Protein AF-A0A354FTM9-F1 (afdb_monomer_lite)

Foldseek 3Di:
DVPLPDPLLQLVLVQCLVVVDQKDKDWQQFDDPVCVSVVCSQPSHQQDDRPNGHRHHQPDKDGDWWQQLAAQQDQLQPPVDRDPDADDQSSLNRTLAGHSHGRGGAMMMTHNFDWPPVPKAKQRQQQQVLQVPALQQPPSDDPVSSVRRGLANTIWMFIWTDDLNRTATETEGEAAQQDDHDPSSRRLRSLLVVLVCLLLQCDAPSNVSSVHHDDPLGKYKYWYQSNFACPDDRRPPSSNCSQLVRQFKVNPDQAFAPADDDPQQGRPFFLVSGNRTDIIITPHFKDFPHWHFDAYDDPDPSNVSNVSDRGTDTDTDIFGADDCCVAWAPWDWDDDPQKIKIKTQGDPQKDKFKWKAQDPDPVGTDTPPVWDWDDDPRMTMTMDGHDPDDMDMDMGIHGD

Sequence (400 aa):
LRTGTNASAKRVAEVVQIVKPDVLLLNEFDYDANGTGATRMNDRFFNVSQNGRDAQDYPHRYLAVSNTGIHSGFDLDNNGVVDRTPGDQNYGGDAFGFGEFPGKYAMVVFSKYPIDTEAIRTFEEILWKDMPGNLIPPGFYTADEQEVFRISSKSHWDIPIEILGTHFHFLVSHPTPPVFDGAEDRNGRRNHDEIRLWADYLTPGSAGYLSGGLEEGERFVIAGDQNADPTKGDSLNAAINQLLDHPRVSGEFVPSRTGTTTASNRFDTATFRLRADYVLPSNEGFQIEDGAVYWPTGSQEGASLVTVSDHRLVYLDLKLVPLIDEVVQDLSVENFDQKLVFHWKAKSEVSYRLEKATNLDADTWIRLDQVDIGFNGNRATAILAEPSGRSFFRIVAYYE

Radius of gyration: 24.52 Å; chains: 1; bounding box: 65×54×74 Å

Structure (mmCIF, N/CA/C/O backbone):
data_AF-A0A354FTM9-F1
#
_entry.id   AF-A0A354FTM9-F1
#
loop_
_atom_site.group_PDB
_atom_site.id
_atom_site.type_symbol
_atom_site.label_atom_id
_atom_site.label_alt_id
_atom_site.label_comp_id
_atom_site.label_asym_id
_atom_site.label_entity_id
_atom_site.label_seq_id
_atom_site.pdbx_PDB_ins_code
_atom_site.Cartn_x
_atom_site.Cartn_y
_atom_site.Cartn_z
_atom_site.occupancy
_atom_site.B_iso_or_equiv
_atom_site.auth_seq_id
_atom_site.auth_comp_id
_atom_site.auth_asym_id
_atom_site.auth_atom_id
_atom_site.pdbx_PDB_model_num
ATOM 1 N N . LEU A 1 1 ? 22.541 10.276 -2.497 1.00 93.88 1 LEU A N 1
ATOM 2 C CA . LEU A 1 1 ? 22.227 10.382 -1.046 1.00 93.88 1 LEU A CA 1
ATOM 3 C C . LEU A 1 1 ? 23.445 10.642 -0.140 1.00 93.88 1 LEU A C 1
ATOM 5 O O . LEU A 1 1 ? 23.343 11.458 0.766 1.00 93.88 1 LEU A O 1
ATOM 9 N N . ARG A 1 2 ? 24.613 10.018 -0.380 1.00 94.88 2 ARG A N 1
ATOM 10 C CA . ARG A 1 2 ? 25.801 10.061 0.513 1.00 94.88 2 ARG A CA 1
ATOM 11 C C . ARG A 1 2 ? 26.266 11.436 1.008 1.00 94.88 2 ARG A C 1
ATOM 13 O O . ARG A 1 2 ? 26.829 11.485 2.085 1.00 94.88 2 ARG A O 1
ATOM 20 N N . THR A 1 3 ? 26.110 12.522 0.260 1.00 94.81 3 THR A N 1
ATOM 21 C CA . THR A 1 3 ? 26.594 13.855 0.676 1.00 94.81 3 THR A CA 1
ATOM 22 C C . THR A 1 3 ? 25.539 14.708 1.380 1.00 94.81 3 THR A C 1
ATOM 24 O O . THR A 1 3 ? 25.886 15.764 1.888 1.00 94.81 3 THR A O 1
ATOM 27 N N . GLY A 1 4 ? 24.260 14.307 1.394 1.00 95.38 4 GLY A N 1
ATOM 28 C CA . GLY A 1 4 ? 23.169 15.175 1.873 1.00 95.38 4 GLY A CA 1
ATOM 29 C C . GLY A 1 4 ? 22.831 16.346 0.931 1.00 95.38 4 GLY A C 1
ATOM 30 O O . GLY A 1 4 ? 22.051 17.226 1.275 1.00 95.38 4 GLY A O 1
ATOM 31 N N . THR A 1 5 ? 23.422 16.397 -0.269 1.00 96.62 5 THR A N 1
ATOM 32 C CA . THR A 1 5 ? 23.278 17.535 -1.200 1.00 96.62 5 THR A CA 1
ATOM 33 C C . THR A 1 5 ? 22.468 17.220 -2.456 1.00 96.62 5 THR A C 1
ATOM 35 O O . THR A 1 5 ? 22.340 18.080 -3.320 1.00 96.62 5 THR A O 1
ATOM 38 N N . ASN A 1 6 ? 21.920 16.006 -2.585 1.00 97.56 6 ASN A N 1
ATOM 39 C CA . ASN A 1 6 ? 21.139 15.623 -3.763 1.00 97.56 6 ASN A CA 1
ATOM 40 C C . ASN A 1 6 ? 19.845 16.456 -3.846 1.00 97.56 6 ASN A C 1
ATOM 42 O O . ASN A 1 6 ? 19.039 16.433 -2.920 1.00 97.56 6 ASN A O 1
ATOM 46 N N . ALA A 1 7 ? 19.670 17.191 -4.946 1.00 96.31 7 ALA A N 1
ATOM 47 C CA . ALA A 1 7 ? 18.560 18.127 -5.108 1.00 96.31 7 ALA A CA 1
ATOM 48 C C . ALA A 1 7 ? 17.190 17.431 -5.159 1.00 96.31 7 ALA A C 1
ATOM 50 O O . ALA A 1 7 ? 16.259 17.894 -4.506 1.00 96.31 7 ALA A O 1
ATOM 51 N N . SER A 1 8 ? 17.068 16.308 -5.875 1.00 95.75 8 SER A N 1
ATOM 52 C CA . SER A 1 8 ? 15.809 15.556 -5.957 1.00 95.75 8 SER A CA 1
ATOM 53 C C . SER A 1 8 ? 15.402 14.995 -4.594 1.00 95.75 8 SER A C 1
ATOM 55 O O . SER A 1 8 ? 14.272 15.200 -4.172 1.00 95.75 8 SER A O 1
ATOM 57 N N . ALA A 1 9 ? 16.337 14.403 -3.847 1.00 97.88 9 ALA A N 1
ATOM 58 C CA . ALA A 1 9 ? 16.083 13.884 -2.504 1.00 97.88 9 ALA A CA 1
ATOM 59 C C . ALA A 1 9 ? 15.653 14.981 -1.515 1.00 97.88 9 ALA A C 1
ATOM 61 O O . ALA A 1 9 ? 14.758 14.754 -0.709 1.00 97.88 9 ALA A O 1
ATOM 62 N N . LYS A 1 10 ? 16.224 16.194 -1.605 1.00 98.38 10 LYS A N 1
ATOM 63 C CA . LYS A 1 10 ? 15.753 17.345 -0.813 1.00 98.38 10 LYS A CA 1
ATOM 64 C C . LYS A 1 10 ? 14.309 17.718 -1.140 1.00 98.38 10 LYS A C 1
ATOM 66 O O . LYS A 1 10 ? 13.534 17.969 -0.230 1.00 98.38 10 LYS A O 1
ATOM 71 N N . ARG A 1 11 ? 13.938 17.721 -2.424 1.00 98.19 11 ARG A N 1
ATOM 72 C CA . ARG A 1 11 ? 12.565 18.020 -2.860 1.00 98.19 11 ARG A CA 1
ATOM 73 C C . ARG A 1 11 ? 11.578 16.936 -2.424 1.00 98.19 11 ARG A C 1
ATOM 75 O O . ARG A 1 11 ? 10.493 17.279 -1.974 1.00 98.19 11 ARG A O 1
ATOM 82 N N . VAL A 1 12 ? 11.958 15.657 -2.504 1.00 98.38 12 VAL A N 1
ATOM 83 C CA . VAL A 1 12 ? 11.147 14.541 -1.975 1.00 98.38 12 VAL A CA 1
ATOM 84 C C . VAL A 1 12 ? 10.955 14.704 -0.469 1.00 98.38 12 VAL A C 1
ATOM 86 O O . VAL A 1 12 ? 9.831 14.639 0.016 1.00 98.38 12 VAL A O 1
ATOM 89 N N . ALA A 1 13 ? 12.029 14.990 0.270 1.00 98.62 13 ALA A N 1
ATOM 90 C CA . ALA A 1 13 ? 11.937 15.235 1.703 1.00 98.62 13 ALA A CA 1
ATOM 91 C C . ALA A 1 13 ? 11.080 16.451 2.050 1.00 98.62 13 ALA A C 1
ATOM 93 O O . ALA A 1 13 ? 10.335 16.396 3.017 1.00 98.62 13 ALA A O 1
ATOM 94 N N . GLU A 1 14 ? 11.123 17.515 1.253 1.00 98.50 14 GLU A N 1
ATOM 95 C CA . GLU A 1 14 ? 10.249 18.665 1.460 1.00 98.50 14 GLU A CA 1
ATOM 96 C C . GLU A 1 14 ? 8.768 18.296 1.294 1.00 98.50 14 GLU A C 1
ATOM 98 O O . GLU A 1 14 ? 7.958 18.710 2.117 1.00 98.50 14 GLU A O 1
ATOM 103 N N . VAL A 1 15 ? 8.411 17.467 0.300 1.00 98.44 15 VAL A N 1
ATOM 104 C CA . VAL A 1 15 ? 7.039 16.934 0.165 1.00 98.44 15 VAL A CA 1
ATOM 105 C C . VAL A 1 15 ? 6.653 16.117 1.399 1.00 98.44 15 VAL A C 1
ATOM 107 O O . VAL A 1 15 ? 5.592 16.348 1.974 1.00 98.44 15 VAL A O 1
ATOM 110 N N . VAL A 1 16 ? 7.530 15.222 1.858 1.00 98.62 16 VAL A N 1
ATOM 111 C CA . VAL A 1 16 ? 7.303 14.419 3.072 1.00 98.62 16 VAL A CA 1
ATOM 112 C C . VAL A 1 16 ? 7.164 15.296 4.320 1.00 98.62 16 VAL A C 1
ATOM 114 O O . VAL A 1 16 ? 6.352 14.993 5.180 1.00 98.62 16 VAL A O 1
ATOM 117 N N . GLN A 1 17 ? 7.873 16.419 4.421 1.00 98.62 17 GLN A N 1
ATOM 118 C CA . GLN A 1 17 ? 7.752 17.359 5.546 1.00 98.62 17 GLN A CA 1
ATOM 119 C C . GLN A 1 17 ? 6.511 18.262 5.469 1.00 98.62 17 GLN A C 1
ATOM 121 O O . GLN A 1 17 ? 6.127 18.853 6.479 1.00 98.62 17 GLN A O 1
ATOM 126 N N . ILE A 1 18 ? 5.888 18.384 4.291 1.00 97.81 18 ILE A N 1
ATOM 127 C CA . ILE A 1 18 ? 4.585 19.041 4.118 1.00 97.81 18 ILE A CA 1
ATOM 128 C C . ILE A 1 18 ? 3.461 18.082 4.503 1.00 97.81 18 ILE A C 1
ATOM 130 O O . ILE A 1 18 ? 2.601 18.454 5.293 1.00 97.81 18 ILE A O 1
ATOM 134 N N . VAL A 1 19 ? 3.480 16.862 3.958 1.00 97.94 19 VAL A N 1
ATOM 135 C CA . VAL A 1 19 ? 2.409 15.870 4.156 1.00 97.94 19 VAL A CA 1
ATOM 136 C C . VAL A 1 19 ? 2.520 15.165 5.514 1.00 97.94 19 VAL A C 1
ATOM 138 O O . VAL A 1 19 ? 1.511 14.834 6.115 1.00 97.94 19 VAL A O 1
ATOM 141 N N . LYS A 1 20 ? 3.743 14.987 6.025 1.00 98.25 20 LYS A N 1
ATOM 142 C CA . LYS A 1 20 ? 4.077 14.400 7.335 1.00 98.25 20 LYS A CA 1
ATOM 143 C C . LYS A 1 20 ? 3.526 12.980 7.594 1.00 98.25 20 LYS A C 1
ATOM 145 O O . LYS A 1 20 ? 3.121 12.717 8.727 1.00 98.25 20 LYS A O 1
ATOM 150 N N . PRO A 1 21 ? 3.575 12.040 6.624 1.00 98.56 21 PRO A N 1
ATOM 151 C CA . PRO A 1 21 ? 3.001 10.704 6.796 1.00 98.56 21 PRO A CA 1
ATOM 152 C C . PRO A 1 21 ? 3.656 9.953 7.962 1.00 98.56 21 PRO A C 1
ATOM 154 O O . PRO A 1 21 ? 4.866 10.077 8.174 1.00 98.56 21 PRO A O 1
ATOM 157 N N . ASP A 1 22 ? 2.883 9.159 8.700 1.00 98.81 22 ASP A N 1
ATOM 158 C CA . ASP A 1 22 ? 3.406 8.325 9.792 1.00 98.81 22 ASP A CA 1
ATOM 159 C C . ASP A 1 22 ? 4.014 7.013 9.285 1.00 98.81 22 ASP A C 1
ATOM 161 O O . ASP A 1 22 ? 5.053 6.574 9.781 1.00 98.81 22 ASP A O 1
ATOM 165 N N . VAL A 1 23 ? 3.410 6.435 8.246 1.00 98.88 23 VAL A N 1
ATOM 166 C CA . VAL A 1 23 ? 3.898 5.262 7.515 1.00 98.88 23 VAL A CA 1
ATOM 167 C C . VAL A 1 23 ? 3.923 5.625 6.034 1.00 98.88 23 VAL A C 1
ATOM 169 O O . VAL A 1 23 ? 2.945 6.134 5.490 1.00 98.88 23 VAL A O 1
ATOM 172 N N . LEU A 1 24 ? 5.067 5.427 5.388 1.00 98.88 24 LEU A N 1
ATOM 173 C CA . LEU A 1 24 ? 5.355 5.895 4.038 1.00 98.88 24 LEU A CA 1
ATOM 174 C C . LEU A 1 24 ? 5.968 4.766 3.214 1.00 98.88 24 LEU A C 1
ATOM 176 O O . LEU A 1 24 ? 7.060 4.291 3.520 1.00 98.88 24 LEU A O 1
ATOM 180 N N . LEU A 1 25 ? 5.302 4.405 2.122 1.00 98.88 25 LEU A N 1
ATOM 181 C CA . LEU A 1 25 ? 5.896 3.633 1.036 1.00 98.88 25 LEU A CA 1
ATOM 182 C C . LEU A 1 25 ? 6.519 4.595 0.016 1.00 98.88 25 LEU A C 1
ATOM 184 O O . LEU A 1 25 ? 5.857 5.525 -0.446 1.00 98.88 25 LEU A O 1
ATOM 188 N N . LEU A 1 26 ? 7.774 4.359 -0.361 1.00 98.50 26 LEU A N 1
ATOM 189 C CA . LEU A 1 26 ? 8.378 4.951 -1.553 1.00 98.50 26 LEU A CA 1
ATOM 190 C C . LEU A 1 26 ? 8.654 3.854 -2.574 1.00 98.50 26 LEU A C 1
ATOM 192 O O . LEU A 1 26 ? 9.444 2.942 -2.319 1.00 98.50 26 LEU A O 1
ATOM 196 N N . ASN A 1 27 ? 8.037 3.997 -3.740 1.00 98.38 27 ASN A N 1
ATOM 197 C CA . ASN A 1 27 ? 8.339 3.193 -4.914 1.00 98.38 27 ASN A CA 1
ATOM 198 C C . ASN A 1 27 ? 9.513 3.793 -5.688 1.00 98.38 27 ASN A C 1
ATOM 200 O O . ASN A 1 27 ? 9.894 4.948 -5.484 1.00 98.38 27 ASN A O 1
ATOM 204 N N . GLU A 1 28 ? 10.090 2.977 -6.562 1.00 97.25 28 GLU A N 1
ATOM 205 C CA . GLU A 1 28 ? 11.263 3.318 -7.365 1.00 97.25 28 GLU A CA 1
ATOM 206 C C . GLU A 1 28 ? 12.483 3.759 -6.542 1.00 97.25 28 GLU A C 1
ATOM 208 O O . GLU A 1 28 ? 13.280 4.612 -6.942 1.00 97.25 28 GLU A O 1
ATOM 213 N N . PHE A 1 29 ? 12.645 3.153 -5.368 1.00 97.44 29 PHE A N 1
ATOM 214 C CA . PHE A 1 29 ? 13.811 3.341 -4.525 1.00 97.44 29 PHE A CA 1
ATOM 215 C C . PHE A 1 29 ? 14.763 2.167 -4.715 1.00 97.44 29 PHE A C 1
ATOM 217 O O . PHE A 1 29 ? 14.463 1.058 -4.283 1.00 97.44 29 PHE A O 1
ATOM 224 N N . ASP A 1 30 ? 15.912 2.407 -5.349 1.00 97.31 30 ASP A N 1
ATOM 225 C CA . ASP A 1 30 ? 16.875 1.342 -5.636 1.00 97.31 30 ASP A CA 1
ATOM 226 C C . ASP A 1 30 ? 17.290 0.578 -4.366 1.00 97.31 30 ASP A C 1
ATOM 228 O O . ASP A 1 30 ? 17.683 1.172 -3.354 1.00 97.31 30 ASP A O 1
ATOM 232 N N . TYR A 1 31 ? 17.233 -0.752 -4.440 1.00 97.31 31 TYR A N 1
ATOM 233 C CA . TYR A 1 31 ? 17.631 -1.643 -3.360 1.00 97.31 31 TYR A CA 1
ATOM 234 C C . TYR A 1 31 ? 19.146 -1.624 -3.157 1.00 97.31 31 TYR A C 1
ATOM 236 O O . TYR A 1 31 ? 19.942 -1.705 -4.094 1.00 97.31 31 TYR A O 1
ATOM 244 N N . ASP A 1 32 ? 19.546 -1.593 -1.890 1.00 95.50 32 ASP A N 1
ATOM 245 C CA . ASP A 1 32 ? 20.908 -1.855 -1.471 1.00 95.50 32 ASP A CA 1
ATOM 246 C C . ASP A 1 32 ? 20.901 -2.777 -0.249 1.00 95.50 32 ASP A C 1
ATOM 248 O O . ASP A 1 32 ? 20.205 -2.522 0.731 1.00 95.50 32 ASP A O 1
ATOM 252 N N . ALA A 1 33 ? 21.709 -3.839 -0.288 1.00 94.44 33 ALA A N 1
ATOM 253 C CA . ALA A 1 33 ? 21.665 -4.913 0.710 1.00 94.44 33 ALA A CA 1
ATOM 254 C C . ALA A 1 33 ? 21.922 -4.463 2.159 1.00 94.44 33 ALA A C 1
ATOM 256 O O . ALA A 1 33 ? 21.533 -5.148 3.098 1.00 94.44 33 ALA A O 1
ATOM 257 N N . ASN A 1 34 ? 22.565 -3.308 2.351 1.00 95.00 34 ASN A N 1
ATOM 258 C CA . ASN A 1 34 ? 22.861 -2.759 3.674 1.00 95.00 34 ASN A CA 1
ATOM 259 C C . ASN A 1 34 ? 21.817 -1.732 4.149 1.00 95.00 34 ASN A C 1
ATOM 261 O O . ASN A 1 34 ? 22.025 -1.115 5.193 1.00 95.00 34 ASN A O 1
ATOM 265 N N . GLY A 1 35 ? 20.769 -1.442 3.365 1.00 95.69 35 GLY A N 1
ATOM 266 C CA . GLY A 1 35 ? 19.795 -0.383 3.666 1.00 95.69 35 GLY A CA 1
ATOM 267 C C . GLY A 1 35 ? 20.425 1.004 3.849 1.00 95.69 35 GLY A C 1
ATOM 268 O O . GLY A 1 35 ? 19.882 1.883 4.527 1.00 95.69 35 GLY A O 1
ATOM 269 N N . THR A 1 36 ? 21.611 1.216 3.283 1.00 97.25 36 THR A N 1
ATOM 270 C CA . THR A 1 36 ? 22.396 2.442 3.398 1.00 97.25 36 THR A CA 1
ATOM 271 C C . THR A 1 36 ? 21.730 3.591 2.650 1.00 97.25 36 THR A C 1
ATOM 273 O O . THR A 1 36 ? 21.819 4.740 3.090 1.00 97.25 36 THR A O 1
ATOM 276 N N . GLY A 1 37 ? 21.082 3.315 1.518 1.00 97.50 37 GLY A N 1
ATOM 277 C CA . GLY A 1 37 ? 20.270 4.274 0.781 1.00 97.50 37 GLY A CA 1
ATOM 278 C C . GLY A 1 37 ? 19.134 4.789 1.654 1.00 97.50 37 GLY A C 1
ATOM 279 O O . GLY A 1 37 ? 19.080 5.991 1.921 1.00 97.50 37 GLY A O 1
ATOM 280 N N . ALA A 1 38 ? 18.300 3.878 2.160 1.00 98.06 38 ALA A N 1
ATOM 281 C CA . ALA A 1 38 ? 17.156 4.193 3.015 1.00 98.06 38 ALA A CA 1
ATOM 282 C C . ALA A 1 38 ? 17.575 4.952 4.286 1.00 98.06 38 ALA A C 1
ATOM 284 O O . ALA A 1 38 ? 17.036 6.014 4.592 1.00 98.06 38 ALA A O 1
ATOM 285 N N . THR A 1 39 ? 18.621 4.480 4.971 1.00 98.38 39 THR A N 1
ATOM 286 C CA . THR A 1 39 ? 19.176 5.145 6.162 1.00 98.38 39 THR A CA 1
ATOM 287 C C . THR A 1 39 ? 19.650 6.564 5.844 1.00 98.38 39 THR A C 1
ATOM 289 O O . THR A 1 39 ? 19.321 7.513 6.546 1.00 98.38 39 THR A O 1
ATOM 292 N N . ARG A 1 40 ? 20.363 6.767 4.727 1.00 98.38 40 ARG A N 1
ATOM 293 C CA . ARG A 1 40 ? 20.787 8.115 4.315 1.00 98.38 40 ARG A CA 1
ATOM 294 C C . ARG A 1 40 ? 19.617 8.999 3.898 1.00 98.38 40 ARG A C 1
ATOM 296 O O . ARG A 1 40 ? 19.742 10.211 4.053 1.00 98.38 40 ARG A O 1
ATOM 303 N N . MET A 1 41 ? 18.554 8.435 3.325 1.00 98.75 41 MET A N 1
ATOM 304 C CA . MET A 1 41 ? 17.345 9.183 2.979 1.00 98.75 41 MET A CA 1
ATOM 305 C C . MET A 1 41 ? 16.679 9.730 4.247 1.00 98.75 41 MET A C 1
ATOM 307 O O . MET A 1 41 ? 16.401 10.927 4.305 1.00 98.75 41 MET A O 1
ATOM 311 N N . ASN A 1 42 ? 16.547 8.897 5.285 1.00 98.69 42 ASN A N 1
ATOM 312 C CA . ASN A 1 42 ? 16.068 9.335 6.595 1.00 98.69 42 ASN A CA 1
ATOM 313 C C . ASN A 1 42 ? 16.993 10.399 7.202 1.00 98.69 42 ASN A C 1
ATOM 315 O O . ASN A 1 42 ? 16.630 11.567 7.295 1.00 98.69 42 ASN A O 1
ATOM 319 N N . ASP A 1 43 ? 18.230 10.023 7.525 1.00 98.50 43 ASP A N 1
ATOM 320 C CA . ASP A 1 43 ? 19.102 10.809 8.404 1.00 98.50 43 ASP A CA 1
ATOM 321 C C . ASP A 1 43 ? 19.551 12.144 7.800 1.00 98.50 43 ASP A C 1
ATOM 323 O O . ASP A 1 43 ? 19.947 13.059 8.518 1.00 98.50 43 ASP A O 1
ATOM 327 N N . ARG A 1 44 ? 19.577 12.252 6.465 1.00 98.56 44 ARG A N 1
ATOM 328 C CA . ARG A 1 44 ? 20.146 13.418 5.768 1.00 98.56 44 ARG A CA 1
ATOM 329 C C . ARG A 1 44 ? 19.124 14.246 5.009 1.00 98.56 44 ARG A C 1
ATOM 331 O O . ARG A 1 44 ? 19.501 15.305 4.504 1.00 98.56 44 ARG A O 1
ATOM 338 N N . PHE A 1 45 ? 17.888 13.766 4.876 1.00 98.75 45 PHE A N 1
ATOM 339 C CA . PHE A 1 45 ? 16.853 14.460 4.116 1.00 98.75 45 PHE A CA 1
ATOM 340 C C . PHE A 1 45 ? 15.534 14.526 4.885 1.00 98.75 45 PHE A C 1
ATOM 342 O O . PHE A 1 45 ? 15.092 15.639 5.150 1.00 98.75 45 PHE A O 1
ATOM 349 N N . PHE A 1 46 ? 14.931 13.402 5.295 1.00 98.75 46 PHE A N 1
ATOM 350 C CA . PHE A 1 46 ? 13.684 13.450 6.077 1.00 98.75 46 PHE A CA 1
ATOM 351 C C . PHE A 1 46 ? 13.898 14.084 7.450 1.00 98.75 46 PHE A C 1
ATOM 353 O O . PHE A 1 46 ? 13.224 15.067 7.770 1.00 98.75 46 PHE A O 1
ATOM 360 N N . ASN A 1 47 ? 14.914 13.631 8.190 1.00 98.56 47 ASN A N 1
ATOM 361 C CA . ASN A 1 47 ? 15.258 14.123 9.525 1.00 98.56 47 ASN A CA 1
ATOM 362 C C . ASN A 1 47 ? 16.140 15.396 9.483 1.00 98.56 47 ASN A C 1
ATOM 364 O O . ASN A 1 47 ? 16.917 15.699 10.385 1.00 98.56 47 ASN A O 1
ATOM 368 N N . VAL A 1 48 ? 16.058 16.158 8.388 1.00 98.44 48 VAL A N 1
ATOM 369 C CA . VAL A 1 48 ? 16.748 17.440 8.215 1.00 98.44 48 VAL A CA 1
ATOM 370 C C . VAL A 1 48 ? 15.770 18.429 7.612 1.00 98.44 48 VAL A C 1
ATOM 372 O O . VAL A 1 48 ? 15.268 18.197 6.517 1.00 98.44 48 VAL A O 1
ATOM 375 N N . SER A 1 49 ? 15.531 19.557 8.281 1.00 98.31 49 SER A N 1
ATOM 376 C CA . SER A 1 49 ? 14.620 20.595 7.786 1.00 98.31 49 SER A CA 1
ATOM 377 C C . SER A 1 49 ? 14.939 21.006 6.342 1.00 98.31 49 SER A C 1
ATOM 379 O O . SER A 1 49 ? 16.063 21.412 6.029 1.00 98.31 49 SER A O 1
ATOM 381 N N . GLN A 1 50 ? 13.941 20.916 5.463 1.00 98.00 50 GLN A N 1
ATOM 382 C CA . GLN A 1 50 ? 13.975 21.465 4.113 1.00 98.00 50 GLN A CA 1
ATOM 383 C C . GLN A 1 50 ? 13.177 22.769 4.113 1.00 98.00 50 GLN A C 1
ATOM 385 O O . GLN A 1 50 ? 12.011 22.790 4.493 1.00 98.00 50 GLN A O 1
ATOM 390 N N . ASN A 1 51 ? 13.809 23.875 3.716 1.00 96.06 51 ASN A N 1
ATOM 391 C CA . ASN A 1 51 ? 13.168 25.193 3.605 1.00 96.06 51 ASN A CA 1
ATOM 392 C C . ASN A 1 51 ? 12.391 25.651 4.863 1.00 96.06 51 ASN A C 1
ATOM 394 O O . ASN A 1 51 ? 11.367 26.319 4.752 1.00 96.06 51 ASN A O 1
ATOM 398 N N . GLY A 1 52 ? 12.890 25.320 6.061 1.00 96.62 52 GLY A N 1
ATOM 399 C CA . GLY A 1 52 ? 12.301 25.748 7.336 1.00 96.62 52 GLY A CA 1
ATOM 400 C C . GLY A 1 52 ? 11.145 24.880 7.839 1.00 96.62 52 GLY A C 1
ATOM 401 O O . GLY A 1 52 ? 10.491 25.262 8.803 1.00 96.62 52 GLY A O 1
ATOM 402 N N . ARG A 1 53 ? 10.890 23.728 7.207 1.00 97.12 53 ARG A N 1
ATOM 403 C CA . ARG A 1 53 ? 9.856 22.768 7.618 1.00 97.12 53 ARG A CA 1
ATOM 404 C C . ARG A 1 53 ? 10.336 21.836 8.719 1.00 97.12 53 ARG A C 1
ATOM 406 O O . ARG A 1 53 ? 11.537 21.584 8.839 1.00 97.12 53 ARG A O 1
ATOM 413 N N . ASP A 1 54 ? 9.394 21.297 9.483 1.00 98.19 54 ASP A N 1
ATOM 414 C CA . ASP A 1 54 ? 9.693 20.334 10.540 1.00 98.19 54 ASP A CA 1
ATOM 415 C C . ASP A 1 54 ? 10.273 19.053 9.945 1.00 98.19 54 ASP A C 1
ATOM 417 O O . ASP A 1 54 ? 9.654 18.411 9.093 1.00 98.19 54 ASP A O 1
ATOM 421 N N . ALA A 1 55 ? 11.451 18.669 10.430 1.00 98.44 55 ALA A N 1
ATOM 422 C CA . ALA A 1 55 ? 12.057 17.387 10.114 1.00 98.44 55 ALA A CA 1
ATOM 423 C C . ALA A 1 55 ? 11.109 16.230 10.487 1.00 98.44 55 ALA A C 1
ATOM 425 O O . ALA A 1 55 ? 10.417 16.293 11.502 1.00 98.44 55 ALA A O 1
ATOM 426 N N . GLN A 1 56 ? 11.082 15.189 9.656 1.00 98.62 56 GLN A N 1
ATOM 427 C CA . GLN A 1 56 ? 10.363 13.942 9.917 1.00 98.62 56 GLN A CA 1
ATOM 428 C C . GLN A 1 56 ? 11.388 12.844 10.192 1.00 98.62 56 GLN A C 1
ATOM 430 O O . GLN A 1 56 ? 12.327 12.682 9.415 1.00 98.62 56 GLN A O 1
ATOM 435 N N . ASP A 1 57 ? 11.219 12.095 11.275 1.00 98.50 57 ASP A N 1
ATOM 436 C CA . ASP A 1 57 ? 12.105 10.982 11.611 1.00 98.50 57 ASP A CA 1
ATOM 437 C C . ASP A 1 57 ? 11.357 9.658 11.501 1.00 98.50 57 ASP A C 1
ATOM 439 O O . ASP A 1 57 ? 10.290 9.493 12.089 1.00 98.50 57 ASP A O 1
ATOM 443 N N . TYR A 1 58 ? 11.931 8.726 10.748 1.00 98.75 58 TYR A N 1
ATOM 444 C CA . TYR A 1 58 ? 11.406 7.384 10.532 1.00 98.75 58 TYR A CA 1
ATOM 445 C C . TYR A 1 58 ? 12.404 6.368 11.093 1.00 98.75 58 TYR A C 1
ATOM 447 O O . TYR A 1 58 ? 13.238 5.837 10.343 1.00 98.75 58 TYR A O 1
ATOM 455 N N . PRO A 1 59 ? 12.377 6.117 12.416 1.00 98.12 59 PRO A N 1
ATOM 456 C CA . PRO A 1 59 ? 13.314 5.214 13.076 1.00 98.12 59 PRO A CA 1
ATOM 457 C C . PRO A 1 59 ? 13.218 3.777 12.554 1.00 98.12 59 PRO A C 1
ATOM 459 O O . PRO A 1 59 ? 14.227 3.068 12.555 1.00 98.12 59 PRO A O 1
ATOM 462 N N . HIS A 1 60 ? 12.053 3.372 12.043 1.00 98.69 60 HIS A N 1
ATOM 463 C CA . HIS A 1 60 ? 11.811 2.037 11.511 1.00 98.69 60 HIS A CA 1
ATOM 464 C C . HIS A 1 60 ? 11.721 2.073 9.991 1.00 98.69 60 HIS A C 1
ATOM 466 O O . HIS A 1 60 ? 11.091 2.953 9.400 1.00 98.69 60 HIS A O 1
ATOM 472 N N . ARG A 1 61 ? 12.404 1.134 9.338 1.00 98.12 61 ARG A N 1
ATOM 473 C CA . ARG A 1 61 ? 12.479 1.056 7.880 1.00 98.12 61 ARG A CA 1
ATOM 474 C C . ARG A 1 61 ? 12.532 -0.395 7.450 1.00 98.12 61 ARG A C 1
ATOM 476 O O . ARG A 1 61 ? 13.231 -1.184 8.082 1.00 98.12 61 ARG A O 1
ATOM 483 N N . TYR A 1 62 ? 11.863 -0.708 6.351 1.00 98.19 62 TYR A N 1
ATOM 484 C CA . TYR A 1 62 ? 11.938 -2.018 5.725 1.00 98.19 62 TYR A CA 1
ATOM 485 C C . TYR A 1 62 ? 12.313 -1.882 4.253 1.00 98.19 62 TYR A C 1
ATOM 487 O O . TYR A 1 62 ? 11.747 -1.076 3.514 1.00 98.19 62 TYR A O 1
ATOM 495 N N . LEU A 1 63 ? 13.312 -2.663 3.858 1.00 96.75 63 LEU A N 1
ATOM 496 C CA . LEU A 1 63 ? 13.828 -2.773 2.505 1.00 96.75 63 LEU A CA 1
ATOM 497 C C . LEU A 1 63 ? 14.199 -4.240 2.297 1.00 96.75 63 LEU A C 1
ATOM 499 O O . LEU A 1 63 ? 14.969 -4.794 3.082 1.00 96.75 63 LEU A O 1
ATOM 503 N N . ALA A 1 64 ? 13.687 -4.843 1.233 1.00 96.56 64 ALA A N 1
ATOM 504 C CA . ALA A 1 64 ? 13.994 -6.214 0.855 1.00 96.56 64 ALA A CA 1
ATOM 505 C C . ALA A 1 64 ? 14.327 -6.305 -0.633 1.00 96.56 64 ALA A C 1
ATOM 507 O O . ALA A 1 64 ? 14.203 -5.328 -1.376 1.00 96.56 64 ALA A O 1
ATOM 508 N N . VAL A 1 65 ? 14.800 -7.481 -1.039 1.00 96.31 65 VAL A N 1
ATOM 509 C CA . VAL A 1 65 ? 15.132 -7.781 -2.430 1.00 96.31 65 VAL A CA 1
ATOM 510 C C . VAL A 1 65 ? 13.899 -7.551 -3.319 1.00 96.31 65 VAL A C 1
ATOM 512 O O . VAL A 1 65 ? 12.754 -7.728 -2.903 1.00 96.31 65 VAL A O 1
ATOM 515 N N . SER A 1 66 ? 14.155 -7.082 -4.538 1.00 96.12 66 SER A N 1
ATOM 516 C CA . SER A 1 66 ? 13.153 -6.852 -5.577 1.00 96.12 66 SER A CA 1
ATOM 517 C C . SER A 1 66 ? 13.550 -7.644 -6.813 1.00 96.12 66 SER A C 1
ATOM 519 O O . SER A 1 66 ? 14.728 -7.663 -7.173 1.00 96.12 66 SER A O 1
ATOM 521 N N . ASN A 1 67 ? 12.570 -8.236 -7.493 1.00 98.25 67 ASN A N 1
ATOM 522 C CA . ASN A 1 67 ? 12.767 -8.983 -8.737 1.00 98.25 67 ASN A CA 1
ATOM 523 C C . ASN A 1 67 ? 13.302 -8.123 -9.890 1.00 98.25 67 ASN A C 1
ATOM 525 O O . ASN A 1 67 ? 13.811 -8.656 -10.881 1.00 98.25 67 ASN A O 1
ATOM 529 N N . THR A 1 68 ? 13.226 -6.800 -9.763 1.00 97.44 68 THR A N 1
ATOM 530 C CA . THR A 1 68 ? 13.752 -5.864 -10.750 1.00 97.44 68 THR A CA 1
ATOM 531 C C . THR A 1 68 ? 15.256 -6.012 -10.952 1.00 97.44 68 THR A C 1
ATOM 533 O O . THR A 1 68 ? 16.065 -5.888 -10.029 1.00 97.44 68 THR A O 1
ATOM 536 N N . GLY A 1 69 ? 15.638 -6.291 -12.196 1.00 97.44 69 GLY A N 1
ATOM 537 C CA . GLY A 1 69 ? 17.024 -6.484 -12.603 1.00 97.44 69 GLY A CA 1
ATOM 538 C C . GLY A 1 69 ? 17.705 -7.727 -12.034 1.00 97.44 69 GLY A C 1
ATOM 539 O O . GLY A 1 69 ? 18.919 -7.859 -12.181 1.00 97.44 69 GLY A O 1
ATOM 540 N N . ILE A 1 70 ? 16.973 -8.650 -11.402 1.00 97.94 70 ILE A N 1
ATOM 541 C CA . ILE A 1 70 ? 17.479 -9.998 -11.123 1.00 97.94 70 ILE A CA 1
ATOM 542 C C . ILE A 1 70 ? 17.314 -10.822 -12.395 1.00 97.94 70 ILE A C 1
ATOM 544 O O . ILE A 1 70 ? 16.195 -11.121 -12.801 1.00 97.94 70 ILE A O 1
ATOM 548 N N . HIS A 1 71 ? 18.429 -11.178 -13.026 1.00 97.31 71 HIS A N 1
ATOM 549 C CA . HIS A 1 71 ? 18.433 -11.934 -14.276 1.00 97.31 71 HIS A CA 1
ATOM 550 C C . HIS A 1 71 ? 17.742 -13.301 -14.115 1.00 97.31 71 HIS A C 1
ATOM 552 O O . HIS A 1 71 ? 18.099 -14.070 -13.220 1.00 97.31 71 HIS A O 1
ATOM 558 N N . SER A 1 72 ? 16.802 -13.634 -15.004 1.00 97.25 72 SER A N 1
ATOM 559 C CA . SER A 1 72 ? 16.013 -14.878 -14.919 1.00 97.25 72 SER A CA 1
ATOM 560 C C . SER A 1 72 ? 16.771 -16.127 -15.384 1.00 97.25 72 SER A C 1
ATOM 562 O O . SER A 1 72 ? 16.504 -17.238 -14.934 1.00 97.25 72 SER A O 1
ATOM 564 N N . GLY A 1 73 ? 17.734 -15.940 -16.290 1.00 97.06 73 GLY A N 1
ATOM 565 C CA . GLY A 1 73 ? 18.453 -17.015 -16.978 1.00 97.06 73 GLY A CA 1
ATOM 566 C C . GLY A 1 73 ? 18.004 -17.232 -18.426 1.00 97.06 73 GLY A C 1
ATOM 567 O O . GLY A 1 73 ? 18.722 -17.928 -19.150 1.00 97.06 73 GLY A O 1
ATOM 568 N N . PHE A 1 74 ? 16.895 -16.607 -18.829 1.00 98.00 74 PHE A N 1
ATOM 569 C CA . PHE A 1 74 ? 16.162 -16.829 -20.077 1.00 98.00 74 PHE A CA 1
ATOM 570 C C . PHE A 1 74 ? 15.929 -15.525 -20.859 1.00 98.00 74 PHE A C 1
ATOM 572 O O . PHE A 1 74 ? 16.117 -14.449 -20.302 1.00 98.00 74 PHE A O 1
ATOM 579 N N . ASP A 1 75 ? 15.516 -15.661 -22.124 1.00 97.19 75 ASP A N 1
ATOM 580 C CA . ASP A 1 75 ? 15.150 -14.576 -23.053 1.00 97.19 75 ASP A CA 1
ATOM 581 C C . ASP A 1 75 ? 13.662 -14.231 -22.856 1.00 97.19 75 ASP A C 1
ATOM 583 O O . ASP A 1 75 ? 12.790 -14.704 -23.584 1.00 97.19 75 ASP A O 1
ATOM 587 N N . LEU A 1 76 ? 13.343 -13.495 -21.785 1.00 96.12 76 LEU A N 1
ATOM 588 C CA . LEU A 1 76 ? 11.946 -13.297 -21.361 1.00 96.12 76 LEU A CA 1
ATOM 589 C C . LEU A 1 76 ? 11.180 -12.276 -22.212 1.00 96.12 76 LEU A C 1
ATOM 591 O O . LEU A 1 76 ? 9.952 -12.184 -22.087 1.00 96.12 76 LEU A O 1
ATOM 595 N N . ASP A 1 77 ? 11.873 -11.497 -23.041 1.00 94.88 77 ASP A N 1
ATOM 596 C CA . ASP A 1 77 ? 11.263 -10.553 -23.978 1.00 94.88 77 ASP A CA 1
ATOM 597 C C . ASP A 1 77 ? 11.245 -11.064 -25.434 1.00 94.88 77 ASP A C 1
ATOM 599 O O . ASP A 1 77 ? 10.647 -10.412 -26.295 1.00 94.88 77 ASP A O 1
ATOM 603 N N . ASN A 1 78 ? 11.797 -12.260 -25.687 1.00 95.38 78 ASN A N 1
ATOM 604 C CA . ASN A 1 78 ? 11.884 -12.919 -26.990 1.00 95.38 78 ASN A CA 1
ATOM 605 C C . ASN A 1 78 ? 12.646 -12.092 -28.046 1.00 95.38 78 ASN A C 1
ATOM 607 O O . ASN A 1 78 ? 12.322 -12.138 -29.242 1.00 95.38 78 ASN A O 1
ATOM 611 N N . ASN A 1 79 ? 13.660 -11.326 -27.637 1.00 94.25 79 ASN A N 1
ATOM 612 C CA . ASN A 1 79 ? 14.480 -10.531 -28.555 1.00 94.25 79 ASN A CA 1
ATOM 613 C C . ASN A 1 79 ? 15.565 -11.364 -29.282 1.00 94.25 79 ASN A C 1
ATOM 615 O O . ASN A 1 79 ? 16.194 -10.877 -30.230 1.00 94.25 79 ASN A O 1
ATOM 619 N N . GLY A 1 80 ? 15.753 -12.629 -28.890 1.00 96.19 80 GLY A N 1
ATOM 620 C CA . GLY A 1 80 ? 16.719 -13.570 -29.455 1.00 96.19 80 GLY A CA 1
ATOM 621 C C . GLY A 1 80 ? 18.095 -13.557 -28.779 1.00 96.19 80 GLY A C 1
ATOM 622 O O . GLY A 1 80 ? 19.016 -14.218 -29.274 1.00 96.19 80 GLY A O 1
ATOM 623 N N . VAL A 1 81 ? 18.269 -12.807 -27.689 1.00 94.75 81 VAL A N 1
ATOM 624 C CA . VAL A 1 81 ? 19.525 -12.628 -26.955 1.00 94.75 81 VAL A CA 1
ATOM 625 C C . VAL A 1 81 ? 19.264 -12.763 -25.461 1.00 94.75 81 VAL A C 1
ATOM 627 O O . VAL A 1 81 ? 18.494 -12.006 -24.903 1.00 94.75 81 VAL A O 1
ATOM 630 N N . VAL A 1 82 ? 19.999 -13.667 -24.805 1.00 96.75 82 VAL A N 1
ATOM 631 C CA . VAL A 1 82 ? 20.065 -13.717 -23.336 1.00 96.75 82 VAL A CA 1
ATOM 632 C C . VAL A 1 82 ? 21.240 -12.858 -22.866 1.00 96.75 82 VAL A C 1
ATOM 634 O O . VAL A 1 82 ? 22.392 -13.315 -22.931 1.00 96.75 82 VAL A O 1
ATOM 637 N N . ASP A 1 83 ? 20.987 -11.633 -22.407 1.00 94.12 83 ASP A N 1
ATOM 638 C CA . ASP A 1 83 ? 22.032 -10.725 -21.923 1.00 94.12 83 ASP A CA 1
ATOM 639 C C . ASP A 1 83 ? 22.231 -10.814 -20.406 1.00 94.12 83 ASP A C 1
ATOM 641 O O . ASP A 1 83 ? 21.458 -10.313 -19.596 1.00 94.12 83 ASP A O 1
ATOM 645 N N . ARG A 1 84 ? 23.362 -11.401 -20.009 1.00 95.00 84 ARG A N 1
ATOM 646 C CA . ARG A 1 84 ? 23.741 -11.601 -18.602 1.00 95.00 84 ARG A CA 1
ATOM 647 C C . ARG A 1 84 ? 24.557 -10.452 -18.008 1.00 95.00 84 ARG A C 1
ATOM 649 O O . ARG A 1 84 ? 25.053 -10.594 -16.889 1.00 95.00 84 ARG A O 1
ATOM 656 N N . THR A 1 85 ? 24.751 -9.355 -18.738 1.00 96.19 85 THR A N 1
ATOM 657 C CA . THR A 1 85 ? 25.583 -8.224 -18.309 1.00 96.19 85 THR A CA 1
ATOM 658 C C . THR A 1 85 ? 24.718 -7.045 -17.861 1.00 96.19 85 THR A C 1
ATOM 660 O O . THR A 1 85 ? 24.142 -6.374 -18.707 1.00 96.19 85 THR A O 1
ATOM 663 N N . PRO A 1 86 ? 24.659 -6.714 -16.556 1.00 96.75 86 PRO A N 1
ATOM 664 C CA . PRO A 1 86 ? 23.927 -5.537 -16.098 1.00 96.75 86 PRO A CA 1
ATOM 665 C C . PRO A 1 86 ? 24.428 -4.245 -16.753 1.00 96.75 86 PRO A C 1
ATOM 667 O O . PRO A 1 86 ? 25.639 -4.031 -16.868 1.00 96.75 86 PRO A O 1
ATOM 670 N N . GLY A 1 87 ? 23.507 -3.341 -17.082 1.00 96.25 87 GLY A N 1
ATOM 671 C CA . GLY A 1 87 ? 23.820 -1.974 -17.497 1.00 96.25 87 GLY A CA 1
ATOM 672 C C . GLY A 1 87 ? 22.965 -1.415 -18.631 1.00 96.25 87 GLY A C 1
ATOM 673 O O . GLY A 1 87 ? 23.038 -0.208 -18.871 1.00 96.25 87 GLY A O 1
ATOM 674 N N . ASP A 1 88 ? 22.161 -2.238 -19.305 1.00 95.94 88 ASP A N 1
ATOM 675 C CA . ASP A 1 88 ? 21.312 -1.797 -20.410 1.00 95.94 88 ASP A CA 1
ATOM 676 C C . ASP A 1 88 ? 19.923 -2.458 -20.429 1.00 95.94 88 ASP A C 1
ATOM 678 O O . ASP A 1 88 ? 19.549 -3.228 -19.542 1.00 95.94 88 ASP A O 1
ATOM 682 N N . GLN A 1 89 ? 19.127 -2.071 -21.427 1.00 95.50 89 GLN A N 1
ATOM 683 C CA . GLN A 1 89 ? 17.742 -2.505 -21.571 1.00 95.50 89 GLN A CA 1
ATOM 684 C C . GLN A 1 89 ? 17.605 -3.978 -21.965 1.00 95.50 89 GLN A C 1
ATOM 686 O O . GLN A 1 89 ? 16.596 -4.566 -21.594 1.00 95.50 89 GLN A O 1
ATOM 691 N N . ASN A 1 90 ? 18.586 -4.569 -22.658 1.00 95.12 90 ASN A N 1
ATOM 692 C CA . ASN A 1 90 ? 18.521 -5.981 -23.043 1.00 95.12 90 ASN A CA 1
ATOM 693 C C . ASN A 1 90 ? 18.639 -6.854 -21.791 1.00 95.12 90 ASN A C 1
ATOM 695 O O . ASN A 1 90 ? 17.784 -7.697 -21.552 1.00 95.12 90 ASN A O 1
ATOM 699 N N . TYR A 1 91 ? 19.604 -6.549 -20.913 1.00 97.12 91 TYR A N 1
ATOM 700 C CA . TYR A 1 91 ? 19.678 -7.185 -19.592 1.00 97.12 91 TYR A CA 1
ATOM 701 C C . TYR A 1 91 ? 18.375 -7.016 -18.797 1.00 97.12 91 TYR A C 1
ATOM 703 O O . TYR A 1 91 ? 17.906 -7.938 -18.130 1.00 97.12 91 TYR A O 1
ATOM 711 N N . GLY A 1 92 ? 17.788 -5.816 -18.851 1.00 96.94 92 GLY A N 1
ATOM 712 C CA . GLY A 1 92 ? 16.525 -5.526 -18.180 1.00 96.94 92 GLY A CA 1
ATOM 713 C C . GLY A 1 92 ? 15.348 -6.344 -18.720 1.00 96.94 92 GLY A C 1
ATOM 714 O O . GLY A 1 92 ? 14.485 -6.723 -17.931 1.00 96.94 92 GLY A O 1
ATOM 715 N N . GLY A 1 93 ? 15.313 -6.625 -20.026 1.00 96.06 93 GLY A N 1
ATOM 716 C CA . GLY A 1 93 ? 14.291 -7.449 -20.680 1.00 96.06 93 GLY A CA 1
ATOM 717 C C . GLY A 1 93 ? 14.265 -8.897 -20.181 1.00 96.06 93 GLY A C 1
ATOM 718 O O . GLY A 1 93 ? 13.185 -9.471 -20.044 1.00 96.06 93 GLY A O 1
ATOM 719 N N . ASP A 1 94 ? 15.429 -9.423 -19.792 1.00 97.00 94 ASP A N 1
ATOM 720 C CA . ASP A 1 94 ? 15.627 -10.806 -19.330 1.00 97.00 94 ASP A CA 1
ATOM 721 C C . ASP A 1 94 ? 15.513 -10.991 -17.811 1.00 97.00 94 ASP A C 1
ATOM 723 O O . ASP A 1 94 ? 15.606 -12.108 -17.283 1.00 97.00 94 ASP A O 1
ATOM 727 N N . ALA A 1 95 ? 15.340 -9.908 -17.060 1.00 97.75 95 ALA A N 1
ATOM 728 C CA . ALA A 1 95 ? 15.185 -9.963 -15.615 1.00 97.75 95 ALA A CA 1
ATOM 729 C C . ALA A 1 95 ? 13.767 -10.391 -15.192 1.00 97.75 95 ALA A C 1
ATOM 731 O O . ALA A 1 95 ? 12.790 -10.191 -15.913 1.00 97.75 95 ALA A O 1
ATOM 732 N N . PHE A 1 96 ? 13.622 -10.951 -13.982 1.00 98.06 96 PHE A N 1
ATOM 733 C CA . PHE A 1 96 ? 12.310 -11.331 -13.439 1.00 98.06 96 PHE A CA 1
ATOM 734 C C . PHE A 1 96 ? 11.337 -10.148 -13.397 1.00 98.06 96 PHE A C 1
ATOM 736 O O . PHE A 1 96 ? 10.148 -10.318 -13.660 1.00 98.06 96 PHE A O 1
ATOM 743 N N . GLY A 1 97 ? 11.823 -8.945 -13.113 1.00 97.56 97 GLY A N 1
ATOM 744 C CA . GLY A 1 97 ? 11.165 -7.696 -13.472 1.00 97.56 97 GLY A CA 1
ATOM 745 C C . GLY A 1 97 ? 12.154 -6.758 -14.142 1.00 97.56 97 GLY A C 1
ATOM 746 O O . GLY A 1 97 ? 13.354 -6.824 -13.873 1.00 97.56 97 GLY A O 1
ATOM 747 N N . PHE A 1 98 ? 11.657 -5.863 -14.993 1.00 97.56 98 PHE A N 1
ATOM 748 C CA . PHE A 1 98 ? 12.528 -4.972 -15.749 1.00 97.56 98 PHE A CA 1
ATOM 749 C C . PHE A 1 98 ? 13.400 -4.101 -14.832 1.00 97.56 98 PHE A C 1
ATOM 751 O O . PHE A 1 98 ? 12.905 -3.419 -13.931 1.00 97.56 98 PHE A O 1
ATOM 758 N N . GLY A 1 99 ? 14.706 -4.113 -15.086 1.00 97.06 99 GLY A N 1
ATOM 759 C CA . GLY A 1 99 ? 15.682 -3.254 -14.429 1.00 97.06 99 GLY A CA 1
ATOM 760 C C . GLY A 1 99 ? 17.090 -3.531 -14.941 1.00 97.06 99 GLY A C 1
ATOM 761 O O . GLY A 1 99 ? 17.530 -4.671 -15.001 1.00 97.06 99 GLY A O 1
ATOM 762 N N . GLU A 1 100 ? 17.830 -2.486 -15.290 1.00 97.56 100 GLU A N 1
ATOM 763 C CA . GLU A 1 100 ? 19.158 -2.607 -15.905 1.00 97.56 100 GLU A CA 1
ATOM 764 C C . GLU A 1 100 ? 20.235 -3.092 -14.914 1.00 97.56 100 GLU A C 1
ATOM 766 O O . GLU A 1 100 ? 21.368 -3.357 -15.303 1.00 97.56 100 GLU A O 1
ATOM 771 N N . PHE A 1 101 ? 19.909 -3.197 -13.624 1.00 97.31 101 PHE A N 1
ATOM 772 C CA . PHE A 1 101 ? 20.754 -3.800 -12.596 1.00 97.31 101 PHE A CA 1
ATOM 773 C C . PHE A 1 101 ? 19.904 -4.325 -11.427 1.00 97.31 101 PHE A C 1
ATOM 775 O O . PHE A 1 101 ? 18.818 -3.788 -11.185 1.00 97.31 101 PHE A O 1
ATOM 782 N N . PRO A 1 102 ? 20.389 -5.332 -10.670 1.00 97.38 102 PRO A N 1
ATOM 783 C CA . PRO A 1 102 ? 19.662 -5.883 -9.530 1.00 97.38 102 PRO A CA 1
ATOM 784 C C . PRO A 1 102 ? 19.273 -4.809 -8.517 1.00 97.38 102 PRO A C 1
ATOM 786 O O . PRO A 1 102 ? 20.132 -4.087 -8.003 1.00 97.38 102 PRO A O 1
ATOM 789 N N . GLY A 1 103 ? 17.980 -4.723 -8.219 1.00 95.38 103 GLY A N 1
ATOM 790 C CA . GLY A 1 103 ? 17.441 -3.787 -7.245 1.00 95.38 103 GLY A CA 1
ATOM 791 C C . GLY A 1 103 ? 17.029 -2.428 -7.803 1.00 95.38 103 GLY A C 1
ATOM 792 O O . GLY A 1 103 ? 16.498 -1.625 -7.036 1.00 95.38 103 GLY A O 1
ATOM 793 N N . LYS A 1 104 ? 17.228 -2.151 -9.099 1.00 96.69 104 LYS A N 1
ATOM 794 C CA . LYS A 1 104 ? 16.732 -0.914 -9.720 1.00 96.69 104 LYS A CA 1
ATOM 795 C C . LYS A 1 104 ? 15.219 -0.799 -9.531 1.00 96.69 104 LYS A C 1
ATOM 797 O O . LYS A 1 104 ? 14.527 -1.792 -9.693 1.00 96.69 104 LYS A O 1
ATOM 802 N N . TYR A 1 105 ? 14.681 0.372 -9.217 1.00 96.62 105 TYR A N 1
ATOM 803 C CA . TYR A 1 105 ? 13.229 0.574 -9.070 1.00 96.62 105 TYR A CA 1
ATOM 804 C C . TYR A 1 105 ? 12.539 -0.266 -7.975 1.00 96.62 105 TYR A C 1
ATOM 806 O O . TYR A 1 105 ? 11.337 -0.529 -8.061 1.00 96.62 105 TYR A O 1
ATOM 814 N N . ALA A 1 106 ? 13.273 -0.699 -6.948 1.00 97.56 106 ALA A N 1
ATOM 815 C CA . ALA A 1 106 ? 12.686 -1.416 -5.819 1.00 97.56 106 ALA A CA 1
ATOM 816 C C . ALA A 1 106 ? 11.764 -0.506 -4.969 1.00 97.56 106 ALA A C 1
ATOM 818 O O . ALA A 1 106 ? 11.354 0.583 -5.378 1.00 97.56 106 ALA A O 1
ATOM 819 N N . MET A 1 107 ? 11.394 -0.973 -3.781 1.00 98.25 107 MET A N 1
ATOM 820 C CA . MET A 1 107 ? 10.503 -0.269 -2.856 1.00 98.25 107 MET A CA 1
ATOM 821 C C . MET A 1 107 ? 11.181 -0.097 -1.498 1.00 98.25 107 MET A C 1
ATOM 823 O O . MET A 1 107 ? 12.097 -0.840 -1.155 1.00 98.25 107 MET A O 1
ATOM 827 N N . VAL A 1 108 ? 10.715 0.850 -0.691 1.00 98.69 108 VAL A N 1
ATOM 828 C CA . VAL A 1 108 ? 11.129 0.983 0.712 1.00 98.69 108 VAL A CA 1
ATOM 829 C C . VAL A 1 108 ? 9.973 1.507 1.555 1.00 98.69 108 VAL A C 1
ATOM 831 O O . VAL A 1 108 ? 9.257 2.419 1.143 1.00 98.69 108 VAL A O 1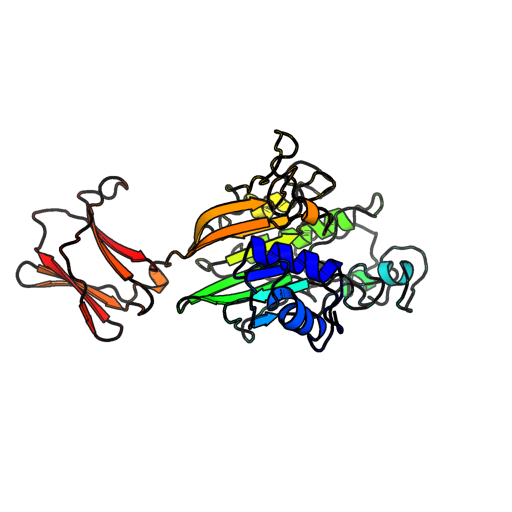
ATOM 834 N N . VAL A 1 109 ? 9.818 0.955 2.757 1.00 98.88 109 VAL A N 1
ATOM 835 C CA . VAL A 1 109 ? 8.877 1.450 3.766 1.00 98.88 109 VAL A CA 1
ATOM 836 C C . VAL A 1 109 ? 9.636 2.212 4.844 1.00 98.88 109 VAL A C 1
ATOM 838 O O . VAL A 1 109 ? 10.648 1.739 5.362 1.00 98.88 109 VAL A O 1
ATOM 841 N N . PHE A 1 110 ? 9.130 3.388 5.193 1.00 98.88 110 PHE A N 1
ATOM 842 C CA . PHE A 1 110 ? 9.546 4.207 6.323 1.00 98.88 110 PHE A CA 1
ATOM 843 C C . PHE A 1 110 ? 8.381 4.306 7.306 1.00 98.88 110 PHE A C 1
ATOM 845 O O . PHE A 1 110 ? 7.256 4.574 6.897 1.00 98.88 110 PHE A O 1
ATOM 852 N N . SER A 1 111 ? 8.636 4.109 8.594 1.00 98.81 111 SER A N 1
ATOM 853 C CA . SER A 1 111 ? 7.602 4.141 9.624 1.00 98.81 111 SER A CA 1
ATOM 854 C C . SER A 1 111 ? 8.094 4.869 10.870 1.00 98.81 111 SER A C 1
ATOM 856 O O . SER A 1 111 ? 9.228 4.678 11.328 1.00 98.81 111 SER A O 1
ATOM 858 N N . LYS A 1 112 ? 7.227 5.722 11.421 1.00 98.81 112 LYS A N 1
ATOM 859 C CA . LYS A 1 112 ? 7.388 6.282 12.768 1.00 98.81 112 LYS A CA 1
ATOM 860 C C . LYS A 1 112 ? 7.139 5.226 13.845 1.00 98.81 112 LYS A C 1
ATOM 862 O O . LYS A 1 112 ? 7.652 5.355 14.952 1.00 98.81 112 LYS A O 1
ATOM 867 N N . TYR A 1 113 ? 6.391 4.182 13.504 1.00 98.62 113 TYR A N 1
ATOM 868 C CA . TYR A 1 113 ? 6.013 3.089 14.386 1.00 98.62 113 TYR A CA 1
ATOM 869 C C . TYR A 1 113 ? 6.865 1.830 14.167 1.00 98.62 113 TYR A C 1
ATOM 871 O O . TYR A 1 113 ? 7.363 1.632 13.051 1.00 98.62 113 TYR A O 1
ATOM 879 N N . PRO A 1 114 ? 7.031 0.968 15.187 1.00 98.62 114 PRO A N 1
ATOM 880 C CA . PRO A 1 114 ? 7.756 -0.287 15.043 1.00 98.62 114 PRO A CA 1
ATOM 881 C C . PRO A 1 114 ? 7.198 -1.177 13.933 1.00 98.62 114 PRO A C 1
ATOM 883 O O . PRO A 1 114 ? 6.000 -1.194 13.656 1.00 98.62 114 PRO A O 1
ATOM 886 N N . ILE A 1 115 ? 8.107 -1.915 13.303 1.00 98.69 115 ILE A N 1
ATOM 887 C CA . ILE A 1 115 ? 7.797 -2.948 12.319 1.00 98.69 115 ILE A CA 1
ATOM 888 C C . ILE A 1 115 ? 8.109 -4.284 12.987 1.00 98.69 115 ILE A C 1
ATOM 890 O O . ILE A 1 115 ? 9.255 -4.484 13.405 1.00 98.69 115 ILE A O 1
ATOM 894 N N . ASP A 1 116 ? 7.133 -5.186 13.060 1.00 98.19 116 ASP A N 1
ATOM 895 C CA . ASP A 1 116 ? 7.383 -6.563 13.491 1.00 98.19 116 ASP A CA 1
ATOM 896 C C . ASP A 1 116 ? 8.043 -7.324 12.340 1.00 98.19 116 ASP A C 1
ATOM 898 O O . ASP A 1 116 ? 7.393 -7.875 11.452 1.00 98.19 116 ASP A O 1
ATOM 902 N N . THR A 1 117 ? 9.374 -7.311 12.336 1.00 96.94 117 THR A N 1
ATOM 903 C CA . THR A 1 117 ? 10.168 -7.915 11.266 1.00 96.94 117 THR A CA 1
ATOM 904 C C . THR A 1 117 ? 10.102 -9.440 11.235 1.00 96.94 117 THR A C 1
ATOM 906 O O . THR A 1 117 ? 10.402 -10.018 10.194 1.00 96.94 117 THR A O 1
ATOM 909 N N . GLU A 1 118 ? 9.753 -10.093 12.349 1.00 97.50 118 GLU A N 1
ATOM 910 C CA . GLU A 1 118 ? 9.673 -11.559 12.417 1.00 97.50 118 GLU A CA 1
ATOM 911 C C . GLU A 1 118 ? 8.390 -12.079 11.756 1.00 97.50 118 GLU A C 1
ATOM 913 O O . GLU A 1 118 ? 8.381 -13.187 11.219 1.00 97.50 118 GLU A O 1
ATOM 918 N N . ALA A 1 119 ? 7.335 -11.260 11.743 1.00 97.69 119 ALA A N 1
ATOM 919 C CA . ALA A 1 119 ? 6.043 -11.578 11.146 1.00 97.69 119 ALA A CA 1
ATOM 920 C C . ALA A 1 119 ? 5.889 -11.136 9.675 1.00 97.69 119 ALA A C 1
ATOM 922 O O . ALA A 1 119 ? 4.852 -11.399 9.063 1.00 97.69 119 ALA A O 1
ATOM 923 N N . ILE A 1 120 ? 6.900 -10.489 9.078 1.00 98.50 120 ILE A N 1
ATOM 924 C CA . ILE A 1 120 ? 6.836 -10.048 7.675 1.00 98.50 120 ILE A CA 1
ATOM 925 C C . ILE A 1 120 ? 6.716 -11.245 6.733 1.00 98.50 120 ILE A C 1
ATOM 927 O O . ILE A 1 120 ? 7.498 -12.196 6.798 1.00 98.50 120 ILE A O 1
ATOM 931 N N . ARG A 1 121 ? 5.799 -11.138 5.767 1.00 98.31 121 ARG A N 1
ATOM 932 C CA . ARG A 1 121 ? 5.700 -12.075 4.643 1.00 98.31 121 ARG A CA 1
ATOM 933 C C . ARG A 1 121 ? 6.084 -11.372 3.349 1.00 98.31 121 ARG A C 1
ATOM 935 O O . ARG A 1 121 ? 5.679 -10.243 3.087 1.00 98.31 121 ARG A O 1
ATOM 942 N N . THR A 1 122 ? 6.851 -12.068 2.518 1.00 97.94 122 THR A N 1
ATOM 943 C CA . THR A 1 122 ? 7.177 -11.637 1.156 1.00 97.94 122 THR A CA 1
ATOM 944 C C . THR A 1 122 ? 6.660 -12.662 0.160 1.00 97.94 122 THR A C 1
ATOM 946 O O . THR A 1 122 ? 6.794 -13.867 0.371 1.00 97.94 122 THR A O 1
ATOM 949 N N . PHE A 1 123 ? 6.093 -12.174 -0.940 1.00 98.31 123 PHE A N 1
ATOM 950 C CA . PHE A 1 123 ? 5.652 -12.990 -2.072 1.00 98.31 123 PHE A CA 1
ATOM 951 C C . PHE A 1 123 ? 6.505 -12.720 -3.323 1.00 98.31 123 PHE A C 1
ATOM 953 O O . PHE A 1 123 ? 6.049 -12.878 -4.457 1.00 98.31 123 PHE A O 1
ATOM 960 N N . GLU A 1 124 ? 7.753 -12.284 -3.120 1.00 97.44 124 GLU A N 1
ATOM 961 C CA . GLU A 1 124 ? 8.740 -12.043 -4.179 1.00 97.44 124 GLU A CA 1
ATOM 962 C C . GLU A 1 124 ? 8.910 -13.262 -5.097 1.00 97.44 124 GLU A C 1
ATOM 964 O O . GLU A 1 124 ? 8.885 -13.129 -6.318 1.00 97.44 124 GLU A O 1
ATOM 969 N N . GLU A 1 125 ? 9.076 -14.452 -4.519 1.00 98.00 125 GLU A N 1
ATOM 970 C CA . GLU A 1 125 ? 9.497 -15.648 -5.260 1.00 98.00 125 GLU A CA 1
ATOM 971 C C . GLU A 1 125 ? 8.337 -16.539 -5.723 1.00 98.00 125 GLU A C 1
ATOM 973 O O . GLU A 1 125 ? 8.573 -17.615 -6.267 1.00 98.00 125 GLU A O 1
ATOM 978 N N . ILE A 1 126 ? 7.084 -16.105 -5.537 1.00 98.56 126 ILE A N 1
ATOM 979 C CA . ILE A 1 126 ? 5.915 -16.867 -5.991 1.00 98.56 126 ILE A CA 1
ATOM 980 C C . ILE A 1 126 ? 5.936 -16.969 -7.517 1.00 98.56 126 ILE A C 1
ATOM 982 O O . ILE A 1 126 ? 5.993 -15.953 -8.215 1.00 98.56 126 ILE A O 1
ATOM 986 N N . LEU A 1 127 ? 5.874 -18.193 -8.042 1.00 98.69 127 LEU A N 1
ATOM 987 C CA . LEU A 1 127 ? 5.859 -18.440 -9.480 1.00 98.69 127 LEU A CA 1
ATOM 988 C C . LEU A 1 127 ? 4.501 -18.067 -10.073 1.00 98.69 127 LEU A C 1
ATOM 990 O O . LEU A 1 127 ? 3.452 -18.372 -9.506 1.00 98.69 127 LEU A O 1
ATOM 994 N N . TRP A 1 128 ? 4.503 -17.448 -11.254 1.00 98.69 128 TRP A N 1
ATOM 995 C CA . TRP A 1 128 ? 3.261 -17.044 -11.917 1.00 98.69 128 TRP A CA 1
ATOM 996 C C . TRP A 1 128 ? 2.395 -18.253 -12.286 1.00 98.69 128 TRP A C 1
ATOM 998 O O . TRP A 1 128 ? 1.174 -18.215 -12.138 1.00 98.69 128 TRP A O 1
ATOM 1008 N N . LYS A 1 129 ? 3.024 -19.373 -12.658 1.00 98.62 129 LYS A N 1
ATOM 1009 C CA . LYS A 1 129 ? 2.310 -20.612 -12.988 1.00 98.62 129 LYS A CA 1
ATOM 1010 C C . LYS A 1 129 ? 1.571 -21.235 -11.796 1.00 98.62 129 LYS A C 1
ATOM 1012 O O . LYS A 1 129 ? 0.614 -21.976 -12.014 1.00 98.62 129 LYS A O 1
ATOM 1017 N N . ASP A 1 130 ? 1.996 -20.938 -10.565 1.00 98.50 130 ASP A N 1
ATOM 1018 C CA . ASP A 1 130 ? 1.424 -21.528 -9.350 1.00 98.50 130 ASP A CA 1
ATOM 1019 C C . ASP A 1 130 ? 0.127 -20.824 -8.933 1.00 98.50 130 ASP A C 1
ATOM 1021 O O . ASP A 1 130 ? -0.676 -21.397 -8.194 1.00 98.50 130 ASP A O 1
ATOM 1025 N N . MET A 1 131 ? -0.126 -19.613 -9.444 1.00 98.62 131 MET A N 1
ATOM 1026 C CA . MET A 1 131 ? -1.418 -18.954 -9.288 1.00 98.62 131 MET A CA 1
ATOM 1027 C C . MET A 1 131 ? -2.500 -19.736 -10.061 1.00 98.62 131 MET A C 1
ATOM 1029 O O . MET A 1 131 ? -2.399 -19.901 -11.286 1.00 98.62 131 MET A O 1
ATOM 1033 N N . PRO A 1 132 ? -3.576 -20.194 -9.390 1.00 98.19 132 PRO A N 1
ATOM 1034 C CA . PRO A 1 132 ? -4.665 -20.900 -10.052 1.00 98.19 132 PRO A CA 1
ATOM 1035 C C . PRO A 1 132 ? -5.353 -20.027 -11.103 1.00 98.19 132 PRO A C 1
ATOM 1037 O O . PRO A 1 132 ? -5.835 -18.931 -10.807 1.00 98.19 132 PRO A O 1
ATOM 1040 N N . GLY A 1 133 ? -5.433 -20.532 -12.336 1.00 97.88 133 GLY A N 1
ATOM 1041 C CA . GLY A 1 133 ? -6.043 -19.795 -13.444 1.00 97.88 133 GLY A CA 1
ATOM 1042 C C . GLY A 1 133 ? -5.287 -18.517 -13.810 1.00 97.88 133 GLY A C 1
ATOM 1043 O O . GLY A 1 133 ? -5.928 -17.545 -14.199 1.00 97.88 133 GLY A O 1
ATOM 1044 N N . ASN A 1 134 ? -3.962 -18.508 -13.632 1.00 98.50 134 ASN A N 1
ATOM 1045 C CA . ASN A 1 134 ? -3.099 -17.415 -14.069 1.00 98.50 134 ASN A CA 1
ATOM 1046 C C . ASN A 1 134 ? -3.319 -17.051 -15.545 1.00 98.50 134 ASN A C 1
ATOM 1048 O O . ASN A 1 134 ? -3.777 -17.853 -16.365 1.00 98.50 134 ASN A O 1
ATOM 1052 N N . LEU A 1 135 ? -2.946 -15.823 -15.872 1.00 98.38 135 LEU A N 1
ATOM 1053 C CA . LEU A 1 135 ? -3.058 -15.231 -17.190 1.00 98.38 135 LEU A CA 1
ATOM 1054 C C . LEU A 1 135 ? -1.728 -15.231 -17.945 1.00 98.38 135 LEU A C 1
ATOM 1056 O O . LEU A 1 135 ? -1.542 -14.369 -18.802 1.00 98.38 135 LEU A O 1
ATOM 1060 N N . ILE A 1 136 ? -0.825 -16.188 -17.688 1.00 98.56 136 ILE A N 1
ATOM 1061 C CA . ILE A 1 136 ? 0.400 -16.343 -18.488 1.00 98.56 136 ILE A CA 1
ATOM 1062 C C . ILE A 1 136 ? 0.020 -16.353 -19.984 1.00 98.56 136 ILE A C 1
ATOM 1064 O O . ILE A 1 136 ? -0.842 -17.145 -20.386 1.00 98.56 136 ILE A O 1
ATOM 1068 N N . PRO A 1 137 ? 0.623 -15.491 -20.830 1.00 97.38 137 PRO A N 1
ATOM 1069 C CA . PRO A 1 137 ? 0.248 -15.395 -22.233 1.00 97.38 137 PRO A CA 1
ATOM 1070 C C . PRO A 1 137 ? 0.466 -16.735 -22.955 1.00 97.38 137 PRO A C 1
ATOM 1072 O O . PRO A 1 137 ? 1.590 -17.256 -22.965 1.00 97.38 137 PRO A O 1
ATOM 1075 N N . PRO A 1 138 ? -0.577 -17.316 -23.580 1.00 95.81 138 PRO A N 1
ATOM 1076 C CA . PRO A 1 138 ? -0.465 -18.622 -24.214 1.00 95.81 138 PRO A CA 1
ATOM 1077 C C . PRO A 1 138 ? 0.605 -18.647 -25.309 1.00 95.81 138 PRO A C 1
ATOM 1079 O O . PRO A 1 138 ? 0.520 -17.914 -26.291 1.00 95.81 138 PRO A O 1
ATOM 1082 N N . GLY A 1 139 ? 1.590 -19.532 -25.155 1.00 95.56 139 GLY A N 1
ATOM 1083 C CA . GLY A 1 139 ? 2.644 -19.755 -26.147 1.00 95.56 139 GLY A CA 1
ATOM 1084 C C . GLY A 1 139 ? 3.746 -18.694 -26.196 1.00 95.56 139 GLY A C 1
ATOM 1085 O O . GLY A 1 139 ? 4.605 -18.807 -27.064 1.00 95.56 139 GLY A O 1
ATOM 1086 N N . PHE A 1 140 ? 3.741 -17.698 -25.300 1.00 97.31 140 PHE A N 1
ATOM 1087 C CA . PHE A 1 140 ? 4.799 -16.681 -25.244 1.00 97.31 140 PHE A CA 1
ATOM 1088 C C . PHE A 1 140 ? 6.027 -17.149 -24.455 1.00 97.31 140 PHE A C 1
ATOM 1090 O O . PHE A 1 140 ? 7.148 -16.949 -24.907 1.00 97.31 140 PHE A O 1
ATOM 1097 N N . TYR A 1 141 ? 5.803 -17.800 -23.310 1.00 97.88 141 TYR A N 1
ATOM 1098 C CA . TYR A 1 141 ? 6.860 -18.385 -22.484 1.00 97.88 141 TYR A CA 1
ATOM 1099 C C . TYR A 1 141 ? 6.940 -19.896 -22.691 1.00 97.88 141 TYR A C 1
ATOM 1101 O O . TYR A 1 141 ? 5.919 -20.597 -22.677 1.00 97.88 141 TYR A O 1
ATOM 1109 N N . THR A 1 142 ? 8.155 -20.409 -22.835 1.00 97.94 142 THR A N 1
ATOM 1110 C CA . THR A 1 142 ? 8.467 -21.839 -22.843 1.00 97.94 142 THR A CA 1
ATOM 1111 C C . THR A 1 142 ? 8.144 -22.489 -21.494 1.00 97.94 142 THR A C 1
ATOM 1113 O O . THR A 1 142 ? 7.940 -21.817 -20.483 1.00 97.94 142 THR A O 1
ATOM 1116 N N . ALA A 1 143 ? 8.098 -23.825 -21.460 1.00 97.62 143 ALA A N 1
ATOM 1117 C CA . ALA A 1 143 ? 7.872 -24.550 -20.211 1.00 97.62 143 ALA A CA 1
ATOM 1118 C C . ALA A 1 143 ? 8.968 -24.250 -19.172 1.00 97.62 143 ALA A C 1
ATOM 1120 O O . ALA A 1 143 ? 8.644 -23.972 -18.025 1.00 97.62 143 ALA A O 1
ATOM 1121 N N . ASP A 1 144 ? 10.239 -24.227 -19.587 1.00 98.19 144 ASP A N 1
ATOM 1122 C CA . ASP A 1 144 ? 11.372 -23.977 -18.688 1.00 98.19 144 ASP A CA 1
ATOM 1123 C C . ASP A 1 144 ? 11.364 -22.544 -18.124 1.00 98.19 144 ASP A C 1
ATOM 1125 O O . ASP A 1 144 ? 11.697 -22.339 -16.959 1.00 98.19 144 ASP A O 1
ATOM 1129 N N . GLU A 1 145 ? 10.923 -21.556 -18.907 1.00 98.38 145 GLU A N 1
ATOM 1130 C CA . GLU A 1 145 ? 10.733 -20.180 -18.424 1.00 98.38 145 GLU A CA 1
ATOM 1131 C C . GLU A 1 145 ? 9.627 -20.100 -17.370 1.00 98.38 145 GLU A C 1
ATOM 1133 O O . GLU A 1 145 ? 9.807 -19.478 -16.322 1.00 98.38 145 GLU A O 1
ATOM 1138 N N . GLN A 1 146 ? 8.496 -20.772 -17.600 1.00 98.31 146 GLN A N 1
ATOM 1139 C CA . GLN A 1 146 ? 7.386 -20.800 -16.643 1.00 98.31 146 GLN A CA 1
ATOM 1140 C C . GLN A 1 146 ? 7.761 -21.485 -15.318 1.00 98.31 146 GLN A C 1
ATOM 1142 O O . GLN A 1 146 ? 7.169 -21.167 -14.288 1.00 98.31 146 GLN A O 1
ATOM 1147 N N . GLU A 1 147 ? 8.754 -22.382 -15.306 1.00 98.25 147 GLU A N 1
ATOM 1148 C CA . GLU A 1 147 ? 9.263 -23.009 -14.078 1.00 98.25 147 GLU A CA 1
ATOM 1149 C C . GLU A 1 147 ? 9.988 -22.032 -13.143 1.00 98.25 147 GLU A C 1
ATOM 1151 O O . GLU A 1 147 ? 10.101 -22.311 -11.950 1.00 98.25 147 GLU A O 1
ATOM 1156 N N . VAL A 1 148 ? 10.469 -20.896 -13.656 1.00 97.94 148 VAL A N 1
ATOM 1157 C CA . VAL A 1 148 ? 11.205 -19.903 -12.857 1.00 97.94 148 VAL A CA 1
ATOM 1158 C C . VAL A 1 148 ? 10.513 -18.549 -12.780 1.00 97.94 148 VAL A C 1
ATOM 1160 O O . VAL A 1 148 ? 10.847 -17.749 -11.905 1.00 97.94 148 VAL A O 1
ATOM 1163 N N . PHE A 1 149 ? 9.587 -18.249 -13.693 1.00 98.06 149 PHE A N 1
ATOM 1164 C CA . PHE A 1 149 ? 9.062 -16.899 -13.820 1.00 98.06 149 PHE A CA 1
ATOM 1165 C C . PHE A 1 149 ? 8.125 -16.540 -12.663 1.00 98.06 149 PHE A C 1
ATOM 1167 O O . PHE A 1 149 ? 7.098 -17.178 -12.424 1.00 98.06 149 PHE A O 1
ATOM 1174 N N . ARG A 1 150 ? 8.507 -15.491 -11.936 1.00 98.31 150 ARG A N 1
ATOM 1175 C CA . ARG A 1 150 ? 7.833 -15.007 -10.727 1.00 98.31 150 ARG A CA 1
ATOM 1176 C C . ARG A 1 150 ? 6.668 -14.094 -11.095 1.00 98.31 150 ARG A C 1
ATOM 1178 O O . ARG A 1 150 ? 6.788 -13.300 -12.023 1.00 98.31 150 ARG A O 1
ATOM 1185 N N . ILE A 1 151 ? 5.564 -14.141 -10.356 1.00 98.44 151 ILE A N 1
ATOM 1186 C CA . ILE A 1 151 ? 4.416 -13.250 -10.595 1.00 98.44 151 ILE A CA 1
ATOM 1187 C C . ILE A 1 151 ? 4.758 -11.792 -10.286 1.00 98.44 151 ILE A C 1
ATOM 1189 O O . ILE A 1 151 ? 4.551 -10.919 -11.123 1.00 98.44 151 ILE A O 1
ATOM 1193 N N . SER A 1 152 ? 5.372 -11.541 -9.131 1.00 98.12 152 SER A N 1
ATOM 1194 C CA . SER A 1 152 ? 5.785 -10.207 -8.703 1.00 98.12 152 SER A CA 1
ATOM 1195 C C . SER A 1 152 ? 6.913 -9.687 -9.596 1.00 98.12 152 SER A C 1
ATOM 1197 O O . SER A 1 152 ? 7.981 -10.285 -9.659 1.00 98.12 152 SER A O 1
ATOM 1199 N N . SER A 1 153 ? 6.725 -8.555 -10.260 1.00 97.25 153 SER A N 1
ATOM 1200 C CA . SER A 1 153 ? 7.762 -7.871 -11.039 1.00 97.25 153 SER A CA 1
ATOM 1201 C C . SER A 1 153 ? 8.741 -7.107 -10.146 1.00 97.25 153 SER A C 1
ATOM 1203 O O . SER A 1 153 ? 9.927 -7.033 -10.453 1.00 97.25 153 SER A O 1
ATOM 1205 N N . LYS A 1 154 ? 8.267 -6.572 -9.016 1.00 97.75 154 LYS A N 1
ATOM 1206 C CA . LYS A 1 154 ? 9.098 -5.997 -7.946 1.00 97.75 154 LYS A CA 1
ATOM 1207 C C . LYS A 1 154 ? 9.033 -6.912 -6.732 1.00 97.75 154 LYS A C 1
ATOM 1209 O O . LYS A 1 154 ? 9.892 -7.769 -6.551 1.00 97.75 154 LYS A O 1
ATOM 1214 N N . SER A 1 155 ? 7.982 -6.762 -5.931 1.00 97.00 155 SER A N 1
ATOM 1215 C CA . SER A 1 155 ? 7.642 -7.644 -4.818 1.00 97.00 155 SER A CA 1
ATOM 1216 C C . SER A 1 155 ? 6.228 -7.337 -4.307 1.00 97.00 155 SER A C 1
ATOM 1218 O O . SER A 1 155 ? 5.639 -6.322 -4.687 1.00 97.00 155 SER A O 1
ATOM 1220 N N . HIS A 1 156 ? 5.724 -8.198 -3.428 1.00 98.69 156 HIS A N 1
ATOM 1221 C CA . HIS A 1 156 ? 4.543 -7.966 -2.597 1.00 98.69 156 HIS A CA 1
ATOM 1222 C C . HIS A 1 156 ? 4.948 -8.249 -1.152 1.00 98.69 156 HIS A C 1
ATOM 1224 O O . HIS A 1 156 ? 5.433 -9.348 -0.861 1.00 98.69 156 HIS A O 1
ATOM 1230 N N . TRP A 1 157 ? 4.777 -7.272 -0.264 1.00 98.81 157 TRP A N 1
ATOM 1231 C CA . TRP A 1 157 ? 5.128 -7.404 1.149 1.00 98.81 157 TRP A CA 1
ATOM 1232 C C . TRP A 1 157 ? 3.900 -7.215 2.021 1.00 98.81 157 TRP A C 1
ATOM 1234 O O . TRP A 1 157 ? 3.168 -6.244 1.860 1.00 98.81 157 TRP A O 1
ATOM 1244 N N . ASP A 1 158 ? 3.712 -8.132 2.957 1.00 98.81 158 ASP A N 1
ATOM 1245 C CA . ASP A 1 158 ? 2.836 -7.948 4.101 1.00 98.81 158 ASP A CA 1
ATOM 1246 C C . ASP A 1 158 ? 3.710 -7.586 5.307 1.00 98.81 158 ASP A C 1
ATOM 1248 O O . ASP A 1 158 ? 4.517 -8.402 5.764 1.00 98.81 158 ASP A O 1
ATOM 1252 N N . ILE A 1 159 ? 3.601 -6.333 5.757 1.00 98.81 159 ILE A N 1
ATOM 1253 C CA . ILE A 1 159 ? 4.456 -5.747 6.791 1.00 98.81 159 ILE A CA 1
ATOM 1254 C C . ILE A 1 159 ? 3.596 -5.338 7.990 1.00 98.81 159 ILE A C 1
ATOM 1256 O O . ILE A 1 159 ? 2.922 -4.308 7.922 1.00 98.81 159 ILE A O 1
ATOM 1260 N N . PRO A 1 160 ? 3.638 -6.076 9.109 1.00 98.62 160 PRO A N 1
ATOM 1261 C CA . PRO A 1 160 ? 2.916 -5.676 10.308 1.00 98.62 160 PRO A CA 1
ATOM 1262 C C . PRO A 1 160 ? 3.547 -4.431 10.949 1.00 98.62 160 PRO A C 1
ATOM 1264 O O . PRO A 1 160 ? 4.744 -4.397 11.255 1.00 98.62 160 PRO A O 1
ATOM 1267 N N . ILE A 1 161 ? 2.730 -3.396 11.147 1.00 98.75 161 ILE A N 1
ATOM 1268 C CA . ILE A 1 161 ? 3.101 -2.139 11.803 1.00 98.75 161 ILE A CA 1
ATOM 1269 C C . ILE A 1 161 ? 2.423 -2.077 13.169 1.00 98.75 161 ILE A C 1
ATOM 1271 O O . ILE A 1 161 ? 1.194 -2.107 13.252 1.00 98.75 161 ILE A O 1
ATOM 1275 N N . GLU A 1 162 ? 3.211 -1.953 14.234 1.00 97.81 162 GLU A N 1
ATOM 1276 C CA . GLU A 1 162 ? 2.701 -1.901 15.605 1.00 97.81 162 GLU A CA 1
ATOM 1277 C C . GLU A 1 162 ? 2.203 -0.500 15.966 1.00 97.81 162 GLU A C 1
ATOM 1279 O O . GLU A 1 162 ? 2.936 0.478 15.871 1.00 97.81 162 GLU A O 1
ATOM 1284 N N . ILE A 1 163 ? 0.977 -0.378 16.463 1.00 94.81 163 ILE A N 1
ATOM 1285 C CA . ILE A 1 163 ? 0.402 0.899 16.885 1.00 94.81 163 ILE A CA 1
ATOM 1286 C C . ILE A 1 163 ? -0.526 0.682 18.079 1.00 94.81 163 ILE A C 1
ATOM 1288 O O . ILE A 1 163 ? -1.375 -0.199 18.056 1.00 94.81 163 ILE A O 1
ATOM 1292 N N . LEU A 1 164 ? -0.363 1.471 19.148 1.00 91.19 164 LEU A N 1
ATOM 1293 C CA . LEU A 1 164 ? -1.252 1.467 20.326 1.00 91.19 164 LEU A CA 1
ATOM 1294 C C . LEU A 1 164 ? -1.544 0.060 20.904 1.00 91.19 164 LEU A C 1
ATOM 1296 O O . LEU A 1 164 ? -2.688 -0.272 21.214 1.00 91.19 164 LEU A O 1
ATOM 1300 N N . GLY A 1 165 ? -0.515 -0.788 21.035 1.00 88.56 165 GLY A N 1
ATOM 1301 C CA . GLY A 1 165 ? -0.656 -2.149 21.585 1.00 88.56 165 GLY A CA 1
ATOM 1302 C C . GLY A 1 165 ? -1.417 -3.132 20.679 1.00 88.56 165 GLY A C 1
ATOM 1303 O O . GLY A 1 165 ? -1.850 -4.201 21.127 1.00 88.56 165 GLY A O 1
ATOM 1304 N N . THR A 1 166 ? -1.601 -2.760 19.414 1.00 92.44 166 THR A N 1
ATOM 1305 C CA . THR A 1 166 ? -2.136 -3.585 18.329 1.00 92.44 166 THR A CA 1
ATOM 1306 C C . THR A 1 166 ? -1.263 -3.434 17.083 1.00 92.44 166 THR A C 1
ATOM 1308 O O . THR A 1 166 ? -0.169 -2.872 17.156 1.00 92.44 166 THR A O 1
ATOM 1311 N N . HIS A 1 167 ? -1.715 -3.949 15.944 1.00 95.81 167 HIS A N 1
ATOM 1312 C CA . HIS A 1 167 ? -1.051 -3.759 14.665 1.00 95.81 167 HIS A CA 1
ATOM 1313 C C . HIS A 1 167 ? -2.052 -3.630 13.515 1.00 95.81 167 HIS A C 1
ATOM 1315 O O . HIS A 1 167 ? -3.249 -3.902 13.654 1.00 95.81 167 HIS A O 1
ATOM 1321 N N . PHE A 1 168 ? -1.537 -3.202 12.369 1.00 98.31 168 PHE A N 1
ATOM 1322 C CA . PHE A 1 168 ? -2.180 -3.398 11.078 1.00 98.31 168 PHE A CA 1
ATOM 1323 C C . PHE A 1 168 ? -1.158 -3.926 10.073 1.00 98.31 168 PHE A C 1
ATOM 1325 O O . PHE A 1 168 ? 0.040 -3.663 10.187 1.00 98.31 168 PHE A O 1
ATOM 1332 N N . HIS A 1 169 ? -1.642 -4.644 9.071 1.00 98.75 169 HIS A N 1
ATOM 1333 C CA . HIS A 1 169 ? -0.843 -5.154 7.969 1.00 98.75 169 HIS A CA 1
ATOM 1334 C C . HIS A 1 169 ? -0.691 -4.087 6.882 1.00 98.75 169 HIS A C 1
ATOM 1336 O O . HIS A 1 169 ? -1.671 -3.668 6.262 1.00 98.75 169 HIS A O 1
ATOM 1342 N N . PHE A 1 170 ? 0.529 -3.624 6.631 1.00 98.88 170 PHE A N 1
ATOM 1343 C CA . PHE A 1 170 ? 0.825 -2.742 5.509 1.00 98.88 170 PHE A CA 1
ATOM 1344 C C . PHE A 1 170 ? 1.164 -3.586 4.278 1.00 98.88 170 PHE A C 1
ATOM 1346 O O . PHE A 1 170 ? 2.277 -4.099 4.146 1.00 98.88 170 PHE A O 1
ATOM 1353 N N . LEU A 1 171 ? 0.169 -3.761 3.406 1.00 98.94 171 LEU A N 1
ATOM 1354 C CA . LEU A 1 171 ? 0.236 -4.602 2.213 1.00 98.94 171 LEU A CA 1
ATOM 1355 C C . LEU A 1 171 ? 0.751 -3.763 1.043 1.00 98.94 171 LEU A C 1
ATOM 1357 O O . LEU A 1 171 ? 0.006 -2.983 0.449 1.00 98.94 171 LEU A O 1
ATOM 1361 N N . VAL A 1 172 ? 2.038 -3.875 0.725 1.00 98.81 172 VAL A N 1
ATOM 1362 C CA . VAL A 1 172 ? 2.679 -2.999 -0.262 1.00 98.81 172 VAL A CA 1
ATOM 1363 C C . VAL A 1 172 ? 3.143 -3.736 -1.502 1.00 98.81 172 VAL A C 1
ATOM 1365 O O . VAL A 1 172 ? 3.750 -4.806 -1.428 1.00 98.81 172 VAL A O 1
ATOM 1368 N N . SER A 1 173 ? 2.869 -3.144 -2.660 1.00 98.69 173 SER A N 1
ATOM 1369 C CA . SER A 1 173 ? 3.305 -3.665 -3.952 1.00 98.69 173 SER A CA 1
ATOM 1370 C C . SER A 1 173 ? 3.540 -2.548 -4.965 1.00 98.69 173 SER A C 1
ATOM 1372 O O . SER A 1 173 ? 3.049 -1.426 -4.830 1.00 98.69 173 SER A O 1
ATOM 1374 N N . HIS A 1 174 ? 4.300 -2.877 -6.005 1.00 98.56 174 HIS A N 1
ATOM 1375 C CA . HIS A 1 174 ? 4.472 -2.042 -7.188 1.00 98.56 174 HIS A CA 1
ATOM 1376 C C . HIS A 1 174 ? 4.415 -2.945 -8.430 1.00 98.56 174 HIS A C 1
ATOM 1378 O O . HIS A 1 174 ? 5.468 -3.316 -8.958 1.00 98.56 174 HIS A O 1
ATOM 1384 N N . PRO A 1 175 ? 3.208 -3.369 -8.855 1.00 98.19 175 PRO A N 1
ATOM 1385 C CA . PRO A 1 175 ? 3.006 -4.169 -10.056 1.00 98.19 175 PRO A CA 1
ATOM 1386 C C . PRO A 1 175 ? 3.656 -3.586 -11.312 1.00 98.19 175 PRO A C 1
ATOM 1388 O O . PRO A 1 175 ? 4.036 -2.412 -11.382 1.00 98.19 175 PRO A O 1
ATOM 1391 N N . THR A 1 176 ? 3.798 -4.417 -12.337 1.00 97.75 176 THR A N 1
ATOM 1392 C CA . THR A 1 176 ? 4.339 -3.991 -13.624 1.00 97.75 176 THR A CA 1
ATOM 1393 C C . THR A 1 176 ? 3.399 -2.979 -14.292 1.00 97.75 176 THR A C 1
ATOM 1395 O O . THR A 1 176 ? 2.181 -3.162 -14.232 1.00 97.75 176 THR A O 1
ATOM 1398 N N . PRO A 1 177 ? 3.916 -1.927 -14.952 1.00 97.50 177 PRO A N 1
ATOM 1399 C CA . PRO A 1 177 ? 3.113 -1.114 -15.859 1.00 97.50 177 PRO A CA 1
ATOM 1400 C C . PRO A 1 177 ? 2.508 -1.998 -16.960 1.00 97.50 177 PRO A C 1
ATOM 1402 O O . PRO A 1 177 ? 3.270 -2.758 -17.557 1.00 97.50 177 PRO A O 1
ATOM 1405 N N . PRO A 1 178 ? 1.197 -1.920 -17.261 1.00 96.56 178 PRO A N 1
ATOM 1406 C CA . PRO A 1 178 ? 0.510 -2.779 -18.233 1.00 96.56 178 PRO A CA 1
ATOM 1407 C C . PRO A 1 178 ? 0.733 -2.311 -19.683 1.00 96.56 178 PRO A C 1
ATOM 1409 O O . PRO A 1 178 ? -0.199 -2.184 -20.465 1.00 96.56 178 PRO A O 1
ATOM 1412 N N . VAL A 1 179 ? 1.970 -1.948 -20.008 1.00 94.50 179 VAL A N 1
ATOM 1413 C CA . VAL A 1 179 ? 2.401 -1.381 -21.294 1.00 94.50 179 VAL A CA 1
ATOM 1414 C C . VAL A 1 179 ? 3.806 -1.898 -21.621 1.00 94.50 179 VAL A C 1
ATOM 1416 O O . VAL A 1 179 ? 4.409 -2.590 -20.807 1.00 94.50 179 VAL A O 1
ATOM 1419 N N . PHE A 1 180 ? 4.386 -1.503 -22.759 1.00 91.38 180 PHE A N 1
ATOM 1420 C CA . PHE A 1 180 ? 5.736 -1.904 -23.208 1.00 91.38 180 PHE A CA 1
ATOM 1421 C C . PHE A 1 180 ? 5.852 -3.373 -23.656 1.00 91.38 180 PHE A C 1
ATOM 1423 O O . PHE A 1 180 ? 6.859 -4.042 -23.415 1.00 91.38 180 PHE A O 1
ATOM 1430 N N . ASP A 1 181 ? 4.822 -3.862 -24.335 1.00 92.56 181 ASP A N 1
ATOM 1431 C CA . ASP A 1 181 ? 4.702 -5.213 -24.876 1.00 92.56 181 ASP A CA 1
ATOM 1432 C C . ASP A 1 181 ? 3.906 -5.242 -26.198 1.00 92.56 181 ASP A C 1
ATOM 1434 O O . ASP A 1 181 ? 3.522 -4.203 -26.747 1.00 92.56 181 ASP A O 1
ATOM 1438 N N . GLY A 1 182 ? 3.767 -6.434 -26.782 1.00 94.00 182 GLY A N 1
ATOM 1439 C CA . GLY A 1 182 ? 3.054 -6.677 -28.030 1.00 94.00 182 GLY A CA 1
ATOM 1440 C C . GLY A 1 182 ? 1.632 -7.207 -27.830 1.00 94.00 182 GLY A C 1
ATOM 1441 O O . GLY A 1 182 ? 1.007 -7.068 -26.782 1.00 94.00 182 GLY A O 1
ATOM 1442 N N . ALA A 1 183 ? 1.098 -7.844 -28.875 1.00 94.69 183 ALA A N 1
ATOM 1443 C CA . ALA A 1 183 ? -0.269 -8.374 -28.885 1.00 94.69 183 ALA A CA 1
ATOM 1444 C C . ALA A 1 183 ? -0.510 -9.514 -27.873 1.00 94.69 183 ALA A C 1
ATOM 1446 O O . ALA A 1 183 ? -1.659 -9.885 -27.631 1.00 94.69 183 ALA A O 1
ATOM 1447 N N . GLU A 1 184 ? 0.552 -10.090 -27.311 1.00 95.88 184 GLU A N 1
ATOM 1448 C CA . GLU A 1 184 ? 0.496 -11.056 -26.217 1.00 95.88 184 GLU A CA 1
ATOM 1449 C C . GLU A 1 184 ? -0.041 -10.455 -24.908 1.00 95.88 184 GLU A C 1
ATOM 1451 O O . GLU A 1 184 ? -0.610 -11.202 -24.106 1.00 95.88 184 GLU A O 1
ATOM 1456 N N . ASP A 1 185 ? 0.098 -9.133 -24.718 1.00 96.88 185 ASP A N 1
ATOM 1457 C CA . ASP A 1 185 ? -0.317 -8.393 -23.517 1.00 96.88 185 ASP A CA 1
ATOM 1458 C C . ASP A 1 185 ? 0.288 -8.975 -22.222 1.00 96.88 185 ASP A C 1
ATOM 1460 O O . ASP A 1 185 ? -0.395 -9.239 -21.230 1.00 96.88 185 ASP A O 1
ATOM 1464 N N . ARG A 1 186 ? 1.591 -9.287 -22.242 1.00 96.62 186 ARG A N 1
ATOM 1465 C CA . ARG A 1 186 ? 2.276 -9.948 -21.117 1.00 96.62 186 ARG A CA 1
ATOM 1466 C C . ARG A 1 186 ? 2.269 -9.094 -19.855 1.00 96.62 186 ARG A C 1
ATOM 1468 O O . ARG A 1 186 ? 2.105 -9.636 -18.764 1.00 96.62 186 ARG A O 1
ATOM 1475 N N . ASN A 1 187 ? 2.415 -7.782 -19.991 1.00 97.88 187 ASN A N 1
ATOM 1476 C CA . ASN A 1 187 ? 2.456 -6.854 -18.880 1.00 97.88 187 ASN A CA 1
ATOM 1477 C C . ASN A 1 187 ? 1.051 -6.512 -18.385 1.00 97.88 187 ASN A C 1
ATOM 1479 O O . ASN A 1 187 ? 0.871 -6.461 -17.172 1.00 97.88 187 ASN A O 1
ATOM 1483 N N . GLY A 1 188 ? 0.043 -6.355 -19.251 1.00 98.25 188 GLY A N 1
ATOM 1484 C CA . GLY A 1 188 ? -1.342 -6.177 -18.796 1.00 98.25 188 GLY A CA 1
ATOM 1485 C C . GLY A 1 188 ? -1.875 -7.406 -18.062 1.00 98.25 188 GLY A C 1
ATOM 1486 O O . GLY A 1 188 ? -2.465 -7.282 -16.986 1.00 98.25 188 GLY A O 1
ATOM 1487 N N . ARG A 1 189 ? -1.574 -8.610 -18.564 1.00 98.62 189 ARG A N 1
ATOM 1488 C CA . ARG A 1 189 ? -1.891 -9.883 -17.892 1.00 98.62 189 ARG A CA 1
ATOM 1489 C C . ARG A 1 189 ? -1.164 -10.053 -16.563 1.00 98.62 189 ARG A C 1
ATOM 1491 O O . ARG A 1 189 ? -1.776 -10.479 -15.586 1.00 98.62 189 ARG A O 1
ATOM 1498 N N . ARG A 1 190 ? 0.129 -9.724 -16.512 1.00 98.62 190 ARG A N 1
ATOM 1499 C CA . ARG A 1 190 ? 0.911 -9.819 -15.275 1.00 98.62 190 ARG A CA 1
ATOM 1500 C C . ARG A 1 190 ? 0.460 -8.787 -14.246 1.00 98.62 190 ARG A C 1
ATOM 1502 O O . ARG A 1 190 ? 0.252 -9.166 -13.104 1.00 98.62 190 ARG A O 1
ATOM 1509 N N . ASN A 1 191 ? 0.222 -7.537 -14.650 1.00 98.81 191 ASN A N 1
ATOM 1510 C CA . ASN A 1 191 ? -0.336 -6.488 -13.790 1.00 98.81 191 ASN A CA 1
ATOM 1511 C C . ASN A 1 191 ? -1.669 -6.934 -13.172 1.00 98.81 191 ASN A C 1
ATOM 1513 O O . ASN A 1 191 ? -1.871 -6.791 -11.967 1.00 98.81 191 ASN A O 1
ATOM 1517 N N . HIS A 1 192 ? -2.545 -7.533 -13.986 1.00 98.81 192 HIS A N 1
ATOM 1518 C CA . HIS A 1 192 ? -3.808 -8.083 -13.511 1.00 98.81 192 HIS A CA 1
ATOM 1519 C C . HIS A 1 192 ? -3.615 -9.111 -12.397 1.00 98.81 192 HIS A C 1
ATOM 1521 O O . HIS A 1 192 ? -4.276 -9.027 -11.361 1.00 98.81 192 HIS A O 1
ATOM 1527 N N . ASP A 1 193 ? -2.715 -10.068 -12.606 1.00 98.88 193 ASP A N 1
ATOM 1528 C CA . ASP A 1 193 ? -2.475 -11.145 -11.653 1.00 98.88 193 ASP A CA 1
ATOM 1529 C C . ASP A 1 193 ? -1.684 -10.674 -10.421 1.00 98.88 193 ASP A C 1
ATOM 1531 O O . ASP A 1 193 ? -1.960 -11.122 -9.312 1.00 98.88 193 ASP A O 1
ATOM 1535 N N . GLU A 1 194 ? -0.770 -9.713 -10.559 1.00 98.88 194 GLU A N 1
ATOM 1536 C CA . GLU A 1 194 ? -0.124 -9.047 -9.421 1.00 98.88 194 GLU A CA 1
ATOM 1537 C C . GLU A 1 194 ? -1.166 -8.356 -8.523 1.00 98.88 194 GLU A C 1
ATOM 1539 O O . GLU A 1 194 ? -1.163 -8.555 -7.314 1.00 98.88 194 GLU A O 1
ATOM 1544 N N . ILE A 1 195 ? -2.131 -7.629 -9.094 1.00 98.88 195 ILE A N 1
ATOM 1545 C CA . ILE A 1 195 ? -3.230 -7.029 -8.316 1.00 98.88 195 ILE A CA 1
ATOM 1546 C C . ILE A 1 195 ? -4.138 -8.111 -7.713 1.00 98.88 195 ILE A C 1
ATOM 1548 O O . ILE A 1 195 ? -4.531 -8.020 -6.545 1.00 98.88 195 ILE A O 1
ATOM 1552 N N . ARG A 1 196 ? -4.453 -9.159 -8.486 1.00 98.81 196 ARG A N 1
ATOM 1553 C CA . ARG A 1 196 ? -5.251 -10.299 -8.022 1.00 98.81 196 ARG A CA 1
ATOM 1554 C C . ARG A 1 196 ? -4.607 -10.996 -6.829 1.00 98.81 196 ARG A C 1
ATOM 1556 O O . ARG A 1 196 ? -5.337 -11.480 -5.973 1.00 98.81 196 ARG A O 1
ATOM 1563 N N . LEU A 1 197 ? -3.277 -11.022 -6.732 1.00 98.81 197 LEU A N 1
ATOM 1564 C CA . LEU A 1 197 ? -2.574 -11.615 -5.595 1.00 98.81 197 LEU A CA 1
ATOM 1565 C C . LEU A 1 197 ? -3.091 -11.050 -4.270 1.00 98.81 197 LEU A C 1
ATOM 1567 O O . LEU A 1 197 ? -3.363 -11.828 -3.359 1.00 98.81 197 LEU A O 1
ATOM 1571 N N . TRP A 1 198 ? -3.311 -9.734 -4.176 1.00 98.81 198 TRP A N 1
ATOM 1572 C CA . TRP A 1 198 ? -3.908 -9.131 -2.984 1.00 98.81 198 TRP A CA 1
ATOM 1573 C C . TRP 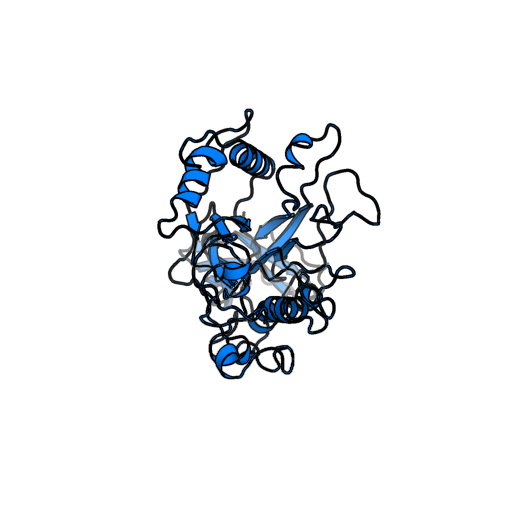A 1 198 ? -5.379 -9.498 -2.792 1.00 98.81 198 TRP A C 1
ATOM 1575 O O . TRP A 1 198 ? -5.784 -9.779 -1.667 1.00 98.81 198 TRP A O 1
ATOM 1585 N N . ALA A 1 199 ? -6.175 -9.556 -3.860 1.00 98.69 199 ALA A N 1
ATOM 1586 C CA . ALA A 1 199 ? -7.568 -9.992 -3.759 1.00 98.69 199 ALA A CA 1
ATOM 1587 C C . ALA A 1 199 ? -7.671 -11.445 -3.251 1.00 98.69 199 ALA A C 1
ATOM 1589 O O . ALA A 1 199 ? -8.437 -11.728 -2.328 1.00 98.69 199 ALA A O 1
ATOM 1590 N N . ASP A 1 200 ? -6.844 -12.348 -3.784 1.00 98.75 200 ASP A N 1
ATOM 1591 C CA . ASP A 1 200 ? -6.754 -13.741 -3.344 1.00 98.75 200 ASP A CA 1
ATOM 1592 C C . ASP A 1 200 ? -6.221 -13.820 -1.903 1.00 98.75 200 ASP A C 1
ATOM 1594 O O . ASP A 1 200 ? -6.755 -14.592 -1.108 1.00 98.75 200 ASP A O 1
ATOM 1598 N N . TYR A 1 201 ? -5.236 -12.986 -1.532 1.00 98.75 201 TYR A N 1
ATOM 1599 C CA . TYR A 1 201 ? -4.695 -12.890 -0.168 1.00 98.75 201 TYR A CA 1
ATOM 1600 C C . TYR A 1 201 ? -5.752 -12.499 0.869 1.00 98.75 201 TYR A C 1
ATOM 1602 O O . TYR A 1 201 ? -5.750 -13.023 1.981 1.00 98.75 201 TYR A O 1
ATOM 1610 N N . LEU A 1 202 ? -6.673 -11.609 0.503 1.00 98.62 202 LEU A N 1
ATOM 1611 C CA . LEU A 1 202 ? -7.752 -11.145 1.373 1.00 98.62 202 LEU A CA 1
ATOM 1612 C C . LEU A 1 202 ? -8.989 -12.055 1.352 1.00 98.62 202 LEU A C 1
ATOM 1614 O O . LEU A 1 202 ? -9.828 -11.946 2.253 1.00 98.62 202 LEU A O 1
ATOM 1618 N N . THR A 1 203 ? -9.116 -12.936 0.356 1.00 97.94 203 THR A N 1
ATOM 1619 C CA . THR A 1 203 ? -10.266 -13.832 0.193 1.00 97.94 203 THR A CA 1
ATOM 1620 C C . THR A 1 203 ? -10.020 -15.175 0.895 1.00 97.94 203 THR A C 1
ATOM 1622 O O . THR A 1 203 ? -9.105 -15.915 0.514 1.00 97.94 203 THR A O 1
ATOM 1625 N N . PRO A 1 204 ? -10.859 -15.562 1.876 1.00 95.56 204 PRO A N 1
ATOM 1626 C CA . PRO A 1 204 ? -10.739 -16.852 2.548 1.00 95.56 204 PRO A CA 1
ATOM 1627 C C . PRO A 1 204 ? -10.699 -18.027 1.562 1.00 95.56 204 PRO A C 1
ATOM 1629 O O . PRO A 1 204 ? -11.597 -18.211 0.742 1.00 95.56 204 PRO A O 1
ATOM 1632 N N . GLY A 1 205 ? -9.648 -18.844 1.654 1.00 95.69 205 GLY A N 1
ATOM 1633 C CA . GLY A 1 205 ? -9.470 -20.047 0.834 1.00 95.69 205 GLY A CA 1
ATOM 1634 C C . GLY A 1 205 ? -8.873 -19.835 -0.565 1.00 95.69 205 GLY A C 1
ATOM 1635 O O . GLY A 1 205 ? -8.536 -20.829 -1.207 1.00 95.69 205 GLY A O 1
ATOM 1636 N N . SER A 1 206 ? -8.674 -18.596 -1.028 1.00 97.31 206 SER A N 1
ATOM 1637 C CA . SER A 1 206 ? -8.105 -18.322 -2.364 1.00 97.31 206 SER A CA 1
ATOM 1638 C C . SER A 1 206 ? -6.571 -18.289 -2.384 1.00 97.31 206 SER A C 1
ATOM 1640 O O . SER A 1 206 ? -5.946 -18.629 -3.385 1.00 97.31 206 SER A O 1
ATOM 1642 N N . ALA A 1 207 ? -5.940 -17.965 -1.256 1.00 97.50 207 ALA A N 1
ATOM 1643 C CA . ALA A 1 207 ? -4.493 -17.764 -1.126 1.00 97.50 207 ALA A CA 1
ATOM 1644 C C . ALA A 1 207 ? -3.666 -19.044 -0.877 1.00 97.50 207 ALA A C 1
ATOM 1646 O O . ALA A 1 207 ? -2.592 -18.993 -0.272 1.00 97.50 207 ALA A O 1
ATOM 1647 N N . GLY A 1 208 ? -4.141 -20.221 -1.301 1.00 97.94 208 GLY A N 1
ATOM 1648 C CA . GLY A 1 208 ? -3.438 -21.490 -1.051 1.00 97.94 208 GLY A CA 1
ATOM 1649 C C . GLY A 1 208 ? -2.009 -21.515 -1.614 1.00 97.94 208 GLY A C 1
ATOM 1650 O O . GLY A 1 208 ? -1.087 -21.981 -0.948 1.00 97.94 208 GLY A O 1
ATOM 1651 N N . TYR A 1 209 ? -1.810 -20.927 -2.796 1.00 97.88 209 TYR A N 1
ATOM 1652 C CA . TYR A 1 209 ? -0.504 -20.796 -3.456 1.00 97.88 209 TYR A CA 1
ATOM 1653 C C . TYR A 1 209 ? 0.432 -19.771 -2.777 1.00 97.88 209 TYR A C 1
ATOM 1655 O O . TYR A 1 209 ? 1.615 -19.715 -3.093 1.00 97.88 209 TYR A O 1
ATOM 1663 N N . LEU A 1 210 ? -0.075 -18.999 -1.807 1.00 98.19 210 LEU A N 1
ATOM 1664 C CA . LEU A 1 210 ? 0.681 -18.052 -0.976 1.00 98.19 210 LEU A CA 1
ATOM 1665 C C . LEU A 1 210 ? 0.998 -18.616 0.421 1.00 98.19 210 LEU A C 1
ATOM 1667 O O . LEU A 1 210 ? 1.455 -17.885 1.300 1.00 98.19 210 LEU A O 1
ATOM 1671 N N . SER A 1 211 ? 0.749 -19.913 0.643 1.00 96.56 211 SER A N 1
ATOM 1672 C CA . SER A 1 211 ? 0.801 -20.561 1.964 1.00 96.56 211 SER A CA 1
ATOM 1673 C C . SER A 1 211 ? -0.213 -19.997 2.973 1.00 96.56 211 SER A C 1
ATOM 1675 O O . SER A 1 211 ? 0.044 -19.996 4.174 1.00 96.56 211 SER A O 1
ATOM 1677 N N . GLY A 1 212 ? -1.373 -19.539 2.489 1.00 97.06 212 GLY A N 1
ATOM 1678 C CA . GLY A 1 212 ? -2.465 -18.997 3.306 1.00 97.06 212 GLY A CA 1
ATOM 1679 C C . GLY A 1 212 ? -2.668 -17.493 3.115 1.00 97.06 212 GLY A C 1
ATOM 1680 O O . GLY A 1 212 ? -1.750 -16.780 2.710 1.00 97.06 212 GLY A O 1
ATOM 1681 N N . GLY A 1 213 ? -3.885 -17.024 3.385 1.00 97.31 213 GLY A N 1
ATOM 1682 C CA . GLY A 1 213 ? -4.281 -15.619 3.240 1.00 97.31 213 GLY A CA 1
ATOM 1683 C C . GLY A 1 213 ? -4.102 -14.814 4.523 1.00 97.31 213 GLY A C 1
ATOM 1684 O O . GLY A 1 213 ? -3.546 -15.315 5.500 1.00 97.31 213 GLY A O 1
ATOM 1685 N N . LEU A 1 214 ? -4.592 -13.577 4.505 1.00 97.19 214 LEU A N 1
ATOM 1686 C CA . LEU A 1 214 ? -4.802 -12.772 5.700 1.00 97.19 214 LEU A CA 1
ATOM 1687 C C . LEU A 1 214 ? -6.117 -13.189 6.366 1.00 97.19 214 LEU A C 1
ATOM 1689 O O . LEU A 1 214 ? -7.170 -13.175 5.718 1.00 97.19 214 LEU A O 1
ATOM 1693 N N . GLU A 1 215 ? -6.063 -13.518 7.654 1.00 92.62 215 GLU A N 1
ATOM 1694 C CA . GLU A 1 215 ? -7.228 -13.958 8.427 1.00 92.62 215 GLU A CA 1
ATOM 1695 C C . GLU A 1 215 ? -8.357 -12.916 8.421 1.00 92.62 215 GLU A C 1
ATOM 1697 O O . GLU A 1 215 ? -8.134 -11.713 8.241 1.00 92.62 215 GLU A O 1
ATOM 1702 N N . GLU A 1 216 ? -9.600 -13.376 8.570 1.00 89.88 216 GLU A N 1
ATOM 1703 C CA . GLU A 1 216 ? -10.752 -12.480 8.703 1.00 89.88 216 GLU A CA 1
ATOM 1704 C C . GLU A 1 216 ? -10.632 -11.618 9.968 1.00 89.88 216 GLU A C 1
ATOM 1706 O O . GLU A 1 216 ? -10.103 -12.049 10.987 1.00 89.88 216 GLU A O 1
ATOM 1711 N N . GLY A 1 217 ? -11.134 -10.383 9.902 1.00 87.00 217 GLY A N 1
ATOM 1712 C CA . GLY A 1 217 ? -11.056 -9.434 11.016 1.00 87.00 217 GLY A CA 1
ATOM 1713 C C . GLY A 1 217 ? -9.713 -8.712 11.153 1.00 87.00 217 GLY A C 1
ATOM 1714 O O . GLY A 1 217 ? -9.643 -7.755 11.911 1.00 87.00 217 GLY A O 1
ATOM 1715 N N . GLU A 1 218 ? -8.676 -9.084 10.399 1.00 94.00 218 GLU A N 1
ATOM 1716 C CA . GLU A 1 218 ? -7.400 -8.361 10.432 1.00 94.00 218 GLU A CA 1
ATOM 1717 C C . GLU A 1 218 ? -7.491 -6.969 9.797 1.00 94.00 218 GLU A C 1
ATOM 1719 O O . GLU A 1 218 ? -8.120 -6.778 8.744 1.00 94.00 218 GLU A O 1
ATOM 1724 N N . ARG A 1 219 ? -6.805 -6.004 10.422 1.00 96.88 219 ARG A N 1
ATOM 1725 C CA . ARG A 1 219 ? -6.647 -4.643 9.894 1.00 96.88 219 ARG A CA 1
ATOM 1726 C C . ARG A 1 219 ? -5.549 -4.620 8.853 1.00 96.88 219 ARG A C 1
ATOM 1728 O O . ARG A 1 219 ? -4.452 -5.115 9.103 1.00 96.88 219 ARG A O 1
ATOM 1735 N N . PHE A 1 220 ? -5.787 -3.946 7.738 1.00 98.75 220 PHE A N 1
ATOM 1736 C CA . PHE A 1 220 ? -4.747 -3.748 6.739 1.00 98.75 220 PHE A CA 1
ATOM 1737 C C . PHE A 1 220 ? -4.878 -2.413 6.015 1.00 98.75 220 PHE A C 1
ATOM 1739 O O . PHE A 1 220 ? -5.935 -1.788 5.995 1.00 98.75 220 PHE A O 1
ATOM 1746 N N . VAL A 1 221 ? -3.786 -1.991 5.387 1.00 98.88 221 VAL A N 1
ATOM 1747 C CA . VAL A 1 221 ? -3.763 -0.904 4.411 1.00 98.88 221 VAL A CA 1
ATOM 1748 C C . VAL A 1 221 ? -2.973 -1.387 3.207 1.00 98.88 221 VAL A C 1
ATOM 1750 O O . VAL A 1 221 ? -1.782 -1.667 3.326 1.00 98.88 221 VAL A O 1
ATOM 1753 N N . ILE A 1 222 ? -3.628 -1.481 2.050 1.00 98.94 222 ILE A N 1
ATOM 1754 C CA . ILE A 1 222 ? -2.945 -1.708 0.776 1.00 98.94 222 ILE A CA 1
ATOM 1755 C C . ILE A 1 222 ? -2.360 -0.379 0.312 1.00 98.94 222 ILE A C 1
ATOM 1757 O O . ILE A 1 222 ? -3.089 0.612 0.261 1.00 98.94 222 ILE A O 1
ATOM 1761 N N . ALA A 1 223 ? -1.083 -0.336 -0.058 1.00 98.88 223 ALA A N 1
ATOM 1762 C CA . ALA A 1 223 ? -0.491 0.859 -0.650 1.00 98.88 223 ALA A CA 1
ATOM 1763 C C . ALA A 1 223 ? 0.472 0.542 -1.791 1.00 98.88 223 ALA A C 1
ATOM 1765 O O . ALA A 1 223 ? 1.218 -0.433 -1.749 1.00 98.88 223 ALA A O 1
ATOM 1766 N N . GLY A 1 224 ? 0.474 1.392 -2.816 1.00 98.56 224 GLY A N 1
ATOM 1767 C CA . GLY A 1 224 ? 1.385 1.230 -3.940 1.00 98.56 224 GLY A CA 1
ATOM 1768 C C . GLY A 1 224 ? 0.944 1.922 -5.213 1.00 98.56 224 GLY A C 1
ATOM 1769 O O . GLY A 1 224 ? -0.208 2.334 -5.350 1.00 98.56 224 GLY A O 1
ATOM 1770 N N . ASP A 1 225 ? 1.877 1.990 -6.155 1.00 98.62 225 ASP A N 1
ATOM 1771 C CA . ASP A 1 225 ? 1.586 2.229 -7.559 1.00 98.62 225 ASP A CA 1
ATOM 1772 C C . ASP A 1 225 ? 1.125 0.898 -8.146 1.00 98.62 225 ASP A C 1
ATOM 1774 O O . ASP A 1 225 ? 1.939 0.025 -8.437 1.00 98.62 225 ASP A O 1
ATOM 1778 N N . GLN A 1 226 ? -0.190 0.731 -8.255 1.00 98.56 226 GLN A N 1
ATOM 1779 C CA . GLN A 1 226 ? -0.816 -0.462 -8.819 1.00 98.56 226 GLN A CA 1
ATOM 1780 C C . GLN A 1 226 ? -0.795 -0.446 -10.351 1.00 98.56 226 GLN A C 1
ATOM 1782 O O . GLN A 1 226 ? -1.183 -1.431 -10.976 1.00 98.56 226 GLN A O 1
ATOM 1787 N N . ASN A 1 227 ? -0.349 0.653 -10.975 1.00 98.50 227 ASN A N 1
ATOM 1788 C CA . ASN A 1 227 ? -0.259 0.804 -12.425 1.00 98.50 227 ASN A CA 1
ATOM 1789 C C . ASN A 1 227 ? -1.583 0.541 -13.178 1.00 98.50 227 ASN A C 1
ATOM 1791 O O . ASN A 1 227 ? -1.593 0.238 -14.370 1.00 98.50 227 ASN A O 1
ATOM 1795 N N . ALA A 1 228 ? -2.720 0.680 -12.494 1.00 98.25 228 ALA A N 1
ATOM 1796 C CA . ALA A 1 228 ? -4.034 0.355 -13.029 1.00 98.25 228 ALA A CA 1
ATOM 1797 C C . ALA A 1 228 ? -5.064 1.416 -12.630 1.00 98.25 228 ALA A C 1
ATOM 1799 O O . ALA A 1 228 ? -5.312 1.641 -11.447 1.00 98.25 228 ALA A O 1
ATOM 1800 N N . ASP A 1 229 ? -5.678 2.055 -13.626 1.00 97.94 229 ASP A N 1
ATOM 1801 C CA . ASP A 1 229 ? -6.807 2.972 -13.444 1.00 97.94 229 ASP A CA 1
ATOM 1802 C C . ASP A 1 229 ? -8.129 2.187 -13.513 1.00 97.94 229 ASP A C 1
ATOM 1804 O O . ASP A 1 229 ? -8.238 1.236 -14.289 1.00 97.94 229 ASP A O 1
ATOM 1808 N N . PRO A 1 230 ? -9.159 2.558 -12.729 1.00 96.69 230 PRO A N 1
ATOM 1809 C CA . PRO A 1 230 ? -10.426 1.825 -12.696 1.00 96.69 230 PRO A CA 1
ATOM 1810 C C . PRO A 1 230 ? -11.227 1.896 -14.004 1.00 96.69 230 PRO A C 1
ATOM 1812 O O . PRO A 1 230 ? -12.179 1.136 -14.179 1.00 96.69 230 PRO A O 1
ATOM 1815 N N . THR A 1 231 ? -10.909 2.842 -14.896 1.00 94.94 231 THR A N 1
ATOM 1816 C CA . THR A 1 231 ? -11.729 3.166 -16.079 1.00 94.94 231 THR A CA 1
ATOM 1817 C C . THR A 1 231 ? -10.943 3.453 -17.359 1.00 94.94 231 THR A C 1
ATOM 1819 O O . THR A 1 231 ? -11.531 3.457 -18.442 1.00 94.94 231 THR A O 1
ATOM 1822 N N . LYS A 1 232 ? -9.647 3.751 -17.255 1.00 93.81 232 LYS A N 1
ATOM 1823 C CA . LYS A 1 232 ? -8.770 4.168 -18.358 1.00 93.81 232 LYS A CA 1
ATOM 1824 C C . LYS A 1 232 ? -7.502 3.305 -18.394 1.00 93.81 232 LYS A C 1
ATOM 1826 O O . LYS A 1 232 ? -7.260 2.497 -17.506 1.00 93.81 232 LYS A O 1
ATOM 1831 N N . GLY A 1 233 ? -6.648 3.569 -19.380 1.00 92.62 233 GLY A N 1
ATOM 1832 C CA . GLY A 1 233 ? -5.346 2.917 -19.510 1.00 92.62 233 GLY A CA 1
ATOM 1833 C C . GLY A 1 233 ? -5.451 1.493 -20.045 1.00 92.62 233 GLY A C 1
ATOM 1834 O O . GLY A 1 233 ? -6.518 1.062 -20.480 1.00 92.62 233 GLY A O 1
ATOM 1835 N N . ASP A 1 234 ? -4.320 0.795 -20.005 1.00 91.62 234 ASP A N 1
ATOM 1836 C CA . ASP A 1 234 ? -4.131 -0.486 -20.693 1.00 91.62 234 ASP A CA 1
ATOM 1837 C C . ASP A 1 234 ? -4.157 -1.693 -19.734 1.00 91.62 234 ASP A C 1
ATOM 1839 O O . ASP A 1 234 ? -3.901 -2.821 -20.138 1.00 91.62 234 ASP A O 1
ATOM 1843 N N . SER A 1 235 ? -4.508 -1.486 -18.455 1.00 92.25 235 SER A N 1
ATOM 1844 C CA . SER A 1 235 ? -4.664 -2.591 -17.499 1.00 92.25 235 SER A CA 1
ATOM 1845 C C . SER A 1 235 ? -5.775 -3.543 -17.949 1.00 92.25 235 SER A C 1
ATOM 1847 O O . SER A 1 235 ? -6.919 -3.137 -18.194 1.00 92.25 235 SER A O 1
ATOM 1849 N N . LEU A 1 236 ? -5.444 -4.832 -18.033 1.00 96.06 236 LEU A N 1
ATOM 1850 C CA . LEU A 1 236 ? -6.371 -5.861 -18.480 1.00 96.06 236 LEU A CA 1
ATOM 1851 C C . LEU A 1 236 ? -7.571 -5.960 -17.527 1.00 96.06 236 LEU A C 1
ATOM 1853 O O . LEU A 1 236 ? -7.416 -6.053 -16.311 1.00 96.06 236 LEU A O 1
ATOM 1857 N N . ASN A 1 237 ? -8.783 -5.972 -18.090 1.00 95.12 237 ASN A N 1
ATOM 1858 C CA . ASN A 1 237 ? -10.050 -6.125 -17.361 1.00 95.12 237 ASN A CA 1
ATOM 1859 C C . ASN A 1 237 ? -10.267 -5.125 -16.206 1.00 95.12 237 ASN A C 1
ATOM 1861 O O . ASN A 1 237 ? -10.997 -5.441 -15.269 1.00 95.12 237 ASN A O 1
ATOM 1865 N N . ALA A 1 238 ? -9.664 -3.930 -16.270 1.00 95.00 238 ALA A N 1
ATOM 1866 C CA . ALA A 1 238 ? -9.702 -2.948 -15.182 1.00 95.00 238 ALA A CA 1
ATOM 1867 C C . ALA A 1 238 ? -9.282 -3.570 -13.834 1.00 95.00 238 ALA A C 1
ATOM 1869 O O . ALA A 1 238 ? -10.010 -3.499 -12.841 1.00 95.00 238 ALA A O 1
ATOM 1870 N N . ALA A 1 239 ? -8.108 -4.212 -13.824 1.00 98.06 239 ALA A N 1
ATOM 1871 C CA . ALA A 1 239 ? -7.652 -5.103 -12.760 1.00 98.06 239 ALA A CA 1
ATOM 1872 C C . ALA A 1 239 ? -7.771 -4.537 -11.341 1.00 98.06 239 ALA A C 1
ATOM 1874 O O . ALA A 1 239 ? -8.070 -5.291 -10.418 1.00 98.06 239 ALA A O 1
ATOM 1875 N N . ILE A 1 240 ? -7.577 -3.228 -11.156 1.00 98.62 240 ILE A N 1
ATOM 1876 C CA . ILE A 1 240 ? -7.664 -2.577 -9.844 1.00 98.62 240 ILE A CA 1
ATOM 1877 C C . ILE A 1 240 ? -9.038 -2.704 -9.178 1.00 98.62 240 ILE A C 1
ATOM 1879 O O . ILE A 1 240 ? -9.128 -2.694 -7.949 1.00 98.62 240 ILE A O 1
ATOM 1883 N N . ASN A 1 241 ? -10.106 -2.888 -9.957 1.00 98.44 241 ASN A N 1
ATOM 1884 C CA . ASN A 1 241 ? -11.449 -3.080 -9.414 1.00 98.44 241 ASN A CA 1
ATOM 1885 C C . ASN A 1 241 ? -11.552 -4.373 -8.585 1.00 98.44 241 ASN A C 1
ATOM 1887 O O . ASN A 1 241 ? -12.368 -4.437 -7.674 1.00 98.44 241 ASN A O 1
ATOM 1891 N N . GLN A 1 242 ? -10.651 -5.347 -8.789 1.00 98.56 242 GLN A N 1
ATOM 1892 C CA . GLN A 1 242 ? -10.523 -6.516 -7.907 1.00 98.56 242 GLN A CA 1
ATOM 1893 C C . GLN A 1 242 ? -10.243 -6.133 -6.446 1.00 98.56 242 GLN A C 1
ATOM 1895 O O . GLN A 1 242 ? -10.617 -6.887 -5.554 1.00 98.56 242 GLN A O 1
ATOM 1900 N N . LEU A 1 243 ? -9.594 -4.986 -6.198 1.00 98.75 243 LEU A N 1
ATOM 1901 C CA . LEU A 1 243 ? -9.342 -4.453 -4.856 1.00 98.75 243 LEU A CA 1
ATOM 1902 C C . LEU A 1 243 ? -10.372 -3.402 -4.450 1.00 98.75 243 LEU A C 1
ATOM 1904 O O . LEU A 1 243 ? -10.820 -3.419 -3.309 1.00 98.75 243 LEU A O 1
ATOM 1908 N N . LEU A 1 244 ? -10.762 -2.500 -5.359 1.00 98.56 244 LEU A N 1
ATOM 1909 C CA . LEU A 1 244 ? -11.727 -1.438 -5.039 1.00 98.56 244 LEU A CA 1
ATOM 1910 C C . LEU A 1 244 ? -13.110 -1.992 -4.678 1.00 98.56 244 LEU A C 1
ATOM 1912 O O . LEU A 1 244 ? -13.758 -1.445 -3.790 1.00 98.56 244 LEU A O 1
ATOM 1916 N N . ASP A 1 245 ? -13.521 -3.086 -5.322 1.00 98.19 245 ASP A N 1
ATOM 1917 C CA . ASP A 1 245 ? -14.813 -3.734 -5.086 1.00 98.19 245 ASP A CA 1
ATOM 1918 C C . ASP A 1 245 ? -14.710 -4.900 -4.082 1.00 98.19 245 ASP A C 1
ATOM 1920 O O . ASP A 1 245 ? -15.697 -5.590 -3.812 1.00 98.19 245 ASP A O 1
ATOM 1924 N N . HIS A 1 246 ? -13.520 -5.157 -3.524 1.00 98.44 246 HIS A N 1
ATOM 1925 C CA . HIS A 1 246 ? -13.320 -6.258 -2.587 1.00 98.44 246 HIS A CA 1
ATOM 1926 C C . HIS A 1 246 ? -14.076 -5.992 -1.270 1.00 98.44 246 HIS A C 1
ATOM 1928 O O . HIS A 1 246 ? -13.881 -4.942 -0.658 1.00 98.44 246 HIS A O 1
ATOM 1934 N N . PRO A 1 247 ? -14.861 -6.948 -0.735 1.00 96.94 247 PRO A N 1
ATOM 1935 C CA . PRO A 1 247 ? -15.752 -6.706 0.410 1.00 96.94 247 PRO A CA 1
ATOM 1936 C C . PRO A 1 247 ? -15.034 -6.312 1.710 1.00 96.94 247 PRO A C 1
ATOM 1938 O O . PRO A 1 247 ? -15.632 -5.706 2.597 1.00 96.94 247 PRO A O 1
ATOM 1941 N N . ARG A 1 248 ? -13.747 -6.651 1.844 1.00 97.62 248 ARG A N 1
ATOM 1942 C CA . ARG A 1 248 ? -12.919 -6.266 3.002 1.00 97.62 248 ARG A CA 1
ATOM 1943 C C . ARG A 1 248 ? -12.220 -4.913 2.848 1.00 97.62 248 ARG A C 1
ATOM 1945 O O . ARG A 1 248 ? -11.654 -4.438 3.827 1.00 97.62 248 ARG A O 1
ATOM 1952 N N . VAL A 1 249 ? -12.219 -4.318 1.656 1.00 98.44 249 VAL A N 1
ATOM 1953 C CA . VAL A 1 249 ? -11.483 -3.086 1.342 1.00 98.44 249 VAL A CA 1
ATOM 1954 C C . VAL A 1 249 ? -12.439 -1.896 1.351 1.00 98.44 249 VAL A C 1
ATOM 1956 O O . VAL A 1 249 ? -13.540 -1.962 0.807 1.00 98.44 249 VAL A O 1
ATOM 1959 N N . SER A 1 250 ? -12.006 -0.782 1.935 1.00 97.25 250 SER A N 1
ATOM 1960 C CA . SER A 1 250 ? -12.725 0.488 1.874 1.00 97.25 250 SER A CA 1
ATOM 1961 C C . SER A 1 250 ? -12.363 1.239 0.586 1.00 97.25 250 SER A C 1
ATOM 1963 O O . SER A 1 250 ? -11.554 2.167 0.581 1.00 97.25 250 SER A O 1
ATOM 1965 N N . GLY A 1 251 ? -12.918 0.788 -0.544 1.00 94.12 251 GLY A N 1
ATOM 1966 C CA . GLY A 1 251 ? -12.617 1.333 -1.877 1.00 94.12 251 GLY A CA 1
ATOM 1967 C C . GLY A 1 251 ? -13.432 2.567 -2.287 1.00 94.12 251 GLY A C 1
ATOM 1968 O O . GLY A 1 251 ? -13.086 3.231 -3.267 1.00 94.12 251 GLY A O 1
ATOM 1969 N N . GLU A 1 252 ? -14.503 2.891 -1.552 1.00 93.75 252 GLU A N 1
ATOM 1970 C CA . GLU A 1 252 ? -15.462 3.944 -1.925 1.00 93.75 252 GLU A CA 1
ATOM 1971 C C . GLU A 1 252 ? -14.901 5.364 -1.780 1.00 93.75 252 GLU A C 1
ATOM 1973 O O . GLU A 1 252 ? -15.239 6.259 -2.563 1.00 93.75 252 GLU A O 1
ATOM 1978 N N . PHE A 1 253 ? -14.043 5.595 -0.782 1.00 96.50 253 PHE A N 1
ATOM 1979 C CA . PHE A 1 253 ? -13.399 6.891 -0.614 1.00 96.50 253 PHE A CA 1
ATOM 1980 C C . PHE A 1 253 ? -12.298 7.062 -1.664 1.00 96.50 25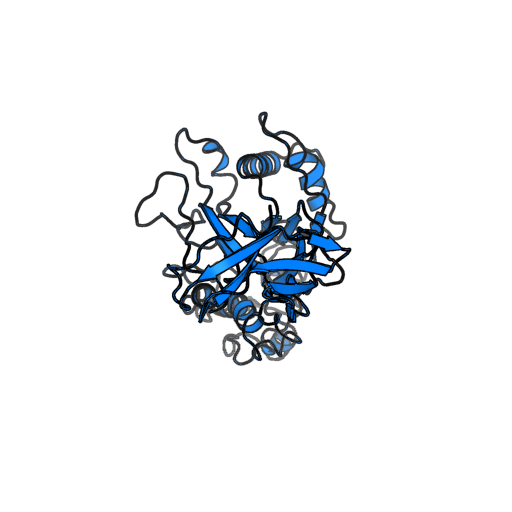3 PHE A C 1
ATOM 1982 O O . PHE A 1 253 ? -11.287 6.361 -1.659 1.00 96.50 253 PHE A O 1
ATOM 1989 N N . VAL A 1 254 ? -12.478 8.030 -2.564 1.00 97.25 254 VAL A N 1
ATOM 1990 C CA . VAL A 1 254 ? -11.498 8.345 -3.609 1.00 97.25 254 VAL A CA 1
ATOM 1991 C C . VAL A 1 254 ? -10.851 9.706 -3.328 1.00 97.25 254 VAL A C 1
ATOM 1993 O O . VAL A 1 254 ? -11.509 10.740 -3.523 1.00 97.25 254 VAL A O 1
ATOM 1996 N N . PRO A 1 255 ? -9.563 9.737 -2.925 1.00 97.00 255 PRO A N 1
ATOM 1997 C CA . PRO A 1 255 ? -8.828 10.976 -2.702 1.00 97.00 255 PRO A CA 1
ATOM 1998 C C . PRO A 1 255 ? -8.880 11.880 -3.932 1.00 97.00 255 PRO A C 1
ATOM 2000 O O . PRO A 1 255 ? -8.539 11.478 -5.045 1.00 97.00 255 PRO A O 1
ATOM 2003 N N . SER A 1 256 ? -9.313 13.123 -3.738 1.00 96.81 256 SER A N 1
ATOM 2004 C CA . SER A 1 256 ? -9.262 14.137 -4.793 1.00 96.81 256 SER A CA 1
ATOM 2005 C C . SER A 1 256 ? -7.929 14.876 -4.738 1.00 96.81 256 SER A C 1
ATOM 2007 O O . SER A 1 256 ? -7.308 15.007 -3.684 1.00 96.81 256 SER A O 1
ATOM 2009 N N . ARG A 1 257 ? -7.473 15.396 -5.874 1.00 96.00 257 ARG A N 1
ATOM 2010 C CA . ARG A 1 257 ? -6.266 16.227 -5.907 1.00 96.00 257 ARG A CA 1
ATOM 2011 C C . ARG A 1 257 ? -6.453 17.570 -5.194 1.00 96.00 257 ARG A C 1
ATOM 2013 O O . ARG A 1 257 ? -7.491 18.209 -5.331 1.00 96.00 257 ARG A O 1
ATOM 2020 N N . THR A 1 258 ? -5.418 18.043 -4.499 1.00 94.00 258 THR A N 1
ATOM 2021 C CA . THR A 1 258 ? -5.468 19.303 -3.724 1.00 94.00 258 THR A CA 1
ATOM 2022 C C . THR A 1 258 ? -5.472 20.582 -4.576 1.00 94.00 258 THR A C 1
ATOM 2024 O O . THR A 1 258 ? -5.892 21.644 -4.112 1.00 94.00 258 THR A O 1
ATOM 2027 N N . GLY A 1 259 ? -4.964 20.523 -5.811 1.00 90.50 259 GLY A N 1
ATOM 2028 C CA . GLY A 1 259 ? -4.870 21.673 -6.716 1.00 90.50 259 GLY A CA 1
ATOM 2029 C C . GLY A 1 259 ? -6.026 21.819 -7.701 1.00 90.50 259 GLY A C 1
ATOM 2030 O O . GLY A 1 259 ? -7.132 21.321 -7.496 1.00 90.50 259 GLY A O 1
ATOM 2031 N N . THR A 1 260 ? -5.762 22.522 -8.808 1.00 89.75 260 THR A N 1
ATOM 2032 C CA . THR A 1 260 ? -6.763 22.776 -9.858 1.00 89.75 260 THR A CA 1
ATOM 2033 C C . THR A 1 260 ? -7.390 21.472 -10.347 1.00 89.75 260 THR A C 1
ATOM 2035 O O . THR A 1 260 ? -6.717 20.618 -10.929 1.00 89.75 260 THR A O 1
ATOM 2038 N N . THR A 1 261 ? -8.699 21.361 -10.139 1.00 93.25 261 THR A N 1
ATOM 2039 C CA . THR A 1 261 ? -9.467 20.138 -10.355 1.00 93.25 261 THR A CA 1
ATOM 2040 C C . THR A 1 261 ? -10.524 20.345 -11.433 1.00 93.25 261 THR A C 1
ATOM 2042 O O . THR A 1 261 ? -11.250 21.337 -11.435 1.00 93.25 261 THR A O 1
ATOM 2045 N N . THR A 1 262 ? -10.625 19.383 -12.345 1.00 93.62 262 THR A N 1
ATOM 2046 C CA . THR A 1 262 ? -11.699 19.227 -13.330 1.00 93.62 262 THR A CA 1
ATOM 2047 C C . THR A 1 262 ? -12.317 17.843 -13.166 1.00 93.62 262 THR A C 1
ATOM 2049 O O . THR A 1 262 ? -11.715 16.954 -12.569 1.00 93.62 262 THR A O 1
ATOM 2052 N N . ALA A 1 263 ? -13.495 17.615 -13.751 1.00 92.75 263 ALA A N 1
ATOM 2053 C CA . ALA A 1 263 ? -14.116 16.289 -13.735 1.00 92.75 263 ALA A CA 1
ATOM 2054 C C . ALA A 1 263 ? -13.199 15.186 -14.306 1.00 92.75 263 ALA A C 1
ATOM 2056 O O . ALA A 1 263 ? -13.229 14.058 -13.832 1.00 92.75 263 ALA A O 1
ATOM 2057 N N . SER A 1 264 ? -12.361 15.516 -15.294 1.00 91.94 264 SER A N 1
ATOM 2058 C CA . SER A 1 264 ? -11.502 14.548 -15.981 1.00 91.94 264 SER A CA 1
ATOM 2059 C C . SER A 1 264 ? -10.193 14.220 -15.265 1.00 91.94 264 SER A C 1
ATOM 2061 O O . SER A 1 264 ? -9.614 13.182 -15.579 1.00 91.94 264 SER A O 1
ATOM 2063 N N . ASN A 1 265 ? -9.725 15.090 -14.360 1.00 94.19 265 ASN A N 1
ATOM 2064 C CA . ASN A 1 265 ? -8.399 14.986 -13.741 1.00 94.19 265 ASN A CA 1
ATOM 2065 C C . ASN A 1 265 ? -8.429 14.802 -12.217 1.00 94.19 265 ASN A C 1
ATOM 2067 O O . ASN A 1 265 ? -7.370 14.782 -11.586 1.00 94.19 265 ASN A O 1
ATOM 2071 N N . ARG A 1 266 ? -9.635 14.773 -11.630 1.00 95.88 266 ARG A N 1
ATOM 2072 C CA . ARG A 1 266 ? -9.878 14.871 -10.185 1.00 95.88 266 ARG A CA 1
ATOM 2073 C C . ARG A 1 266 ? -9.147 13.806 -9.378 1.00 95.88 266 ARG A C 1
ATOM 2075 O O . ARG A 1 266 ? -8.696 14.109 -8.276 1.00 95.88 266 ARG A O 1
ATOM 2082 N N . PHE A 1 267 ? -9.041 12.612 -9.948 1.00 97.12 267 PHE A N 1
ATOM 2083 C CA . PHE A 1 267 ? -8.481 11.421 -9.316 1.00 97.12 267 PHE A CA 1
ATOM 2084 C C . PHE A 1 267 ? -7.165 10.973 -9.959 1.00 97.12 267 PHE A C 1
ATOM 2086 O O . PHE A 1 267 ? -6.652 9.920 -9.603 1.00 97.12 267 PHE A O 1
ATOM 2093 N N . ASP A 1 268 ? -6.619 11.750 -10.904 1.00 97.38 268 ASP A N 1
ATOM 2094 C CA . ASP A 1 268 ? -5.322 11.435 -11.501 1.00 97.38 268 ASP A CA 1
ATOM 2095 C C . ASP A 1 268 ? -4.242 11.504 -10.415 1.00 97.38 268 ASP A C 1
ATOM 2097 O O . ASP A 1 268 ? -4.109 12.527 -9.734 1.00 97.38 268 ASP A O 1
ATOM 2101 N N . THR A 1 269 ? -3.430 10.458 -10.314 1.00 98.12 269 THR A N 1
ATOM 2102 C CA . THR A 1 269 ? -2.275 10.394 -9.409 1.00 98.12 269 THR A CA 1
ATOM 2103 C C . THR A 1 269 ? -0.965 10.584 -10.158 1.00 98.12 269 THR A C 1
ATOM 2105 O O . THR A 1 269 ? 0.022 10.994 -9.561 1.00 98.12 269 THR A O 1
ATOM 2108 N N . ALA A 1 270 ? -0.972 10.439 -11.485 1.00 97.38 270 ALA A N 1
ATOM 2109 C CA . ALA A 1 270 ? 0.219 10.583 -12.309 1.00 97.38 270 ALA A CA 1
ATOM 2110 C C . ALA A 1 270 ? 0.061 11.571 -13.474 1.00 97.38 270 ALA A C 1
ATOM 2112 O O . ALA A 1 270 ? -1.037 11.919 -13.926 1.00 97.38 270 ALA A O 1
ATOM 2113 N N . THR A 1 271 ? 1.190 12.081 -13.972 1.00 96.12 271 THR A N 1
ATOM 2114 C CA . THR A 1 271 ? 1.244 13.095 -15.043 1.00 96.12 271 THR A CA 1
ATOM 2115 C C . THR A 1 271 ? 0.604 12.615 -16.342 1.00 96.12 271 THR A C 1
ATOM 2117 O O . THR A 1 271 ? 0.023 13.435 -17.059 1.00 96.12 271 THR A O 1
ATOM 2120 N N . PHE A 1 272 ? 0.613 11.301 -16.573 1.00 95.50 272 PHE A N 1
ATOM 2121 C CA . PHE A 1 272 ? -0.032 10.603 -17.683 1.00 95.50 272 PHE A CA 1
ATOM 2122 C C . PHE A 1 272 ? -1.554 10.403 -17.522 1.00 95.50 272 PHE A C 1
ATOM 2124 O O . PHE A 1 272 ? -2.158 9.694 -18.317 1.00 95.50 272 PHE A O 1
ATOM 2131 N N . ARG A 1 273 ? -2.202 11.113 -16.580 1.00 95.69 273 ARG A N 1
ATOM 2132 C CA . ARG A 1 273 ? -3.676 11.262 -16.483 1.00 95.69 273 ARG A CA 1
ATOM 2133 C C . ARG A 1 273 ? -4.429 9.978 -16.096 1.00 95.69 273 ARG A C 1
ATOM 2135 O O . ARG A 1 273 ? -5.569 9.777 -16.528 1.00 95.69 273 ARG A O 1
ATOM 2142 N N . LEU A 1 274 ? -3.789 9.142 -15.281 1.00 97.25 274 LEU A N 1
ATOM 2143 C CA . LEU A 1 274 ? -4.355 7.926 -14.695 1.00 97.25 274 LEU A CA 1
ATOM 2144 C C . LEU A 1 274 ? -4.333 8.006 -13.164 1.00 97.25 274 LEU A C 1
ATOM 2146 O O . LEU A 1 274 ? -3.483 8.693 -12.584 1.00 97.25 274 LEU A O 1
ATOM 2150 N N . ARG A 1 275 ? -5.256 7.288 -12.523 1.00 97.94 275 ARG A N 1
ATOM 2151 C CA . ARG A 1 275 ? -5.185 6.907 -11.110 1.00 97.94 275 ARG A CA 1
ATOM 2152 C C . ARG A 1 275 ? -4.391 5.604 -11.013 1.00 97.94 275 ARG A C 1
ATOM 2154 O O . ARG A 1 275 ? -4.961 4.534 -11.166 1.00 97.94 275 ARG A O 1
ATOM 2161 N N . ALA A 1 276 ? -3.083 5.699 -10.828 1.00 98.25 276 ALA A N 1
ATOM 2162 C CA . ALA A 1 276 ? -2.190 4.544 -10.731 1.00 98.25 276 ALA A CA 1
ATOM 2163 C C . ALA A 1 276 ? -1.824 4.211 -9.274 1.00 98.25 276 ALA A C 1
ATOM 2165 O O . ALA A 1 276 ? -1.585 3.053 -8.946 1.00 98.25 276 ALA A O 1
ATOM 2166 N N . ASP A 1 277 ? -1.860 5.207 -8.386 1.00 98.75 277 ASP A N 1
ATOM 2167 C CA . ASP A 1 277 ? -1.396 5.106 -7.003 1.00 98.75 277 ASP A CA 1
ATOM 2168 C C . ASP A 1 277 ? -2.568 5.006 -6.017 1.00 98.75 277 ASP A C 1
ATOM 2170 O O . ASP A 1 277 ? -3.567 5.728 -6.124 1.00 98.75 277 ASP A O 1
ATOM 2174 N N . TYR A 1 278 ? -2.440 4.121 -5.030 1.00 98.81 278 TYR A N 1
ATOM 2175 C CA . TYR A 1 278 ? -3.523 3.765 -4.118 1.00 98.81 278 TYR A CA 1
ATOM 2176 C C . TYR A 1 278 ? -3.046 3.673 -2.670 1.00 98.81 278 TYR A C 1
ATOM 2178 O O . TYR A 1 278 ? -1.941 3.212 -2.395 1.00 98.81 278 TYR A O 1
ATOM 2186 N N . VAL A 1 279 ? -3.930 4.081 -1.758 1.00 98.81 279 VAL A N 1
ATOM 2187 C CA . VAL A 1 279 ? -3.908 3.764 -0.326 1.00 98.81 279 VAL A CA 1
ATOM 2188 C C . VAL A 1 279 ? -5.325 3.305 0.009 1.00 98.81 279 VAL A C 1
ATOM 2190 O O . VAL A 1 279 ? -6.259 4.094 -0.126 1.00 98.81 279 VAL A O 1
ATOM 2193 N N . LEU A 1 280 ? -5.503 2.027 0.341 1.00 98.81 280 LEU A N 1
ATOM 2194 C CA . LEU A 1 280 ? -6.808 1.384 0.513 1.00 98.81 280 LEU A CA 1
ATOM 2195 C C . LEU A 1 280 ? -6.845 0.652 1.863 1.00 98.81 280 LEU A C 1
ATOM 2197 O O . LEU A 1 280 ? -6.255 -0.425 1.984 1.00 98.81 280 LEU A O 1
ATOM 2201 N N . PRO A 1 281 ? -7.493 1.221 2.891 1.00 98.56 281 PRO A N 1
ATOM 2202 C CA . PRO A 1 281 ? -7.605 0.578 4.189 1.00 98.56 281 PRO A CA 1
ATOM 2203 C C . PRO A 1 281 ? -8.651 -0.539 4.152 1.00 98.56 281 PRO A C 1
ATOM 2205 O O . PRO A 1 281 ? -9.541 -0.562 3.297 1.00 98.56 281 PRO A O 1
ATOM 2208 N N . SER A 1 282 ? -8.571 -1.457 5.108 1.00 98.25 282 SER A N 1
ATOM 2209 C CA . SER A 1 282 ? -9.649 -2.390 5.412 1.00 98.25 282 SER A CA 1
ATOM 2210 C C . SER A 1 282 ? -10.904 -1.651 5.881 1.00 98.25 282 SER A C 1
ATOM 2212 O O . SER A 1 282 ? -10.819 -0.593 6.503 1.00 98.25 282 SER A O 1
ATOM 2214 N N . ASN A 1 283 ? -12.078 -2.236 5.636 1.00 95.44 283 ASN A N 1
ATOM 2215 C CA . ASN A 1 283 ? -13.331 -1.773 6.252 1.00 95.44 283 ASN A CA 1
ATOM 2216 C C . ASN A 1 283 ? -13.306 -1.937 7.779 1.00 95.44 283 ASN A C 1
ATOM 2218 O O . ASN A 1 283 ? -13.942 -1.183 8.510 1.00 95.44 283 ASN A O 1
ATOM 2222 N N . GLU A 1 284 ? -12.549 -2.923 8.250 1.00 93.06 284 GLU A N 1
ATOM 2223 C CA . GLU A 1 284 ? -12.375 -3.215 9.662 1.00 93.06 284 GLU A CA 1
ATOM 2224 C C . GLU A 1 284 ? -11.271 -2.352 10.277 1.00 93.06 284 GLU A C 1
ATOM 2226 O O . GLU A 1 284 ? -10.185 -2.195 9.715 1.00 93.06 284 GLU A O 1
ATOM 2231 N N . GLY A 1 285 ? -11.543 -1.819 11.468 1.00 94.06 285 GLY A N 1
ATOM 2232 C CA . GLY A 1 285 ? -10.536 -1.217 12.339 1.00 94.06 285 GLY A CA 1
ATOM 2233 C C . GLY A 1 285 ? -9.970 0.142 11.917 1.00 94.06 285 GLY A C 1
ATOM 2234 O O . GLY A 1 285 ? -9.067 0.635 12.594 1.00 94.06 285 GLY A O 1
ATOM 2235 N N . PHE A 1 286 ? -10.520 0.776 10.878 1.00 96.31 286 PHE A N 1
ATOM 2236 C CA . PHE A 1 286 ? -10.183 2.142 10.478 1.00 96.31 286 PHE A CA 1
ATOM 2237 C C . PHE A 1 286 ? -11.424 2.978 10.172 1.00 96.31 286 PHE A C 1
ATOM 2239 O O . PHE A 1 286 ? -12.421 2.496 9.644 1.00 96.31 286 PHE A O 1
ATOM 2246 N N . GLN A 1 287 ? -11.327 4.270 10.462 1.00 96.00 287 GLN A N 1
ATOM 2247 C CA . GLN A 1 287 ? -12.214 5.298 9.941 1.00 96.00 287 GLN A CA 1
ATOM 2248 C C . GLN A 1 287 ? -11.375 6.274 9.116 1.00 96.00 287 GLN A C 1
ATOM 2250 O O . GLN A 1 287 ? -10.386 6.809 9.610 1.00 96.00 287 GLN A O 1
ATOM 2255 N N . ILE A 1 288 ? -11.778 6.524 7.872 1.00 97.62 288 ILE A N 1
ATOM 2256 C CA . ILE A 1 288 ? -11.139 7.536 7.024 1.00 97.62 288 ILE A CA 1
ATOM 2257 C C . ILE A 1 288 ? -11.621 8.919 7.479 1.00 97.62 288 ILE A C 1
ATOM 2259 O O . ILE A 1 288 ? -12.827 9.179 7.479 1.00 97.62 288 ILE A O 1
ATOM 2263 N N . GLU A 1 289 ? -10.697 9.790 7.887 1.00 97.62 289 GLU A N 1
ATOM 2264 C CA . GLU A 1 289 ? -10.996 11.168 8.300 1.00 97.62 289 GLU A CA 1
ATOM 2265 C C . GLU A 1 289 ? -10.809 12.161 7.149 1.00 97.62 289 GLU A C 1
ATOM 2267 O O . GLU A 1 289 ? -11.664 13.022 6.933 1.00 97.62 289 GLU A O 1
ATOM 2272 N N . ASP A 1 290 ? -9.726 12.012 6.387 1.00 97.69 290 ASP A N 1
ATOM 2273 C CA . ASP A 1 290 ? -9.428 12.811 5.198 1.00 97.69 290 ASP A CA 1
ATOM 2274 C C . ASP A 1 290 ? -8.495 12.031 4.254 1.00 97.69 290 ASP A C 1
ATOM 2276 O O . ASP A 1 290 ? -8.034 10.927 4.553 1.00 97.69 290 ASP A O 1
ATOM 2280 N N . GLY A 1 291 ? -8.216 12.589 3.084 1.00 97.81 291 GLY A N 1
ATOM 2281 C CA . GLY A 1 291 ? -7.219 12.063 2.171 1.00 97.81 291 GLY A CA 1
ATOM 2282 C C . GLY A 1 291 ? -7.179 12.822 0.859 1.00 97.81 291 GLY A C 1
ATOM 2283 O O . GLY A 1 291 ? -8.195 13.306 0.350 1.00 97.81 291 GLY A O 1
ATOM 2284 N N . ALA A 1 292 ? -5.992 12.908 0.268 1.00 98.00 292 ALA A N 1
ATOM 2285 C CA . ALA A 1 292 ? -5.814 13.636 -0.976 1.00 98.00 292 ALA A CA 1
ATOM 2286 C C . ALA A 1 292 ? -4.716 13.053 -1.865 1.00 98.00 292 ALA A C 1
ATOM 2288 O O . ALA A 1 292 ? -3.799 12.358 -1.425 1.00 98.00 292 ALA A O 1
ATOM 2289 N N . VAL A 1 293 ? -4.785 13.424 -3.143 1.00 98.38 293 VAL A N 1
ATOM 2290 C CA . VAL A 1 293 ? -3.627 13.376 -4.038 1.00 98.38 293 VAL A CA 1
ATOM 2291 C C . VAL A 1 293 ? -2.887 14.705 -3.894 1.00 98.38 293 VAL A C 1
ATOM 2293 O O . VAL A 1 293 ? -3.412 15.764 -4.261 1.00 98.38 293 VAL A O 1
ATOM 2296 N N . TYR A 1 294 ? -1.666 14.674 -3.360 1.00 97.62 294 TYR A N 1
ATOM 2297 C CA . TYR A 1 294 ? -0.848 15.865 -3.155 1.00 97.62 294 TYR A CA 1
ATOM 2298 C C . TYR A 1 294 ? -0.411 16.453 -4.503 1.00 97.62 294 TYR A C 1
ATOM 2300 O O . TYR A 1 294 ? 0.603 16.079 -5.097 1.00 97.62 294 TYR A O 1
ATOM 2308 N N . TRP A 1 295 ? -1.207 17.397 -5.006 1.00 96.94 295 TRP A N 1
ATOM 2309 C CA . TRP A 1 295 ? -1.010 18.011 -6.313 1.00 96.94 295 TRP A CA 1
ATOM 2310 C C . TRP A 1 295 ? -1.228 19.529 -6.269 1.00 96.94 295 TRP A C 1
ATOM 2312 O O . TRP A 1 295 ? -2.122 20.044 -6.950 1.00 96.94 295 TRP A O 1
ATOM 2322 N N . PRO A 1 296 ? -0.415 20.272 -5.500 1.00 96.00 296 PRO A N 1
ATOM 2323 C CA . PRO A 1 296 ? -0.533 21.722 -5.418 1.00 96.00 296 PRO A CA 1
ATOM 2324 C C . PRO A 1 296 ? -0.282 22.393 -6.779 1.00 96.00 296 PRO A C 1
ATOM 2326 O O . PRO A 1 296 ? 0.514 21.934 -7.601 1.00 96.00 296 PRO A O 1
ATOM 2329 N N . THR A 1 297 ? -0.968 23.508 -7.020 1.00 93.94 297 THR A N 1
ATOM 2330 C CA . THR A 1 297 ? -0.909 24.313 -8.247 1.00 93.94 297 THR A CA 1
ATOM 2331 C C . THR A 1 297 ? -0.803 25.806 -7.933 1.00 93.94 297 THR A C 1
ATOM 2333 O O . THR A 1 297 ? -1.193 26.264 -6.861 1.00 93.94 297 THR A O 1
ATOM 2336 N N . GLY A 1 298 ? -0.294 26.595 -8.883 1.00 92.25 298 GLY A N 1
ATOM 2337 C CA . GLY A 1 298 ? -0.242 28.054 -8.755 1.00 92.25 298 GLY A CA 1
ATOM 2338 C C . GLY A 1 298 ? 0.577 28.509 -7.544 1.00 92.25 298 GLY A C 1
ATOM 2339 O O . GLY A 1 298 ? 1.747 28.161 -7.424 1.00 92.25 298 GLY A O 1
ATOM 2340 N N . SER A 1 299 ? -0.041 29.297 -6.661 1.00 92.19 299 SER A N 1
ATOM 2341 C CA . SER A 1 299 ? 0.578 29.808 -5.431 1.00 92.19 299 SER A CA 1
ATOM 2342 C C . SER A 1 299 ? 0.386 28.900 -4.210 1.00 92.19 299 SER A C 1
ATOM 2344 O O . SER A 1 299 ? 0.719 29.319 -3.104 1.00 92.19 299 SER A O 1
ATOM 2346 N N . GLN A 1 300 ? -0.193 27.703 -4.373 1.00 93.44 300 GLN A N 1
ATOM 2347 C CA . GLN A 1 300 ? -0.347 26.753 -3.269 1.00 93.44 300 GLN A CA 1
ATOM 2348 C C . GLN A 1 300 ? 1.020 26.303 -2.745 1.00 93.44 300 GLN A C 1
ATOM 2350 O O . GLN A 1 300 ? 2.005 26.215 -3.486 1.00 93.44 300 GLN A O 1
ATOM 2355 N N . GLU A 1 301 ? 1.067 25.993 -1.454 1.00 91.56 301 GLU A N 1
ATOM 2356 C CA . GLU A 1 301 ? 2.269 25.483 -0.813 1.00 91.56 301 GLU A CA 1
ATOM 2357 C C . GLU A 1 301 ? 2.776 24.211 -1.510 1.00 91.56 301 GLU A C 1
ATOM 2359 O O . GLU A 1 301 ? 2.024 23.273 -1.762 1.00 91.56 301 GLU A O 1
ATOM 2364 N N . GLY A 1 302 ? 4.066 24.208 -1.857 1.00 94.06 302 GLY A N 1
ATOM 2365 C CA . GLY A 1 302 ? 4.713 23.103 -2.563 1.00 94.06 302 GLY A CA 1
ATOM 2366 C C . GLY A 1 302 ? 4.361 22.975 -4.048 1.00 94.06 302 GLY A C 1
ATOM 2367 O O . GLY A 1 302 ? 4.751 21.992 -4.672 1.00 94.06 302 GLY A O 1
ATOM 2368 N N . ALA A 1 303 ? 3.713 23.965 -4.678 1.00 95.19 303 ALA A N 1
ATOM 2369 C CA . ALA A 1 303 ? 3.463 23.949 -6.128 1.00 95.19 303 ALA A CA 1
ATOM 2370 C C . ALA A 1 303 ? 4.750 23.779 -6.966 1.00 95.19 303 ALA A C 1
ATOM 2372 O O . ALA A 1 303 ? 4.733 23.129 -8.008 1.00 95.19 303 ALA A O 1
ATOM 2373 N N . SER A 1 304 ? 5.894 24.291 -6.498 1.00 94.50 304 SER A N 1
ATOM 2374 C CA . SER A 1 304 ? 7.204 24.075 -7.136 1.00 94.50 304 SER A CA 1
ATOM 2375 C C . SER A 1 304 ? 7.734 22.641 -6.986 1.00 94.50 304 SER A C 1
ATOM 2377 O O . SER A 1 304 ? 8.640 22.241 -7.718 1.00 94.50 304 SER A O 1
ATOM 2379 N N . LEU A 1 305 ? 7.190 21.851 -6.058 1.00 95.94 305 LEU A N 1
ATOM 2380 C CA . LEU A 1 305 ? 7.552 20.455 -5.803 1.00 95.94 305 LEU A CA 1
ATOM 2381 C C . LEU A 1 305 ? 6.738 19.477 -6.641 1.00 95.94 305 LEU A C 1
ATOM 2383 O O . LEU A 1 305 ? 7.122 18.320 -6.753 1.00 95.94 305 LEU A O 1
ATOM 2387 N N . VAL A 1 306 ? 5.677 19.937 -7.306 1.00 93.19 306 VAL A N 1
ATOM 2388 C CA . VAL A 1 306 ? 4.802 19.087 -8.123 1.00 93.19 306 VAL A CA 1
ATOM 2389 C C . VAL A 1 306 ? 5.534 18.387 -9.275 1.00 93.19 306 VAL A C 1
ATOM 2391 O O . VAL A 1 306 ? 4.979 17.490 -9.885 1.00 93.19 306 VAL A O 1
ATOM 2394 N N . THR A 1 307 ? 6.761 18.793 -9.612 1.00 93.50 307 THR A N 1
ATOM 2395 C CA . THR A 1 307 ? 7.608 18.159 -10.639 1.00 93.50 307 THR A CA 1
ATOM 2396 C C . THR A 1 307 ? 8.718 17.286 -10.050 1.00 93.50 307 THR A C 1
ATOM 2398 O O . THR A 1 307 ? 9.695 16.997 -10.737 1.00 93.50 307 THR A O 1
ATOM 2401 N N . VAL A 1 308 ? 8.640 16.930 -8.763 1.00 95.25 308 VAL A N 1
ATOM 2402 C CA . VAL A 1 308 ? 9.625 16.047 -8.117 1.00 95.25 308 VAL A CA 1
ATOM 2403 C C . VAL A 1 308 ? 9.561 14.617 -8.654 1.00 95.25 308 VAL A C 1
ATOM 2405 O O . VAL A 1 308 ? 10.589 13.955 -8.729 1.00 95.25 308 VAL A O 1
ATOM 2408 N N . SER A 1 309 ? 8.366 14.187 -9.052 1.00 97.38 309 SER A N 1
ATOM 2409 C CA . SER A 1 309 ? 8.063 12.897 -9.660 1.00 97.38 309 SER A CA 1
ATOM 2410 C C . SER A 1 309 ? 6.987 13.105 -10.732 1.00 97.38 309 SER A C 1
ATOM 2412 O O . SER A 1 309 ? 6.270 14.115 -10.757 1.00 97.38 309 SER A O 1
ATOM 2414 N N . ASP A 1 310 ? 6.905 12.178 -11.667 1.00 96.88 310 ASP A N 1
ATOM 2415 C CA . ASP A 1 310 ? 5.805 11.992 -12.605 1.00 96.88 310 ASP A CA 1
ATOM 2416 C C . ASP A 1 310 ? 4.552 11.389 -11.946 1.00 96.88 310 ASP A C 1
ATOM 2418 O O . ASP A 1 310 ? 3.462 11.610 -12.471 1.00 96.88 310 ASP A O 1
ATOM 2422 N N . HIS A 1 311 ? 4.674 10.788 -10.762 1.00 98.44 311 HIS A N 1
ATOM 2423 C CA . HIS A 1 311 ? 3.588 10.407 -9.851 1.00 98.44 311 HIS A CA 1
ATOM 2424 C C . HIS A 1 311 ? 3.384 11.451 -8.743 1.00 98.44 311 HIS A C 1
ATOM 2426 O O . HIS A 1 311 ? 4.197 12.364 -8.543 1.00 98.44 311 HIS A O 1
ATOM 2432 N N . ARG A 1 312 ? 2.257 11.388 -8.035 1.00 97.94 312 ARG A N 1
ATOM 2433 C CA . ARG A 1 312 ? 1.952 12.226 -6.871 1.00 97.94 312 ARG A CA 1
ATOM 2434 C C . ARG A 1 312 ? 1.660 11.365 -5.668 1.00 97.94 312 ARG A C 1
ATOM 2436 O O . ARG A 1 312 ? 0.963 10.365 -5.761 1.00 97.94 312 ARG A O 1
ATOM 2443 N N . LEU A 1 313 ? 2.139 11.841 -4.524 1.00 98.31 313 LEU A N 1
ATOM 2444 C CA . LEU A 1 313 ? 1.860 11.232 -3.238 1.00 98.31 313 LEU A CA 1
ATOM 2445 C C . LEU A 1 313 ? 0.344 11.199 -3.005 1.00 98.31 313 LEU A C 1
ATOM 2447 O O . LEU A 1 313 ? -0.318 12.239 -3.049 1.00 98.31 313 LEU A O 1
ATOM 2451 N N . VAL A 1 314 ? -0.173 10.004 -2.744 1.00 98.75 314 VAL A N 1
ATOM 2452 C CA . VAL A 1 314 ? -1.540 9.755 -2.281 1.00 98.75 314 VAL A CA 1
ATOM 2453 C C . VAL A 1 314 ? -1.468 9.436 -0.796 1.00 98.75 314 VAL A C 1
ATOM 2455 O O . VAL A 1 314 ? -0.617 8.651 -0.383 1.00 98.75 314 VAL A O 1
ATOM 2458 N N . TYR A 1 315 ? -2.323 10.058 0.010 1.00 98.75 315 TYR A N 1
ATOM 2459 C CA . TYR A 1 315 ? -2.404 9.773 1.441 1.00 98.75 315 TYR A CA 1
ATOM 2460 C C . TYR A 1 315 ? -3.853 9.707 1.905 1.00 98.75 315 TYR A C 1
ATOM 2462 O O . TYR A 1 315 ? -4.737 10.313 1.294 1.00 98.75 315 TYR A O 1
ATOM 2470 N N . LEU A 1 316 ? -4.049 8.993 3.009 1.00 98.75 316 LEU A N 1
ATOM 2471 C CA . LEU A 1 316 ? -5.255 9.017 3.821 1.00 98.75 316 LEU A CA 1
ATOM 2472 C C . LEU A 1 316 ? -4.866 9.343 5.259 1.00 98.75 316 LEU A C 1
ATOM 2474 O O . LEU A 1 316 ? -3.861 8.828 5.751 1.00 98.75 316 LEU A O 1
ATOM 2478 N N . ASP A 1 317 ? -5.703 10.130 5.917 1.00 98.44 317 ASP A N 1
ATOM 2479 C CA . ASP A 1 317 ? -5.696 10.289 7.362 1.00 98.44 317 ASP A CA 1
ATOM 2480 C C . ASP A 1 317 ? -6.679 9.267 7.936 1.00 98.44 317 ASP A C 1
ATOM 2482 O O . ASP A 1 317 ? -7.884 9.300 7.660 1.00 98.44 317 ASP A O 1
ATOM 2486 N N . LEU A 1 318 ? -6.141 8.301 8.679 1.00 97.75 318 LEU A N 1
ATOM 2487 C CA . LEU A 1 318 ? -6.893 7.175 9.216 1.00 97.75 318 LEU A CA 1
ATOM 2488 C C . LEU A 1 318 ? -6.946 7.263 10.733 1.00 97.75 318 LEU A C 1
ATOM 2490 O O . LEU A 1 318 ? -5.919 7.253 11.412 1.00 97.75 318 LEU A O 1
ATOM 2494 N N . LYS A 1 319 ? -8.159 7.246 11.271 1.00 96.00 319 LYS A N 1
ATOM 2495 C CA . LYS A 1 319 ? -8.383 7.026 12.689 1.00 96.00 319 LYS A CA 1
ATOM 2496 C C . LYS A 1 319 ? -8.473 5.535 12.965 1.00 96.00 319 LYS A C 1
ATOM 2498 O O . LYS A 1 319 ? -9.319 4.840 12.402 1.00 96.00 319 LYS A O 1
ATOM 2503 N N . LEU A 1 320 ? -7.626 5.049 13.867 1.00 95.31 320 LEU A N 1
ATOM 2504 C CA . LEU A 1 320 ? -7.679 3.667 14.328 1.00 95.31 320 LEU A CA 1
ATOM 2505 C C . LEU A 1 320 ? -8.970 3.427 15.123 1.00 95.31 320 LEU A C 1
ATOM 2507 O O . LEU A 1 320 ? -9.317 4.189 16.030 1.00 95.31 320 LEU A O 1
ATOM 2511 N N . VAL A 1 321 ? -9.670 2.343 14.798 1.00 94.25 321 VAL A N 1
ATOM 2512 C CA . VAL A 1 321 ? -10.878 1.895 15.494 1.00 94.25 321 VAL A CA 1
ATOM 2513 C C . VAL A 1 321 ? -10.593 0.534 16.140 1.00 94.25 321 VAL A C 1
ATOM 2515 O O . VAL A 1 321 ? -10.071 -0.376 15.483 1.00 94.25 321 VAL A O 1
ATOM 2518 N N . PRO A 1 322 ? -10.890 0.353 17.439 1.00 93.12 322 PRO A N 1
ATOM 2519 C CA . PRO A 1 322 ? -10.753 -0.950 18.070 1.00 93.12 322 PRO A CA 1
ATOM 2520 C C . PRO A 1 322 ? -11.677 -1.988 17.432 1.00 93.12 322 PRO A C 1
ATOM 2522 O O . PRO A 1 322 ? -12.866 -1.735 17.246 1.00 93.12 322 PRO A O 1
ATOM 2525 N N . LEU A 1 323 ? -11.145 -3.176 17.161 1.00 92.31 323 LEU A N 1
ATOM 2526 C CA . LEU A 1 323 ? -11.948 -4.350 16.857 1.00 92.31 323 LEU A CA 1
ATOM 2527 C C . LEU A 1 323 ? -12.481 -4.876 18.178 1.00 92.31 323 LEU A C 1
ATOM 2529 O O . LEU A 1 323 ? -11.715 -5.090 19.119 1.00 92.31 323 LEU A O 1
ATOM 2533 N N . ILE A 1 324 ? -13.798 -5.037 1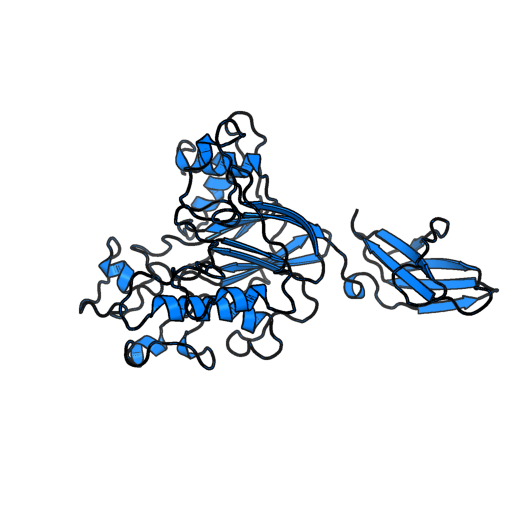8.279 1.00 90.00 324 ILE A N 1
ATOM 2534 C CA . ILE A 1 324 ? -14.423 -5.286 19.578 1.00 90.00 324 ILE A CA 1
ATOM 2535 C C . ILE A 1 324 ? -13.929 -6.591 20.215 1.00 90.00 324 ILE A C 1
ATOM 2537 O O . ILE A 1 324 ? -13.633 -6.600 21.407 1.00 90.00 324 ILE A O 1
ATOM 2541 N N . ASP A 1 325 ? -13.723 -7.637 19.414 1.00 89.00 325 ASP A N 1
ATOM 2542 C CA . ASP A 1 325 ? -13.242 -8.950 19.868 1.00 89.00 325 ASP A CA 1
ATOM 2543 C C . ASP A 1 325 ? -11.782 -8.912 20.358 1.00 89.00 325 ASP A C 1
ATOM 2545 O O . ASP A 1 325 ? -11.345 -9.739 21.162 1.00 89.00 325 ASP A O 1
ATOM 2549 N N . GLU A 1 326 ? -11.018 -7.910 19.919 1.00 89.44 326 GLU A N 1
ATOM 2550 C CA . GLU A 1 326 ? -9.641 -7.689 20.351 1.00 89.44 326 GLU A CA 1
ATOM 2551 C C . GLU A 1 326 ? -9.577 -7.034 21.741 1.00 89.44 326 GLU A C 1
ATOM 2553 O O . GLU A 1 326 ? -8.657 -7.297 22.522 1.00 89.44 326 GLU A O 1
ATOM 2558 N N . VAL A 1 327 ? -10.541 -6.161 22.049 1.00 92.75 327 VAL A N 1
ATOM 2559 C CA . VAL A 1 327 ? -10.481 -5.252 23.209 1.00 92.75 327 VAL A CA 1
ATOM 2560 C C . VAL A 1 327 ? -11.515 -5.563 24.291 1.00 92.75 327 VAL A C 1
ATOM 2562 O O . VAL A 1 327 ? -11.396 -5.076 25.414 1.00 92.75 327 VAL A O 1
ATOM 2565 N N . VAL A 1 328 ? -12.503 -6.405 23.992 1.00 94.69 328 VAL A N 1
ATOM 2566 C CA . VAL A 1 328 ? -13.487 -6.924 24.945 1.00 94.69 328 VAL A CA 1
ATOM 2567 C C . VAL A 1 328 ? -13.472 -8.448 24.886 1.00 94.69 328 VAL A C 1
ATOM 2569 O O . VAL A 1 328 ? -14.126 -9.063 24.052 1.00 94.69 328 VAL A O 1
ATOM 2572 N N . GLN A 1 329 ? -12.741 -9.065 25.812 1.00 94.75 329 GLN A N 1
ATOM 2573 C CA . GLN A 1 329 ? -12.669 -10.522 25.958 1.00 94.75 329 GLN A CA 1
ATOM 2574 C C . GLN A 1 329 ? -13.392 -10.972 27.231 1.00 94.75 329 GLN A C 1
ATOM 2576 O O . GLN A 1 329 ? -13.512 -10.205 28.185 1.00 94.75 329 GLN A O 1
ATOM 2581 N N . ASP A 1 330 ? -13.856 -12.222 27.267 1.00 95.69 330 ASP A N 1
ATOM 2582 C CA . ASP A 1 330 ? -14.456 -12.840 28.460 1.00 95.69 330 ASP A CA 1
ATOM 2583 C C . ASP A 1 330 ? -15.591 -12.006 29.094 1.00 95.69 330 ASP A C 1
ATOM 2585 O O . ASP A 1 330 ? -15.689 -11.895 30.319 1.00 95.69 330 ASP A O 1
ATOM 2589 N N . LEU A 1 331 ? -16.437 -11.384 28.262 1.00 96.56 331 LEU A N 1
ATOM 2590 C CA . LEU A 1 331 ? -17.549 -10.562 28.738 1.00 96.56 331 LEU A CA 1
ATOM 2591 C C . LEU A 1 331 ? -18.535 -11.407 29.560 1.00 96.56 331 LEU A C 1
ATOM 2593 O O . LEU A 1 331 ? -19.166 -12.328 29.039 1.00 96.56 331 LEU A O 1
ATOM 2597 N N . SER A 1 332 ? -18.724 -11.046 30.827 1.00 96.31 332 SER A N 1
ATOM 2598 C CA . SER A 1 332 ? -19.771 -11.585 31.690 1.00 96.31 332 SER A CA 1
ATOM 2599 C C . SER A 1 332 ? -20.674 -10.478 32.223 1.00 96.31 332 SER A C 1
ATOM 2601 O O . SER A 1 332 ? -20.258 -9.334 32.428 1.00 96.31 332 SER A O 1
ATOM 2603 N N . VAL A 1 333 ? -21.943 -10.826 32.429 1.00 94.75 333 VAL A N 1
ATOM 2604 C CA . VAL A 1 333 ? -22.944 -9.935 33.015 1.00 94.75 333 VAL A CA 1
ATOM 2605 C C . VAL A 1 333 ? -23.625 -10.666 34.157 1.00 94.75 333 VAL A C 1
ATOM 2607 O O . VAL A 1 333 ? -24.182 -11.748 33.970 1.00 94.75 333 VAL A O 1
ATOM 2610 N N . GLU A 1 334 ? -23.584 -10.065 35.336 1.00 94.44 334 GLU A N 1
ATOM 2611 C CA . GLU A 1 334 ? -24.178 -10.600 36.554 1.00 94.44 334 GLU A CA 1
ATOM 2612 C C . GLU A 1 334 ? -25.255 -9.643 37.065 1.00 94.44 334 GLU A C 1
ATOM 2614 O O . GLU A 1 334 ? -25.138 -8.423 36.933 1.00 94.44 334 GLU A O 1
ATOM 2619 N N . ASN A 1 335 ? -26.317 -10.196 37.650 1.00 91.38 335 ASN A N 1
ATOM 26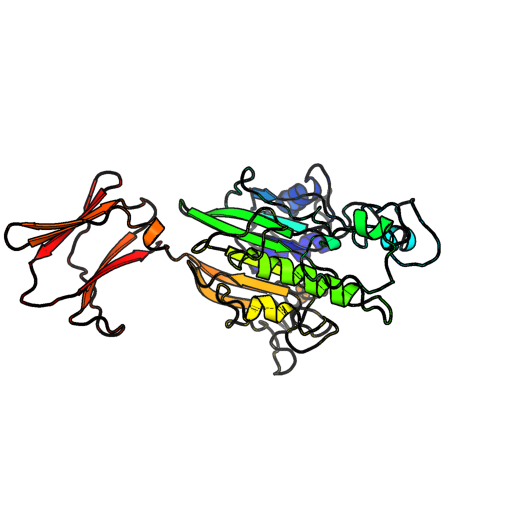20 C CA . ASN A 1 335 ? -27.324 -9.415 38.355 1.00 91.38 335 ASN A CA 1
ATOM 2621 C C . ASN A 1 335 ? -27.176 -9.662 39.854 1.00 91.38 335 ASN A C 1
ATOM 2623 O O . ASN A 1 335 ? -27.260 -10.803 40.314 1.00 91.38 335 ASN A O 1
ATOM 2627 N N . PHE A 1 336 ? -26.946 -8.592 40.605 1.00 88.56 336 PHE A N 1
ATOM 2628 C CA . PHE A 1 336 ? -26.808 -8.647 42.050 1.00 88.56 336 PHE A CA 1
ATOM 2629 C C . PHE A 1 336 ? -27.376 -7.375 42.678 1.00 88.56 336 PHE A C 1
ATOM 2631 O O . PHE A 1 336 ? -26.996 -6.274 42.293 1.00 88.56 336 PHE A O 1
ATOM 2638 N N . ASP A 1 337 ? -28.263 -7.526 43.665 1.00 90.81 337 ASP A N 1
ATOM 2639 C CA . ASP A 1 337 ? -28.817 -6.409 44.449 1.00 90.81 337 ASP A CA 1
ATOM 2640 C C . ASP A 1 337 ? -29.430 -5.283 43.584 1.00 90.81 337 ASP A C 1
ATOM 2642 O O . ASP A 1 337 ? -29.104 -4.106 43.737 1.00 90.81 337 ASP A O 1
ATOM 2646 N N . GLN A 1 338 ? -30.295 -5.656 42.626 1.00 90.69 338 GLN A N 1
ATOM 2647 C CA . GLN A 1 338 ? -30.933 -4.738 41.662 1.00 90.69 338 GLN A CA 1
ATOM 2648 C C . GLN A 1 338 ? -29.929 -3.936 40.813 1.00 90.69 338 GLN A C 1
ATOM 2650 O O . GLN A 1 338 ? -30.214 -2.822 40.355 1.00 90.69 338 GLN A O 1
ATOM 2655 N N . LYS A 1 339 ? -28.733 -4.492 40.600 1.00 93.00 339 LYS A N 1
ATOM 2656 C CA . LYS A 1 339 ? -27.693 -3.930 39.740 1.00 93.00 339 LYS A CA 1
ATOM 2657 C C . LYS A 1 339 ? -27.275 -4.946 38.695 1.00 93.00 339 LYS A C 1
ATOM 2659 O O . LYS A 1 339 ? -27.163 -6.136 38.976 1.00 93.00 339 LYS A O 1
ATOM 2664 N N . LEU A 1 340 ? -26.978 -4.441 37.508 1.00 94.25 340 LEU A N 1
ATOM 2665 C CA . LEU A 1 340 ? -26.249 -5.168 36.483 1.00 94.25 340 LEU A CA 1
ATOM 2666 C C . LEU A 1 340 ? -24.764 -4.834 36.610 1.00 94.25 340 LEU A C 1
ATOM 2668 O O . LEU A 1 340 ? -24.382 -3.662 36.641 1.00 94.25 340 LEU A O 1
ATOM 2672 N N . VAL A 1 341 ? -23.938 -5.870 36.677 1.00 95.50 341 VAL A N 1
ATOM 2673 C CA . VAL A 1 341 ? -22.484 -5.762 36.750 1.00 95.50 341 VAL A CA 1
ATOM 2674 C C . VAL A 1 341 ? -21.898 -6.400 35.503 1.00 95.50 341 VAL A C 1
ATOM 2676 O O . VAL A 1 341 ? -22.076 -7.591 35.265 1.00 95.50 341 VAL A O 1
ATOM 2679 N N . PHE A 1 342 ? -21.213 -5.593 34.703 1.00 96.75 342 PHE A N 1
ATOM 2680 C CA . PHE A 1 342 ? -20.496 -6.025 33.512 1.00 96.75 342 PHE A CA 1
ATOM 2681 C C . PHE A 1 342 ? -19.035 -6.222 33.883 1.00 96.75 342 PHE A C 1
ATOM 2683 O O . PHE A 1 342 ? -18.436 -5.339 34.500 1.00 96.75 342 PHE A O 1
ATOM 2690 N N . HIS A 1 343 ? -18.458 -7.342 33.468 1.00 97.00 343 HIS A N 1
ATOM 2691 C CA . HIS A 1 343 ? -17.031 -7.605 33.563 1.00 97.00 343 HIS A CA 1
ATOM 2692 C C . HIS A 1 343 ? -16.493 -8.014 32.206 1.00 97.00 343 HIS A C 1
ATOM 2694 O O . HIS A 1 343 ? -17.108 -8.823 31.526 1.00 97.00 343 HIS A O 1
ATOM 2700 N N . TRP A 1 344 ? -15.332 -7.497 31.832 1.00 97.69 344 TRP A N 1
ATOM 2701 C CA . TRP A 1 344 ? -14.601 -7.986 30.670 1.00 97.69 344 TRP A CA 1
ATOM 2702 C C . TRP A 1 344 ? -13.107 -7.831 30.892 1.00 97.69 344 TRP A C 1
ATOM 2704 O O . TRP A 1 344 ? -12.652 -7.056 31.740 1.00 97.69 344 TRP A O 1
ATOM 2714 N N . LYS A 1 345 ? -12.339 -8.585 30.120 1.00 96.81 345 LYS A N 1
ATOM 2715 C CA . LYS A 1 345 ? -10.912 -8.382 29.968 1.00 96.81 345 LYS A CA 1
ATOM 2716 C C . LYS A 1 345 ? -10.688 -7.300 28.907 1.00 96.81 345 LYS A C 1
ATOM 2718 O O . LYS A 1 345 ? -11.097 -7.453 27.760 1.00 96.81 345 LYS A O 1
ATOM 2723 N N . ALA A 1 346 ? -10.074 -6.207 29.337 1.00 94.56 346 ALA A N 1
ATOM 2724 C CA . ALA A 1 346 ? -9.804 -4.984 28.602 1.00 94.56 346 ALA A CA 1
ATOM 2725 C C . ALA A 1 346 ? -8.311 -4.844 28.267 1.00 94.56 346 ALA A C 1
ATOM 2727 O O . ALA A 1 346 ? -7.445 -5.366 28.977 1.00 94.56 346 ALA A O 1
ATOM 2728 N N . LYS A 1 347 ? -8.017 -4.078 27.216 1.00 92.50 347 LYS A N 1
ATOM 2729 C CA . LYS A 1 347 ? -6.680 -3.550 26.904 1.00 92.50 347 LYS A CA 1
ATOM 2730 C C . LYS A 1 347 ? -6.441 -2.179 27.541 1.00 92.50 347 LYS A C 1
ATOM 2732 O O . LYS A 1 347 ? -7.376 -1.386 27.637 1.00 92.50 347 LYS A O 1
ATOM 2737 N N . SER A 1 348 ? -5.200 -1.923 27.958 1.00 89.69 348 SER A N 1
ATOM 2738 C CA . SER A 1 348 ? -4.768 -0.697 28.648 1.00 89.69 348 SER A CA 1
ATOM 2739 C C . SER A 1 348 ? -4.733 0.536 27.753 1.00 89.69 348 SER A C 1
ATOM 2741 O O . SER A 1 348 ? -4.868 1.650 28.242 1.00 89.69 348 SER A O 1
ATOM 2743 N N . GLU A 1 349 ? -4.546 0.335 26.455 1.00 91.25 349 GLU A N 1
ATOM 2744 C CA . GLU A 1 349 ? -4.402 1.381 25.441 1.00 91.25 349 GLU A CA 1
ATOM 2745 C C . GLU A 1 349 ? -5.761 1.900 24.945 1.00 91.25 349 GLU A C 1
ATOM 2747 O O . GLU A 1 349 ? -5.818 2.781 24.091 1.00 91.25 349 GLU A O 1
ATOM 2752 N N . VAL A 1 350 ? -6.858 1.328 25.447 1.00 93.81 350 VAL A N 1
ATOM 2753 C CA . VAL A 1 350 ? -8.213 1.530 24.938 1.00 93.81 350 VAL A CA 1
ATOM 2754 C C . VAL A 1 350 ? -9.076 2.144 26.029 1.00 93.81 350 VAL A C 1
ATOM 2756 O O . VAL A 1 350 ? -9.109 1.661 27.161 1.00 93.81 350 VAL A O 1
ATOM 2759 N N . SER A 1 351 ? -9.831 3.170 25.660 1.00 94.25 351 SER A N 1
ATOM 2760 C CA . SER A 1 351 ? -10.877 3.749 26.494 1.00 94.25 351 SER A CA 1
ATOM 2761 C C . SER A 1 351 ? -12.223 3.108 26.163 1.00 94.25 351 SER A C 1
ATOM 2763 O O . SER A 1 351 ? -12.500 2.717 25.026 1.00 94.25 351 SER A O 1
ATOM 2765 N N . TYR A 1 352 ? -13.082 2.989 27.173 1.00 95.81 352 TYR A N 1
ATOM 2766 C CA . TYR A 1 352 ? -14.381 2.333 27.054 1.00 95.81 352 TYR A CA 1
ATOM 2767 C C . TYR A 1 352 ? -15.479 3.253 27.568 1.00 95.81 352 TYR A C 1
ATOM 2769 O O . TYR A 1 352 ? -15.271 4.052 28.479 1.00 95.81 352 TYR A O 1
ATOM 2777 N N . ARG A 1 353 ? -16.682 3.092 27.025 1.00 95.25 353 ARG A N 1
ATOM 2778 C CA . ARG A 1 353 ? -17.914 3.629 27.605 1.00 95.25 353 ARG A CA 1
ATOM 2779 C C . ARG A 1 353 ? -19.061 2.651 27.417 1.00 95.25 353 ARG A C 1
ATOM 2781 O O . ARG A 1 353 ? -19.009 1.782 26.545 1.00 95.25 353 ARG A O 1
ATOM 2788 N N . LEU A 1 354 ? -20.119 2.825 28.201 1.00 95.44 354 LEU A N 1
ATOM 2789 C CA . LEU A 1 354 ? -21.367 2.096 28.011 1.00 95.44 354 LEU A CA 1
ATOM 2790 C C . LEU A 1 354 ? -22.428 2.969 27.354 1.00 95.44 354 LEU A C 1
ATOM 2792 O O . LEU A 1 354 ? -22.569 4.158 27.645 1.00 95.44 354 LEU A O 1
ATOM 2796 N N . GLU A 1 355 ? -23.217 2.340 26.495 1.00 94.81 355 GLU A N 1
ATOM 2797 C CA . GLU A 1 355 ? -24.390 2.948 25.881 1.00 94.81 355 GLU A CA 1
ATOM 2798 C C . GLU A 1 355 ? -25.609 2.039 26.073 1.00 94.81 355 GLU A C 1
ATOM 2800 O O . GLU A 1 355 ? -25.478 0.815 26.173 1.00 94.81 355 GLU A O 1
ATOM 2805 N N . LYS A 1 356 ? -26.801 2.641 26.139 1.00 93.25 356 LYS A N 1
ATOM 2806 C CA . LYS A 1 356 ? -28.082 1.951 26.343 1.00 93.25 356 LYS A CA 1
ATOM 2807 C C . LYS A 1 356 ? -29.084 2.322 25.258 1.00 93.25 356 LYS A C 1
ATOM 2809 O O . LYS A 1 356 ? -29.199 3.493 24.913 1.00 93.25 356 LYS A O 1
ATOM 2814 N N . ALA A 1 357 ? -29.876 1.353 24.819 1.00 92.94 357 ALA A N 1
ATOM 2815 C CA . ALA A 1 357 ? -31.011 1.564 23.927 1.00 92.94 357 ALA A CA 1
ATOM 2816 C C . ALA A 1 357 ? -32.250 0.771 24.381 1.00 92.94 357 ALA A C 1
ATOM 2818 O O . ALA A 1 357 ? -32.166 -0.178 25.168 1.00 92.94 357 ALA A O 1
ATOM 2819 N N . THR A 1 358 ? -33.428 1.176 23.903 1.00 89.81 358 THR A N 1
ATOM 2820 C CA . THR A 1 358 ? -34.699 0.456 24.125 1.00 89.81 358 THR A CA 1
ATOM 2821 C C . THR A 1 358 ? -34.983 -0.578 23.034 1.00 89.81 358 THR A C 1
ATOM 2823 O O . THR A 1 358 ? -35.763 -1.505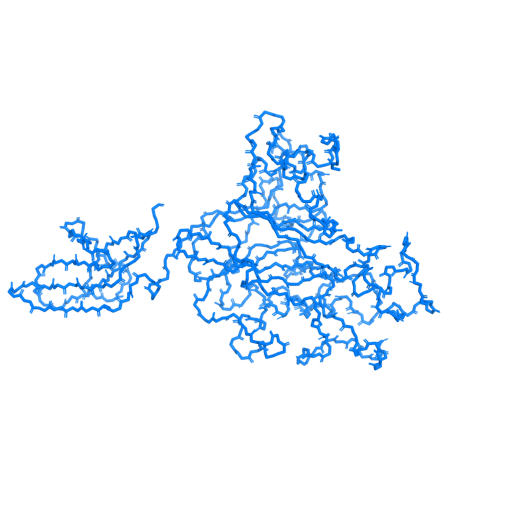 23.256 1.00 89.81 358 THR A O 1
ATOM 2826 N N . ASN A 1 359 ? -34.322 -0.457 21.883 1.00 87.38 359 ASN A N 1
ATOM 2827 C CA . ASN A 1 359 ? -34.311 -1.419 20.786 1.00 87.38 359 ASN A CA 1
ATOM 2828 C C . ASN A 1 359 ? -32.879 -1.546 20.217 1.00 87.38 359 ASN A C 1
ATOM 2830 O O . ASN A 1 359 ? -31.940 -1.008 20.798 1.00 87.38 359 ASN A O 1
ATOM 2834 N N . LEU A 1 360 ? -32.699 -2.311 19.138 1.00 88.12 360 LEU A N 1
ATOM 2835 C CA . LEU A 1 360 ? -31.393 -2.502 18.490 1.00 88.12 360 LEU A CA 1
ATOM 2836 C C . LEU A 1 360 ? -31.156 -1.535 17.314 1.00 88.12 360 LEU A C 1
ATOM 2838 O O . LEU A 1 360 ? -30.145 -1.662 16.628 1.00 88.12 360 LEU A O 1
ATOM 2842 N N . ASP A 1 361 ? -32.054 -0.575 17.081 1.00 84.06 361 ASP A N 1
ATOM 2843 C CA . ASP A 1 361 ? -31.945 0.360 15.962 1.00 84.06 361 ASP A CA 1
ATOM 2844 C C . ASP A 1 361 ? -30.848 1.404 16.244 1.00 84.06 361 ASP A C 1
ATOM 2846 O O . ASP A 1 361 ? -30.741 1.938 17.354 1.00 84.06 361 ASP A O 1
ATOM 2850 N N . ALA A 1 362 ? -30.027 1.697 15.229 1.00 63.47 362 ALA A N 1
ATOM 2851 C CA . ALA A 1 362 ? -28.767 2.438 15.362 1.00 63.47 362 ALA A CA 1
ATOM 2852 C C . ALA A 1 362 ? -28.909 3.872 15.915 1.00 63.47 362 ALA A C 1
ATOM 2854 O O . ALA A 1 362 ? -27.982 4.366 16.558 1.00 63.47 362 ALA A O 1
ATOM 2855 N N . ASP A 1 363 ? -30.074 4.504 15.757 1.00 75.69 363 ASP A N 1
ATOM 2856 C CA . ASP A 1 363 ? -30.289 5.915 16.111 1.00 75.69 363 ASP A CA 1
ATOM 2857 C C . ASP A 1 363 ? -30.768 6.135 17.560 1.00 75.69 363 ASP A C 1
ATOM 2859 O O . ASP A 1 363 ? -31.087 7.258 17.951 1.00 75.69 363 ASP A O 1
ATOM 2863 N N . THR A 1 364 ? -30.854 5.077 18.377 1.00 83.25 364 THR A N 1
ATOM 2864 C CA . THR A 1 364 ? -31.484 5.146 19.715 1.00 83.25 364 THR A CA 1
ATOM 2865 C C . THR A 1 364 ? -30.525 4.959 20.894 1.00 83.25 364 THR A C 1
ATOM 2867 O O . THR A 1 364 ? -30.960 4.951 22.049 1.00 83.25 364 THR A O 1
ATOM 2870 N N . TRP A 1 365 ? -29.222 4.822 20.632 1.00 92.94 365 TRP A N 1
ATOM 2871 C CA . TRP A 1 365 ? -28.217 4.576 21.667 1.00 92.94 365 TRP A CA 1
ATOM 2872 C C . TRP A 1 365 ? -27.863 5.853 22.434 1.00 92.94 365 TRP A C 1
ATOM 2874 O O . TRP A 1 365 ? -27.387 6.836 21.871 1.00 92.94 365 TRP A O 1
ATOM 2884 N N . ILE A 1 366 ? -28.067 5.819 23.749 1.00 92.81 366 ILE A N 1
ATOM 2885 C CA . ILE A 1 366 ? -27.777 6.918 24.671 1.00 92.81 366 ILE A CA 1
ATOM 2886 C C . ILE A 1 366 ? -26.512 6.579 25.458 1.00 92.81 366 ILE A C 1
ATOM 2888 O O . ILE A 1 366 ? -26.415 5.495 26.042 1.00 92.81 366 ILE A O 1
ATOM 2892 N N . ARG A 1 367 ? -25.558 7.515 25.503 1.00 94.31 367 ARG A N 1
ATOM 2893 C CA . ARG A 1 367 ? -24.350 7.390 26.329 1.00 94.31 367 ARG A CA 1
ATOM 2894 C C . ARG A 1 367 ? -24.698 7.398 27.811 1.00 94.31 367 ARG A C 1
ATOM 2896 O O . ARG A 1 367 ? -25.515 8.196 28.263 1.00 94.31 367 ARG A O 1
ATOM 2903 N N . LEU A 1 368 ? -24.073 6.499 28.562 1.00 93.88 368 LEU A N 1
ATOM 2904 C CA . LEU A 1 368 ? -24.196 6.424 30.013 1.00 93.88 368 LEU A CA 1
ATOM 2905 C C . LEU A 1 368 ? -22.993 7.112 30.668 1.00 93.88 368 LEU A C 1
ATOM 2907 O O . LEU A 1 368 ? -22.205 6.458 31.343 1.00 93.88 368 LEU A O 1
ATOM 2911 N N . ASP A 1 369 ? -22.854 8.424 30.467 1.00 91.69 369 ASP A N 1
ATOM 2912 C CA . ASP A 1 369 ? -21.691 9.204 30.931 1.00 91.69 369 ASP A CA 1
ATOM 2913 C C . ASP A 1 369 ? -21.519 9.188 32.463 1.00 91.69 369 ASP A C 1
ATOM 2915 O O . ASP A 1 369 ? -20.440 9.455 32.977 1.00 91.69 369 ASP A O 1
ATOM 2919 N N . GLN A 1 370 ? -22.579 8.857 33.206 1.00 90.50 370 GLN A N 1
ATOM 2920 C CA . GLN A 1 370 ? -22.555 8.690 34.660 1.00 90.50 370 GLN A CA 1
ATOM 2921 C C . GLN A 1 370 ? -22.028 7.326 35.140 1.00 90.50 370 GLN A C 1
ATOM 2923 O O . GLN A 1 370 ? -21.973 7.097 36.348 1.00 90.50 370 GLN A O 1
ATOM 2928 N N . VAL A 1 371 ? -21.763 6.380 34.234 1.00 92.38 371 VAL A N 1
ATOM 2929 C CA . VAL A 1 371 ? -21.290 5.039 34.598 1.00 92.38 371 VAL A CA 1
ATOM 2930 C C . VAL A 1 371 ? -19.773 5.002 34.516 1.00 92.38 371 VAL A C 1
ATOM 2932 O O . VAL A 1 371 ? -19.200 4.922 33.431 1.00 92.38 371 VAL A O 1
ATOM 2935 N N . ASP A 1 372 ? -19.139 4.995 35.684 1.00 93.19 372 ASP A N 1
ATOM 2936 C CA . ASP A 1 372 ? -17.699 4.800 35.794 1.00 93.19 372 ASP A CA 1
ATOM 2937 C C . ASP A 1 372 ? -17.319 3.349 35.466 1.00 93.19 372 ASP A C 1
ATOM 2939 O O . ASP A 1 372 ? -17.938 2.392 35.948 1.00 93.19 372 ASP A O 1
ATOM 2943 N N . ILE A 1 373 ? -16.261 3.188 34.671 1.00 95.81 373 ILE A N 1
ATOM 2944 C CA . ILE A 1 373 ? -15.646 1.892 34.382 1.00 95.81 373 ILE A CA 1
ATOM 2945 C C . ILE A 1 373 ? -14.387 1.770 35.237 1.00 95.81 373 ILE A C 1
ATOM 2947 O O . ILE A 1 373 ? -13.403 2.477 35.033 1.00 95.81 373 ILE A O 1
ATOM 2951 N N . GLY A 1 374 ? -14.431 0.876 36.223 1.00 95.31 374 GLY A N 1
ATOM 2952 C CA . GLY A 1 374 ? -13.299 0.588 37.097 1.00 95.31 374 GLY A CA 1
ATOM 2953 C C . GLY A 1 374 ? -12.370 -0.455 36.483 1.00 95.31 374 GLY A C 1
ATOM 2954 O O . GLY A 1 374 ? -12.837 -1.475 35.976 1.00 95.31 374 GLY A O 1
ATOM 2955 N N . PHE A 1 375 ? -11.059 -0.238 36.591 1.00 95.62 375 PHE A N 1
ATOM 2956 C CA . PHE A 1 375 ? -10.035 -1.166 36.105 1.00 95.62 375 PHE A CA 1
ATOM 2957 C C . PHE A 1 375 ? -9.246 -1.772 37.269 1.00 95.62 375 PHE A C 1
ATOM 2959 O O . PHE A 1 375 ? -8.779 -1.060 38.158 1.00 95.62 375 PHE A O 1
ATOM 2966 N N . ASN A 1 376 ? -9.071 -3.093 37.249 1.00 94.81 376 ASN A N 1
ATOM 2967 C CA . ASN A 1 376 ? -8.153 -3.821 38.121 1.00 94.81 376 ASN A CA 1
ATOM 2968 C C . ASN A 1 376 ? -7.286 -4.752 37.266 1.00 94.81 376 ASN A C 1
ATOM 2970 O O . ASN A 1 376 ? -7.731 -5.820 36.839 1.00 94.81 376 ASN A O 1
ATOM 2974 N N . GLY A 1 377 ? -6.059 -4.317 36.974 1.00 92.69 377 GLY A N 1
ATOM 2975 C CA . GLY A 1 377 ? -5.237 -4.946 35.941 1.00 92.69 377 GLY A CA 1
ATOM 2976 C C . GLY A 1 377 ? -5.929 -4.848 34.581 1.00 92.69 377 GLY A C 1
ATOM 2977 O O . GLY A 1 377 ? -6.383 -3.776 34.194 1.00 92.69 377 GLY A O 1
ATOM 2978 N N . ASN A 1 378 ? -6.056 -5.975 33.884 1.00 93.50 378 ASN A N 1
ATOM 2979 C CA . ASN A 1 378 ? -6.783 -6.059 32.617 1.00 93.50 378 ASN A CA 1
ATOM 2980 C C . ASN A 1 378 ? -8.284 -6.330 32.794 1.00 93.50 378 ASN A C 1
ATOM 2982 O O . ASN A 1 378 ? -8.964 -6.552 31.806 1.00 93.50 378 ASN A O 1
ATOM 2986 N N . ARG A 1 379 ? -8.826 -6.356 34.017 1.00 96.38 379 ARG A N 1
ATOM 2987 C CA . ARG A 1 379 ? -10.263 -6.557 34.230 1.00 96.38 379 ARG A CA 1
ATOM 2988 C C . ARG A 1 379 ? -10.963 -5.212 34.359 1.00 96.38 379 ARG A C 1
ATOM 2990 O O . ARG A 1 379 ? -10.734 -4.490 35.328 1.00 96.38 379 ARG A O 1
ATOM 2997 N N . ALA A 1 380 ? -11.855 -4.921 33.424 1.00 97.38 380 ALA A N 1
ATOM 2998 C CA . ALA A 1 380 ? -12.769 -3.795 33.493 1.00 97.38 380 ALA A CA 1
ATOM 2999 C C . ALA A 1 380 ? -14.093 -4.216 34.144 1.00 97.38 380 ALA A C 1
ATOM 3001 O O . ALA A 1 380 ? -14.541 -5.360 34.020 1.00 97.38 380 ALA A O 1
ATOM 3002 N N . THR A 1 381 ? -14.693 -3.303 34.905 1.00 97.19 381 THR A N 1
ATOM 3003 C CA . THR A 1 381 ? -15.964 -3.511 35.601 1.00 97.19 381 THR A CA 1
ATOM 3004 C C . THR A 1 381 ? -16.833 -2.270 35.499 1.00 97.19 381 THR A C 1
ATOM 3006 O O . THR A 1 381 ? -16.393 -1.182 35.861 1.00 97.19 381 THR A O 1
ATOM 3009 N N . ALA A 1 382 ? -18.081 -2.444 35.072 1.00 96.88 382 ALA A N 1
ATOM 3010 C CA . ALA A 1 382 ? -19.077 -1.381 35.047 1.00 96.88 382 ALA A CA 1
ATOM 3011 C C . ALA A 1 382 ? -20.328 -1.818 35.812 1.00 96.88 382 ALA A C 1
ATOM 3013 O O . ALA A 1 382 ? -20.819 -2.932 35.626 1.00 96.88 382 ALA A O 1
ATOM 3014 N N . ILE A 1 383 ? -20.839 -0.946 36.680 1.00 95.31 383 ILE A N 1
ATOM 3015 C CA . ILE A 1 383 ? -21.988 -1.236 37.543 1.00 95.31 383 ILE A CA 1
ATOM 3016 C C . ILE A 1 383 ? -23.096 -0.241 37.224 1.00 95.31 383 ILE A C 1
ATOM 3018 O O . ILE A 1 383 ? -22.890 0.969 37.285 1.00 95.31 383 ILE A O 1
ATOM 3022 N N . LEU A 1 384 ? -24.289 -0.747 36.933 1.00 93.62 384 LEU A N 1
ATOM 3023 C CA . LEU A 1 384 ? -25.471 0.066 36.659 1.00 93.62 384 LEU A CA 1
ATOM 3024 C C . LEU A 1 384 ? -26.706 -0.463 37.376 1.00 93.62 384 LEU A C 1
ATOM 3026 O O . LEU A 1 384 ? -26.794 -1.638 37.715 1.00 93.62 384 LEU A O 1
ATOM 3030 N N . ALA A 1 385 ? -27.678 0.421 37.592 1.00 90.94 385 ALA A N 1
ATOM 3031 C CA . ALA A 1 385 ? -28.987 0.024 38.091 1.00 90.94 385 ALA A CA 1
ATOM 3032 C C . ALA A 1 385 ? -29.682 -0.908 37.088 1.00 90.94 385 ALA A C 1
ATOM 3034 O O . ALA A 1 385 ? -29.624 -0.688 35.873 1.00 90.94 385 ALA A O 1
ATOM 3035 N N . GLU A 1 386 ? -30.360 -1.929 37.601 1.00 87.00 386 GLU A N 1
ATOM 3036 C CA . GLU A 1 386 ? -31.164 -2.827 36.785 1.00 87.00 386 GLU A CA 1
ATOM 3037 C C . GLU A 1 386 ? -32.279 -2.040 36.061 1.00 87.00 386 GLU A C 1
ATOM 3039 O O . GLU A 1 386 ? -32.986 -1.238 36.682 1.00 87.00 386 GLU A O 1
ATOM 3044 N N . PRO A 1 387 ? -32.435 -2.199 34.734 1.00 86.12 387 PRO A N 1
ATOM 3045 C CA . PRO A 1 387 ? -33.428 -1.454 33.977 1.00 86.12 387 PRO A CA 1
ATOM 3046 C C . PRO A 1 387 ? -34.854 -1.917 34.303 1.00 86.12 387 PRO A C 1
ATOM 3048 O O . PRO A 1 387 ? -35.139 -3.109 34.406 1.00 86.12 387 PRO A O 1
ATOM 3051 N N . SER A 1 388 ? -35.793 -0.970 34.359 1.00 83.25 388 SER A N 1
ATOM 3052 C CA . SER A 1 388 ? -37.223 -1.274 34.380 1.00 83.25 388 SER A CA 1
ATOM 3053 C C . SER A 1 388 ? -37.690 -1.708 32.985 1.00 83.25 388 SER A C 1
ATOM 3055 O O . SER A 1 388 ? -38.047 -0.897 32.133 1.00 83.25 388 SER A O 1
ATOM 3057 N N . GLY A 1 389 ? -37.673 -3.018 32.740 1.00 86.12 389 GLY A N 1
ATOM 3058 C CA . GLY A 1 389 ? -38.097 -3.621 31.476 1.00 86.12 389 GLY A CA 1
ATOM 3059 C C . GLY A 1 389 ? -36.943 -3.913 30.519 1.00 86.12 389 GLY A C 1
ATOM 3060 O O . GLY A 1 389 ? -35.769 -3.887 30.885 1.00 86.12 389 GLY A O 1
ATOM 3061 N N . ARG A 1 390 ? -37.281 -4.246 29.269 1.00 88.88 390 ARG A N 1
ATOM 3062 C CA . ARG A 1 390 ? -36.283 -4.660 28.277 1.00 88.88 390 ARG A CA 1
ATOM 3063 C C . ARG A 1 390 ? -35.384 -3.481 27.907 1.00 88.88 390 ARG A C 1
ATOM 3065 O O . ARG A 1 390 ? -35.859 -2.391 27.606 1.00 88.88 390 ARG A O 1
ATOM 3072 N N . SER A 1 391 ? -34.079 -3.703 27.941 1.00 90.62 391 SER A N 1
ATOM 3073 C CA . SER A 1 391 ? -33.064 -2.731 27.541 1.00 90.62 391 SER A CA 1
ATOM 3074 C C . SER A 1 391 ? -31.904 -3.462 26.885 1.00 90.62 391 SER A C 1
ATOM 3076 O O . SER A 1 391 ? -31.639 -4.620 27.206 1.00 90.62 391 SER A O 1
ATOM 3078 N N . PHE A 1 392 ? -31.224 -2.771 25.982 1.00 92.44 392 PHE A N 1
ATOM 3079 C CA . PHE A 1 392 ? -30.019 -3.240 25.318 1.00 92.44 392 PHE A CA 1
ATOM 3080 C C . PHE A 1 392 ? -28.847 -2.379 25.772 1.00 92.44 392 PHE A C 1
ATOM 3082 O O . PHE A 1 392 ? -29.010 -1.176 25.980 1.00 92.44 392 PHE A O 1
ATOM 3089 N N . PHE A 1 393 ? -27.685 -3.001 25.944 1.00 92.94 393 PHE A N 1
ATOM 3090 C CA . PHE A 1 393 ? -26.451 -2.340 26.353 1.00 92.94 393 PHE A CA 1
ATOM 3091 C C . PHE A 1 393 ? -25.340 -2.722 25.386 1.00 92.94 393 PHE A C 1
ATOM 3093 O O . PHE A 1 393 ? -25.307 -3.860 24.916 1.00 92.94 393 PHE A O 1
ATOM 3100 N N . ARG A 1 394 ? -24.431 -1.789 25.113 1.00 93.19 394 ARG A N 1
ATOM 3101 C CA . ARG A 1 394 ? -23.202 -2.069 24.370 1.00 93.19 394 ARG A CA 1
ATOM 3102 C C . ARG A 1 394 ? -22.012 -1.404 25.035 1.00 93.19 394 ARG A C 1
ATOM 3104 O O . ARG A 1 394 ? -22.135 -0.309 25.586 1.00 93.19 394 ARG A O 1
ATOM 3111 N N . ILE A 1 395 ? -20.874 -2.079 24.946 1.00 95.12 395 ILE A N 1
ATOM 3112 C CA . ILE A 1 395 ? -19.567 -1.511 25.253 1.00 95.12 395 ILE A CA 1
ATOM 3113 C C . ILE A 1 395 ? -19.069 -0.856 23.971 1.00 95.12 395 ILE A C 1
ATOM 3115 O O . ILE A 1 395 ? -19.029 -1.495 22.922 1.00 95.12 395 ILE A O 1
ATOM 3119 N N . VAL A 1 396 ? -18.717 0.420 24.055 1.00 94.00 396 VAL A N 1
ATOM 3120 C CA . VAL A 1 396 ? -18.042 1.134 22.974 1.00 94.00 396 VAL A CA 1
ATOM 3121 C C . VAL A 1 396 ? -16.597 1.334 23.384 1.00 94.00 396 VAL A C 1
ATOM 3123 O O . VAL A 1 396 ? -16.336 1.931 24.426 1.00 94.00 396 VAL A O 1
ATOM 3126 N N . ALA A 1 397 ? -15.683 0.842 22.558 1.00 94.62 397 ALA A N 1
ATOM 3127 C CA . ALA A 1 397 ? -14.248 1.000 22.719 1.00 94.62 397 ALA A CA 1
ATOM 3128 C C . ALA A 1 397 ? -13.714 2.044 21.729 1.00 94.62 397 ALA A C 1
ATOM 3130 O O . ALA A 1 397 ? -14.208 2.143 20.605 1.00 94.62 397 ALA A O 1
ATOM 3131 N N . TYR A 1 398 ? -12.718 2.827 22.137 1.00 93.44 398 TYR A N 1
ATOM 3132 C CA . TYR A 1 398 ? -12.043 3.801 21.278 1.00 93.44 398 TYR A CA 1
ATOM 3133 C C . TYR A 1 398 ? -10.605 4.055 21.750 1.00 93.44 398 TYR A C 1
ATOM 3135 O O . TYR A 1 398 ? -10.308 3.926 22.936 1.00 93.44 398 TYR A O 1
ATOM 3143 N N . TYR A 1 399 ? -9.726 4.423 20.818 1.00 91.25 399 TYR A N 1
ATOM 3144 C CA . TYR A 1 399 ? -8.414 4.993 21.131 1.00 91.25 399 TYR A CA 1
ATOM 3145 C C . TYR A 1 399 ? -8.556 6.512 21.329 1.00 91.25 399 TYR A C 1
ATOM 3147 O O . TYR A 1 399 ? -9.392 7.134 20.661 1.00 91.25 399 TYR A O 1
ATOM 3155 N N . GLU A 1 400 ? -7.802 7.082 22.274 1.00 80.81 400 GLU A N 1
ATOM 3156 C CA . GLU A 1 400 ? -7.784 8.529 22.565 1.00 80.81 400 GLU A CA 1
ATOM 3157 C C . GLU A 1 400 ? -6.861 9.333 21.653 1.00 80.81 400 GLU A C 1
ATOM 3159 O O . GLU A 1 400 ? -5.786 8.809 21.280 1.00 80.81 400 GLU A O 1
#

Secondary structure (DSSP, 8-state):
-TTS--HHHHHHHHHHHHH--SEEEEES----TT-HHHHHHIIIIITS-STTPPP----EEE----SBT-B-SS-TT-SS----SSSSHHHHHTBSB--SSTTTT-EEEEESS-B-TTS-EE-TT-BGGGSTT--PPTTTS-HHHHTT-BS-SS-EEEEEEEETTEEEEEEEE-PPPS-S--TT-HHHHHHHHHHHHHHHHHSTTT-GGGTS-PPTT--EEEEEE----SSSSS-GGGTTHHHHT-TTB--S--PEESSS--TTTTT--BTTS---EEEEEBSSSEEEEEEEE----TTSTTGGGTTS-SB--EEEEEEE---HHHHEEEEEEEEETTEEEEEEEE-TT-EEEEEEESSS-GGG-EE-TT--EEEETTEEEEEEEPPSS--EEEEEEE--

pLDDT: mean 96.01, std 3.53, range [63.47, 98.94]